Protein 3QIR (pdb70)

Radius of gyration: 37.94 Å; Cα contacts (8 Å, |Δi|>4): 746; chains: 4; bounding box: 53×64×147 Å

Sequence (436 aa):
NDCVLDVMHAIYQQNKEHFQDECTKLLVGNIVITRYNNRTYRIDDVDWNKTPKDSFTMSDGKEITFLEYYSKNYGITVKEEDQPLLIHRPSERQDNLLKGEILLLPELSFMTDCVLDVMHAIYQQNKEHFQDECTK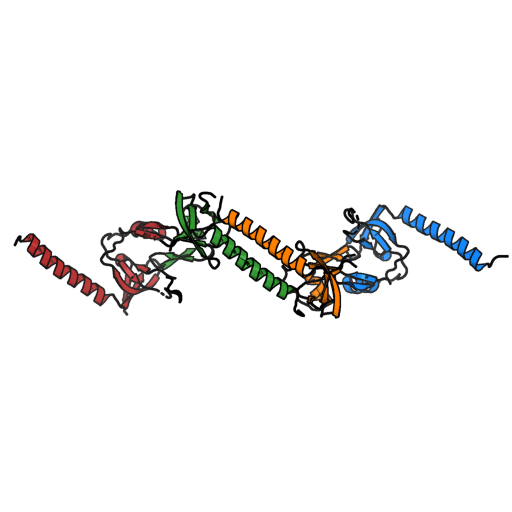LLVGNIVITRYNNRTYRIDDVDWNKTPKDSFTMSDGKEITFLEYYSKNYGITVKEEDQPLLIHRPGEILLLPELSFMTGIRNDCVLDVMHAIYQQNKEHFQDECTKLLVGNIVITRYNNRTYRIDDVDWNKTPKDSFTMSDGKEITFLEYYSKNYGITVKEEDQPLLIHRPEILLLPELSFMTGIDCVLDVMHAIYQQNKEHFQDECTKLLVGNIVITRYNNRTYRIDDVDWNKTPKDSFTMSDGKEITFLEYYSKNYGITVKEEDQPLLIHRPERQDNHGMLLKGEILLLPELSFMTGI

Structure (mmCIF, N/CA/C/O backbone):
data_3QIR
#
_entry.id   3QIR
#
_cell.length_a   41.548
_cell.length_b   139.291
_cell.length_c   224.934
_cell.angle_alpha   90.00
_cell.angle_beta   90.00
_cell.angle_gamma   90.00
#
_symmetry.space_group_name_H-M   'C 2 2 21'
#
loop_
_atom_site.group_PDB
_atom_site.id
_atom_site.type_symbol
_atom_site.label_atom_id
_atom_site.label_alt_id
_atom_site.label_comp_id
_atom_site.label_asym_id
_atom_site.label_entity_id
_atom_site.label_seq_id
_atom_site.pdbx_PDB_ins_code
_atom_site.Cartn_x
_atom_site.Cartn_y
_atom_site.Cartn_z
_atom_site.occupancy
_atom_site.B_iso_or_equiv
_atom_site.auth_seq_id
_atom_site.auth_comp_id
_atom_site.auth_asym_id
_atom_site.auth_atom_id
_atom_site.pdbx_PDB_model_num
ATOM 1 N N . ASN A 1 2 ? 18.499 -44.291 73.072 1.00 143.81 2 ASN A N 1
ATOM 2 C CA . ASN A 1 2 ? 19.495 -43.324 72.617 1.00 145.42 2 ASN A CA 1
ATOM 3 C C . ASN A 1 2 ? 18.956 -42.311 71.587 1.00 147.65 2 ASN A C 1
ATOM 4 O O . ASN A 1 2 ? 19.451 -41.185 71.550 1.00 149.25 2 ASN A O 1
ATOM 9 N N . ASP A 1 3 ? 17.994 -42.712 70.732 1.00 141.18 3 ASP A N 1
ATOM 10 C CA . ASP A 1 3 ? 17.450 -41.854 69.670 1.00 135.89 3 ASP A CA 1
ATOM 11 C C . ASP A 1 3 ? 16.391 -40.845 70.124 1.00 135.24 3 ASP A C 1
ATOM 12 O O . ASP A 1 3 ? 15.792 -40.987 71.193 1.00 133.27 3 ASP A O 1
ATOM 17 N N . CYS A 1 4 ? 16.145 -39.837 69.260 1.00 128.00 4 CYS A N 1
ATOM 18 C CA . CYS A 1 4 ? 15.127 -38.815 69.458 1.00 123.37 4 CYS A CA 1
ATOM 19 C C . CYS A 1 4 ? 13.786 -39.383 68.953 1.00 121.71 4 CYS A C 1
ATOM 20 O O . CYS A 1 4 ? 13.713 -39.940 67.854 1.00 121.81 4 CYS A O 1
ATOM 22 N N . VAL A 1 5 ? 12.744 -39.290 69.796 1.00 113.59 5 VAL A N 1
ATOM 23 C CA . VAL A 1 5 ? 11.376 -39.786 69.558 1.00 108.30 5 VAL A CA 1
ATOM 24 C C . VAL A 1 5 ? 10.840 -39.307 68.197 1.00 106.25 5 VAL A C 1
ATOM 25 O O . VAL A 1 5 ? 10.264 -40.098 67.446 1.00 102.70 5 VAL A O 1
ATOM 29 N N . LEU A 1 6 ? 11.039 -38.009 67.884 1.00 102.00 6 LEU A N 1
ATOM 30 C CA . LEU A 1 6 ? 10.573 -37.425 66.635 1.00 98.66 6 LEU A CA 1
ATOM 31 C C . LEU A 1 6 ? 11.239 -38.102 65.440 1.00 105.46 6 LEU A C 1
ATOM 32 O O . LEU A 1 6 ? 10.543 -38.393 64.467 1.00 104.82 6 LEU A O 1
ATOM 37 N N . ASP A 1 7 ? 12.551 -38.404 65.519 1.00 105.38 7 ASP A N 1
ATOM 38 C CA . ASP A 1 7 ? 13.279 -39.097 64.433 1.00 107.01 7 ASP A CA 1
ATOM 39 C C . ASP A 1 7 ? 12.711 -40.498 64.189 1.00 108.87 7 ASP A C 1
ATOM 40 O O . ASP A 1 7 ? 12.480 -40.869 63.032 1.00 107.69 7 ASP A O 1
ATOM 45 N N . VAL A 1 8 ? 12.439 -41.238 65.288 1.00 104.93 8 VAL A N 1
ATOM 46 C CA . VAL A 1 8 ? 11.848 -42.572 65.262 1.00 105.21 8 VAL A CA 1
ATOM 47 C C . VAL A 1 8 ? 10.475 -42.503 64.590 1.00 108.02 8 VAL A C 1
ATOM 48 O O . VAL A 1 8 ? 10.195 -43.276 63.661 1.00 108.81 8 VAL A O 1
ATOM 50 N N . MET A 1 9 ? 9.674 -41.498 64.994 1.00 103.36 9 MET A N 1
ATOM 51 C CA . MET A 1 9 ? 8.346 -41.213 64.462 1.00 100.41 9 MET A CA 1
ATOM 52 C C . MET A 1 9 ? 8.389 -40.871 62.987 1.00 105.35 9 MET A C 1
ATOM 53 O O . MET A 1 9 ? 7.528 -41.357 62.248 1.00 103.80 9 MET A O 1
ATOM 55 N N . HIS A 1 10 ? 9.386 -40.050 62.551 1.00 104.90 10 HIS A N 1
ATOM 56 C CA . HIS A 1 10 ? 9.563 -39.653 61.138 1.00 104.16 10 HIS A CA 1
ATOM 57 C C . HIS A 1 10 ? 9.784 -40.855 60.263 1.00 108.16 10 HIS A C 1
ATOM 58 O O . HIS A 1 10 ? 9.211 -40.914 59.175 1.00 108.01 10 HIS A O 1
ATOM 65 N N . ALA A 1 11 ? 10.606 -41.820 60.744 1.00 105.94 11 ALA A N 1
ATOM 66 C CA . ALA A 1 11 ? 10.922 -43.055 60.018 1.00 106.67 11 ALA A CA 1
ATOM 67 C C . ALA A 1 11 ? 9.672 -43.924 59.834 1.00 109.06 11 ALA A C 1
ATOM 68 O O . ALA A 1 11 ? 9.437 -44.418 58.733 1.00 110.58 11 ALA A O 1
ATOM 70 N N . ILE A 1 12 ? 8.836 -44.041 60.887 1.00 103.62 12 ILE A N 1
ATOM 71 C CA . ILE A 1 12 ? 7.582 -44.806 60.819 1.00 101.19 12 ILE A CA 1
ATOM 72 C C . ILE A 1 12 ? 6.592 -44.100 59.865 1.00 103.09 12 ILE A C 1
ATOM 73 O O . ILE A 1 12 ? 5.891 -44.766 59.094 1.00 102.93 12 ILE A O 1
ATOM 78 N N . TYR A 1 13 ? 6.555 -42.752 59.924 1.00 98.24 13 TYR A N 1
ATOM 79 C CA . TYR A 1 13 ? 5.694 -41.928 59.082 1.00 96.32 13 TYR A CA 1
ATOM 80 C C . TYR A 1 13 ? 6.002 -42.144 57.620 1.00 101.65 13 TYR A C 1
ATOM 81 O O . TYR A 1 13 ? 5.079 -42.339 56.829 1.00 100.73 13 TYR A O 1
ATOM 90 N N . GLN A 1 14 ? 7.307 -42.104 57.278 1.00 100.13 14 GLN A N 1
ATOM 91 C CA . GLN A 1 14 ? 7.845 -42.266 55.941 1.00 100.62 14 GLN A CA 1
ATOM 92 C C . GLN A 1 14 ? 7.474 -43.617 55.340 1.00 107.63 14 GLN A C 1
ATOM 93 O O . GLN A 1 14 ? 7.097 -43.668 54.167 1.00 106.76 14 GLN A O 1
ATOM 99 N N . GLN A 1 15 ? 7.538 -44.699 56.147 1.00 107.31 15 GLN A N 1
ATOM 100 C CA . GLN A 1 15 ? 7.179 -46.036 55.682 1.00 109.08 15 GLN A CA 1
ATOM 101 C C . GLN A 1 15 ? 5.668 -46.115 55.372 1.00 111.77 15 GLN A C 1
ATOM 102 O O . GLN A 1 15 ? 5.268 -46.680 54.353 1.00 113.20 15 GLN A O 1
ATOM 104 N N . ASN A 1 16 ? 4.856 -45.481 56.212 1.00 105.84 16 ASN A N 1
ATOM 105 C CA . ASN A 1 16 ? 3.401 -45.450 56.059 1.00 104.14 16 ASN A CA 1
ATOM 106 C C . ASN A 1 16 ? 2.920 -44.565 54.896 1.00 103.11 16 ASN A C 1
ATOM 107 O O . ASN A 1 16 ? 1.888 -44.884 54.294 1.00 101.96 16 ASN A O 1
ATOM 112 N N . LYS A 1 17 ? 3.632 -43.439 54.616 1.00 97.36 17 LYS A N 1
ATOM 113 C CA . LYS A 1 17 ? 3.304 -42.491 53.534 1.00 95.66 17 LYS A CA 1
ATOM 114 C C . LYS A 1 17 ? 3.485 -43.209 52.196 1.00 101.37 17 LYS A C 1
ATOM 115 O O . LYS A 1 17 ? 2.583 -43.165 51.348 1.00 99.64 17 LYS A O 1
ATOM 118 N N . GLU A 1 18 ? 4.632 -43.931 52.063 1.00 100.15 18 GLU A N 1
ATOM 119 C CA . GLU A 1 18 ? 5.001 -44.707 50.889 1.00 101.88 18 GLU A CA 1
ATOM 120 C C . GLU A 1 18 ? 3.943 -45.762 50.613 1.00 106.84 18 GLU A C 1
ATOM 121 O O . GLU A 1 18 ? 3.484 -45.872 49.475 1.00 106.47 18 GLU A O 1
ATOM 127 N N . HIS A 1 19 ? 3.510 -46.486 51.669 1.00 104.00 19 HIS A N 1
ATOM 128 C CA . HIS A 1 19 ? 2.483 -47.527 51.584 1.00 104.95 19 HIS A CA 1
ATOM 129 C C . HIS A 1 19 ? 1.181 -46.958 51.029 1.00 105.49 19 HIS A C 1
ATOM 130 O O . HIS A 1 19 ? 0.563 -47.575 50.158 1.00 106.75 19 HIS A O 1
ATOM 137 N N . PHE A 1 20 ? 0.775 -45.786 51.539 1.00 98.23 20 PHE A N 1
ATOM 138 C CA . PHE A 1 20 ? -0.451 -45.110 51.131 1.00 95.66 20 PHE A CA 1
ATOM 139 C C . PHE A 1 20 ? -0.416 -44.700 49.658 1.00 98.12 20 PHE A C 1
ATOM 140 O O . PHE A 1 20 ? -1.387 -44.923 48.927 1.00 97.83 20 PHE A O 1
ATOM 148 N N . GLN A 1 21 ? 0.693 -44.076 49.248 1.00 93.35 21 GLN A N 1
ATOM 149 C CA . GLN A 1 21 ? 0.898 -43.556 47.895 1.00 91.14 21 GLN A CA 1
ATOM 150 C C . GLN A 1 21 ? 0.934 -44.689 46.881 1.00 101.12 21 GLN A C 1
ATOM 151 O O . GLN A 1 21 ? 0.254 -44.590 45.863 1.00 102.68 21 GLN A O 1
ATOM 157 N N . ASP A 1 22 ? 1.650 -45.806 47.202 1.00 100.14 22 ASP A N 1
ATOM 158 C CA . ASP A 1 22 ? 1.757 -47.054 46.422 1.00 101.74 22 ASP A CA 1
ATOM 159 C C . ASP A 1 22 ? 0.414 -47.838 46.387 1.00 107.98 22 ASP A C 1
ATOM 160 O O . ASP A 1 22 ? 0.218 -48.662 45.505 1.00 111.56 22 ASP A O 1
ATOM 162 N N . GLU A 1 23 ? -0.486 -47.599 47.343 1.00 102.96 23 GLU A N 1
ATOM 163 C CA . GLU A 1 23 ? -1.814 -48.221 47.403 1.00 104.31 23 GLU A CA 1
ATOM 164 C C . GLU A 1 23 ? -2.799 -47.466 46.506 1.00 106.51 23 GLU A C 1
ATOM 165 O O . GLU A 1 23 ? -3.632 -48.094 45.849 1.00 107.66 23 GLU A O 1
ATOM 167 N N . CYS A 1 24 ? -2.704 -46.115 46.495 1.00 100.73 24 CYS A N 1
ATOM 168 C CA . CYS A 1 24 ? -3.523 -45.213 45.678 1.00 99.86 24 CYS A CA 1
ATOM 169 C C . CYS A 1 24 ? -3.231 -45.415 44.211 1.00 104.64 24 CYS A C 1
ATOM 170 O O . CYS A 1 24 ? -4.167 -45.535 43.410 1.00 103.72 24 CYS A O 1
ATOM 173 N N . THR A 1 25 ? -1.925 -45.436 43.860 1.00 102.51 25 THR A N 1
ATOM 174 C CA . THR A 1 25 ? -1.478 -45.608 42.483 1.00 103.96 25 THR A CA 1
ATOM 175 C C . THR A 1 25 ? -1.960 -46.959 41.956 1.00 112.60 25 THR A C 1
ATOM 176 O O . THR A 1 25 ? -2.590 -46.995 40.890 1.00 112.51 25 THR A O 1
ATOM 180 N N . LYS A 1 26 ? -1.746 -48.054 42.738 1.00 112.02 26 LYS A N 1
ATOM 181 C CA . LYS A 1 26 ? -2.191 -49.397 42.336 1.00 115.45 26 LYS A CA 1
ATOM 182 C C . LYS A 1 26 ? -3.689 -49.381 41.971 1.00 121.28 26 LYS A C 1
ATOM 183 O O . LYS A 1 26 ? -4.057 -49.753 40.843 1.00 124.32 26 LYS A O 1
ATOM 185 N N . LEU A 1 27 ? -4.514 -48.817 42.874 1.00 114.52 27 LEU A N 1
ATOM 186 C CA . LEU A 1 27 ? -5.955 -48.684 42.713 1.00 115.74 27 LEU A CA 1
ATOM 187 C C . LEU A 1 27 ? -6.417 -47.781 41.539 1.00 120.99 27 LEU A C 1
ATOM 188 O O . LEU A 1 27 ? -7.407 -48.118 40.887 1.00 124.39 27 LEU A O 1
ATOM 190 N N . LEU A 1 28 ? -5.730 -46.646 41.275 1.00 113.23 28 LEU A N 1
ATOM 191 C CA . LEU A 1 28 ? -6.169 -45.658 40.286 1.00 110.45 28 LEU A CA 1
ATOM 192 C C . LEU A 1 28 ? -5.591 -45.773 38.881 1.00 111.34 28 LEU A C 1
ATOM 193 O O . LEU A 1 28 ? -6.318 -45.483 37.926 1.00 110.13 28 LEU A O 1
ATOM 195 N N . VAL A 1 29 ? -4.287 -46.101 38.748 1.00 106.54 29 VAL A N 1
ATOM 196 C CA . VAL A 1 29 ? -3.603 -46.169 37.460 1.00 105.92 29 VAL A CA 1
ATOM 197 C C . VAL A 1 29 ? -4.330 -47.153 36.540 1.00 115.61 29 VAL A C 1
ATOM 198 O O . VAL A 1 29 ? -4.626 -48.279 36.954 1.00 120.14 29 VAL A O 1
ATOM 200 N N . GLY A 1 30 ? -4.698 -46.675 35.346 1.00 110.09 30 GLY A N 1
ATOM 201 C CA . GLY A 1 30 ? -5.437 -47.459 34.368 1.00 112.92 30 GLY A CA 1
ATOM 202 C C . GLY A 1 30 ? -6.865 -47.011 34.124 1.00 117.31 30 GLY A C 1
ATOM 203 O O . GLY A 1 30 ? -7.357 -47.160 33.010 1.00 120.55 30 GLY A O 1
ATOM 204 N N . ASN A 1 31 ? -7.553 -46.493 35.145 1.00 112.22 31 ASN A N 1
ATOM 205 C CA . ASN A 1 31 ? -8.950 -46.047 35.062 1.00 112.84 31 ASN A CA 1
ATOM 206 C C . ASN A 1 31 ? -9.110 -44.759 34.244 1.00 112.24 31 ASN A C 1
ATOM 207 O O . ASN A 1 31 ? -8.153 -44.008 34.093 1.00 106.76 31 ASN A O 1
ATOM 209 N N . ILE A 1 32 ? -10.324 -44.515 33.717 1.00 112.23 32 ILE A N 1
ATOM 210 C CA . ILE A 1 32 ? -10.668 -43.333 32.904 1.00 111.15 32 ILE A CA 1
ATOM 211 C C . ILE A 1 32 ? -11.603 -42.416 33.711 1.00 113.94 32 ILE A C 1
ATOM 212 O O . ILE A 1 32 ? -12.519 -42.926 34.355 1.00 116.29 32 ILE A O 1
ATOM 214 N N . VAL A 1 33 ? -11.378 -41.084 33.697 1.00 106.07 33 VAL A N 1
ATOM 215 C CA . VAL A 1 33 ? -12.208 -40.164 34.494 1.00 105.38 33 VAL A CA 1
ATOM 216 C C . VAL A 1 33 ? -12.919 -39.120 33.640 1.00 111.30 33 VAL A C 1
ATOM 217 O O . VAL A 1 33 ? -12.401 -38.730 32.609 1.00 109.83 33 VAL A O 1
ATOM 221 N N . ILE A 1 34 ? -14.089 -38.649 34.094 1.00 112.25 34 ILE A N 1
ATOM 222 C CA . ILE A 1 34 ? -14.883 -37.627 33.410 1.00 114.92 34 ILE A CA 1
ATOM 223 C C . ILE A 1 34 ? -14.923 -36.331 34.222 1.00 118.05 34 ILE A C 1
ATOM 224 O O . ILE A 1 34 ? -15.163 -36.357 35.438 1.00 116.58 34 ILE A O 1
ATOM 226 N N . THR A 1 35 ? -14.672 -35.198 33.548 1.00 114.82 35 THR A N 1
ATOM 227 C CA . THR A 1 35 ? -14.711 -33.872 34.165 1.00 113.26 35 THR A CA 1
ATOM 228 C C . THR A 1 35 ? -16.164 -33.391 34.116 1.00 122.39 35 THR A C 1
ATOM 229 O O . THR A 1 35 ? -16.775 -33.445 33.053 1.00 124.98 35 THR A O 1
ATOM 231 N N . ARG A 1 36 ? -16.739 -32.989 35.272 1.00 120.28 36 ARG A N 1
ATOM 232 C CA . ARG A 1 36 ? -18.142 -32.541 35.380 1.00 124.70 36 ARG A CA 1
ATOM 233 C C . ARG A 1 36 ? -18.427 -31.266 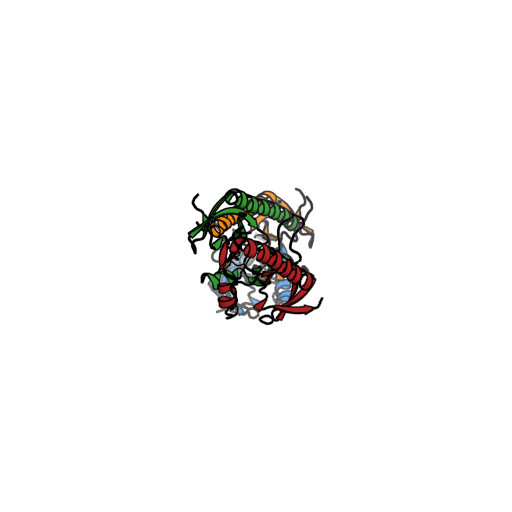34.561 1.00 130.08 36 ARG A C 1
ATOM 234 O O . ARG A 1 36 ? -19.535 -31.093 34.042 1.00 134.83 36 ARG A O 1
ATOM 236 N N . TYR A 1 37 ? -17.403 -30.408 34.426 1.00 122.12 37 TYR A N 1
ATOM 237 C CA . TYR A 1 37 ? -17.401 -29.139 33.693 1.00 121.77 37 TYR A CA 1
ATOM 238 C C . TYR A 1 37 ? -17.091 -29.302 32.183 1.00 124.46 37 TYR A C 1
ATOM 239 O O . TYR A 1 37 ? -17.622 -28.532 31.386 1.00 126.79 37 TYR A O 1
ATOM 248 N N . ASN A 1 38 ? -16.199 -30.258 31.803 1.00 118.03 38 ASN A N 1
ATOM 249 C CA . ASN A 1 38 ? -15.725 -30.466 30.426 1.00 118.13 38 ASN A CA 1
ATOM 250 C C . ASN A 1 38 ? -16.280 -31.728 29.741 1.00 126.72 38 ASN A C 1
ATOM 251 O O . ASN A 1 38 ? -16.207 -31.815 28.514 1.00 127.79 38 ASN A O 1
ATOM 253 N N . ASN A 1 39 ? -16.796 -32.710 30.529 1.00 124.93 39 ASN A N 1
ATOM 254 C CA . ASN A 1 39 ? -17.364 -33.999 30.096 1.00 128.44 39 ASN A CA 1
ATOM 255 C C . ASN A 1 39 ? -16.415 -34.790 29.162 1.00 131.67 39 ASN A C 1
ATOM 256 O O . ASN A 1 39 ? -16.875 -35.620 28.377 1.00 136.03 39 ASN A O 1
ATOM 258 N N . ARG A 1 40 ? -15.100 -34.526 29.259 1.00 122.09 40 ARG A N 1
ATOM 259 C CA . ARG A 1 40 ? -14.061 -35.202 28.485 1.00 119.61 40 ARG A CA 1
ATOM 260 C C . ARG A 1 40 ? -13.481 -36.340 29.339 1.00 118.93 40 ARG A C 1
ATOM 261 O O . ARG A 1 40 ? -13.494 -36.243 30.563 1.00 117.58 40 ARG A O 1
ATOM 263 N N . THR A 1 41 ? -12.995 -37.412 28.702 1.00 113.59 41 THR A N 1
ATOM 264 C CA . THR A 1 41 ? -12.425 -38.574 29.385 1.00 111.39 41 THR A CA 1
ATOM 265 C C . THR A 1 41 ? -10.900 -38.672 29.238 1.00 109.58 41 THR A C 1
ATOM 266 O O . THR A 1 41 ? -10.350 -38.137 28.281 1.00 108.33 41 THR A O 1
ATOM 268 N N . TYR A 1 42 ? -10.217 -39.344 30.198 1.00 103.92 42 TYR A N 1
ATOM 269 C CA . TYR A 1 42 ? -8.744 -39.542 30.236 1.00 101.20 42 TYR A CA 1
ATOM 270 C C . TYR A 1 42 ? -8.358 -40.752 31.095 1.00 102.70 42 TYR A C 1
ATOM 271 O O . TYR A 1 42 ? -8.992 -41.001 32.130 1.00 99.90 42 TYR A O 1
ATOM 280 N N . ARG A 1 43 ? -7.251 -41.429 30.721 1.00 99.07 43 ARG A N 1
ATOM 281 C CA . ARG A 1 43 ? -6.680 -42.532 31.496 1.00 99.50 43 ARG A CA 1
ATOM 282 C C . ARG A 1 43 ? -5.758 -41.923 32.562 1.00 103.33 43 ARG A C 1
ATOM 283 O O . ARG A 1 43 ? -5.093 -40.921 32.279 1.00 101.69 43 ARG A O 1
ATOM 288 N N . ILE A 1 44 ? -5.719 -42.526 33.775 1.00 100.06 44 ILE A N 1
ATOM 289 C CA . ILE A 1 44 ? -4.822 -42.151 34.866 1.00 96.50 44 ILE A CA 1
ATOM 290 C C . ILE A 1 44 ? -3.572 -43.016 34.680 1.00 100.46 44 ILE A C 1
ATOM 291 O O . ILE A 1 44 ? -3.650 -44.241 34.714 1.00 102.35 44 ILE A O 1
ATOM 296 N N . ASP A 1 45 ? -2.437 -42.368 34.439 1.00 95.81 45 ASP A N 1
ATOM 297 C CA . ASP A 1 45 ? -1.153 -43.007 34.173 1.00 95.78 45 ASP A CA 1
ATOM 298 C C . ASP A 1 45 ? -0.218 -42.953 35.360 1.00 98.78 45 ASP A C 1
ATOM 299 O O . ASP A 1 45 ? 0.743 -43.728 35.410 1.00 97.87 45 ASP A O 1
ATOM 304 N N . ASP A 1 46 ? -0.515 -42.029 36.324 1.00 95.85 46 ASP A N 1
ATOM 305 C CA . ASP A 1 46 ? 0.229 -41.767 37.567 1.00 93.45 46 ASP A CA 1
ATOM 306 C C . ASP A 1 46 ? -0.435 -40.673 38.416 1.00 92.03 46 ASP A C 1
ATOM 307 O O . ASP A 1 46 ? -1.405 -40.032 38.007 1.00 89.50 46 ASP A O 1
ATOM 312 N N . VAL A 1 47 ? 0.118 -40.465 39.607 1.00 89.51 47 VAL A N 1
ATOM 313 C CA . VAL A 1 47 ? -0.301 -39.441 40.553 1.00 87.80 47 VAL A CA 1
ATOM 314 C C . VAL A 1 47 ? 0.952 -38.607 40.905 1.00 88.65 47 VAL A C 1
ATOM 315 O O . VAL A 1 47 ? 2.007 -39.180 41.211 1.00 88.71 47 VAL A O 1
ATOM 317 N N . ASP A 1 48 ? 0.860 -37.276 40.791 1.00 82.35 48 ASP A N 1
ATOM 318 C CA . ASP A 1 48 ? 1.968 -36.418 41.209 1.00 81.13 48 ASP A CA 1
ATOM 319 C C . ASP A 1 48 ? 1.676 -36.021 42.646 1.00 80.80 48 ASP A C 1
ATOM 320 O O . ASP A 1 48 ? 0.786 -35.210 42.925 1.00 78.64 48 ASP A O 1
ATOM 325 N N . TRP A 1 49 ? 2.411 -36.648 43.550 1.00 76.54 49 TRP A N 1
ATOM 326 C CA . TRP A 1 49 ? 2.279 -36.445 44.981 1.00 76.10 49 TRP A CA 1
ATOM 327 C C . TRP A 1 49 ? 2.957 -35.131 45.430 1.00 80.94 49 TRP A C 1
ATOM 328 O O . TRP A 1 49 ? 2.606 -34.593 46.475 1.00 78.58 49 TRP A O 1
ATOM 339 N N . ASN A 1 50 ? 3.871 -34.596 44.597 1.00 80.68 50 ASN A N 1
ATOM 340 C CA . ASN A 1 50 ? 4.653 -33.384 44.851 1.00 80.89 50 ASN A CA 1
ATOM 341 C C . ASN A 1 50 ? 4.006 -32.095 44.309 1.00 83.43 50 ASN A C 1
ATOM 342 O O . ASN A 1 50 ? 4.555 -31.013 44.519 1.00 83.19 50 ASN A O 1
ATOM 347 N N . LYS A 1 51 ? 2.866 -32.203 43.609 1.00 78.25 51 LYS A N 1
ATOM 348 C CA . LYS A 1 51 ? 2.163 -31.047 43.063 1.00 75.99 51 LYS A CA 1
ATOM 349 C C . LYS A 1 51 ? 0.796 -30.909 43.720 1.00 77.56 51 LYS A C 1
ATOM 350 O O . LYS A 1 51 ? 0.238 -31.892 44.209 1.00 78.79 51 LYS A O 1
ATOM 353 N N . THR A 1 52 ? 0.273 -29.676 43.736 1.00 72.26 52 THR A N 1
ATOM 354 C CA . THR A 1 52 ? -0.981 -29.290 44.380 1.00 71.91 52 THR A CA 1
ATOM 355 C C . THR A 1 52 ? -1.703 -28.186 43.527 1.00 74.78 52 THR A C 1
ATOM 356 O O . THR A 1 52 ? -1.018 -27.493 42.766 1.00 73.03 52 THR A O 1
ATOM 360 N N . PRO A 1 53 ? -3.049 -27.967 43.637 1.00 70.77 53 PRO A N 1
ATOM 361 C CA . PRO A 1 53 ? -3.679 -26.874 42.870 1.00 70.66 53 PRO A CA 1
ATOM 362 C C . PRO A 1 53 ? -3.106 -25.479 43.160 1.00 73.44 53 PRO A C 1
ATOM 363 O O . PRO A 1 53 ? -3.311 -24.563 42.368 1.00 74.57 53 PRO A O 1
ATOM 367 N N . LYS A 1 54 ? -2.365 -25.331 44.270 1.00 70.35 54 LYS A N 1
ATOM 368 C CA . LYS A 1 54 ? -1.679 -24.097 44.686 1.00 69.94 54 LYS A CA 1
ATOM 369 C C . LYS A 1 54 ? -0.516 -23.827 43.733 1.00 74.75 54 LYS A C 1
ATOM 370 O O . LYS A 1 54 ? -0.125 -22.679 43.561 1.00 75.48 54 LYS A O 1
ATOM 374 N N . ASP A 1 55 ? 0.024 -24.889 43.109 1.00 73.02 55 ASP A N 1
ATOM 375 C CA . ASP A 1 55 ? 1.151 -24.808 42.198 1.00 74.44 55 ASP A CA 1
ATOM 376 C C . ASP A 1 55 ? 0.777 -24.199 40.863 1.00 83.58 55 ASP A C 1
ATOM 377 O O . ASP A 1 55 ? -0.404 -24.078 40.516 1.00 83.64 55 ASP A O 1
ATOM 382 N N . SER A 1 56 ? 1.809 -23.770 40.127 1.00 83.22 56 SER A N 1
ATOM 383 C CA . SER A 1 56 ? 1.652 -23.123 38.836 1.00 83.94 56 SER A CA 1
ATOM 384 C C . SER A 1 56 ? 2.090 -24.008 37.679 1.00 89.13 56 SER A C 1
ATOM 385 O O . SER A 1 56 ? 2.872 -24.953 37.839 1.00 88.56 56 SER A O 1
ATOM 388 N N . PHE A 1 57 ? 1.566 -23.689 36.506 1.00 86.47 57 PHE A N 1
ATOM 389 C CA . PHE A 1 57 ? 1.975 -24.295 35.260 1.00 86.54 57 PHE A CA 1
ATOM 390 C C . PHE A 1 57 ? 2.218 -23.161 34.260 1.00 88.63 57 PHE A C 1
ATOM 391 O O . PHE A 1 57 ? 1.617 -22.085 34.374 1.00 88.83 57 PHE A O 1
ATOM 399 N N . THR A 1 58 ? 3.145 -23.383 33.327 1.00 82.79 58 THR A N 1
ATOM 400 C CA . THR A 1 58 ? 3.497 -22.404 32.308 1.00 80.98 58 THR A CA 1
ATOM 401 C C . THR A 1 58 ? 2.606 -22.579 31.091 1.00 82.24 58 THR A C 1
ATOM 402 O O . THR A 1 58 ? 2.411 -23.706 30.626 1.00 80.41 58 THR A O 1
ATOM 404 N N . MET A 1 59 ? 2.051 -21.461 30.580 1.00 79.63 59 MET A N 1
ATOM 405 C CA . MET A 1 59 ? 1.228 -21.445 29.358 1.00 79.56 59 MET A CA 1
ATOM 406 C C . MET A 1 59 ? 2.128 -21.305 28.128 1.00 76.09 59 MET A C 1
ATOM 407 O O . MET A 1 59 ? 3.355 -21.300 28.282 1.00 73.22 59 MET A O 1
ATOM 412 N N . SER A 1 60 ? 1.543 -21.277 26.899 1.00 70.63 60 SER A N 1
ATOM 413 C CA . SER A 1 60 ? 2.311 -21.312 25.658 1.00 67.85 60 SER A CA 1
ATOM 414 C C . SER A 1 60 ? 3.387 -20.237 25.560 1.00 73.77 60 SER A C 1
ATOM 415 O O . SER A 1 60 ? 4.509 -20.564 25.173 1.00 74.66 60 SER A O 1
ATOM 418 N N . ASP A 1 61 ? 3.080 -18.982 25.942 1.00 70.97 61 ASP A N 1
ATOM 419 C CA . ASP A 1 61 ? 4.050 -17.886 25.834 1.00 71.81 61 ASP A CA 1
ATOM 420 C C . ASP A 1 61 ? 4.888 -17.713 27.113 1.00 77.67 61 ASP A C 1
ATOM 421 O O . ASP A 1 61 ? 5.671 -16.771 27.212 1.00 78.68 61 ASP A O 1
ATOM 426 N N . GLY A 1 62 ? 4.705 -18.618 28.071 1.00 73.66 62 GLY A N 1
ATOM 427 C CA . GLY A 1 62 ? 5.463 -18.599 29.311 1.00 72.63 62 GLY A CA 1
ATOM 428 C C . GLY A 1 62 ? 4.742 -18.027 30.512 1.00 75.74 62 GLY A C 1
ATOM 429 O O . GLY A 1 62 ? 5.295 -18.059 31.617 1.00 74.75 62 GLY A O 1
ATOM 430 N N . LYS A 1 63 ? 3.527 -17.465 30.310 1.00 71.96 63 LYS A N 1
ATOM 431 C CA . LYS A 1 63 ? 2.726 -16.907 31.393 1.00 71.75 63 LYS A CA 1
ATOM 432 C C . LYS A 1 63 ? 2.382 -18.030 32.383 1.00 77.35 63 LYS A C 1
ATOM 433 O O . LYS A 1 63 ? 1.978 -19.130 31.979 1.00 75.59 63 LYS A O 1
ATOM 439 N N . GLU A 1 64 ? 2.602 -17.755 33.672 1.00 76.41 64 GLU A N 1
ATOM 440 C CA . GLU A 1 64 ? 2.326 -18.696 34.752 1.00 76.51 64 GLU A CA 1
ATOM 441 C C . GLU A 1 64 ? 0.978 -18.399 35.375 1.00 81.03 64 GLU A C 1
ATOM 442 O O . GLU A 1 64 ? 0.604 -17.228 35.562 1.00 80.35 64 GLU A O 1
ATOM 448 N N . ILE A 1 65 ? 0.247 -19.476 35.692 1.00 78.09 65 ILE A N 1
ATOM 449 C CA . ILE A 1 65 ? -1.077 -19.417 36.300 1.00 78.71 65 ILE A CA 1
ATOM 450 C C . ILE A 1 65 ? -1.181 -20.577 37.294 1.00 83.31 65 ILE A C 1
ATOM 451 O O . ILE A 1 65 ? -0.684 -21.668 37.001 1.00 82.46 65 ILE A O 1
ATOM 455 N N . THR A 1 66 ? -1.786 -20.350 38.481 1.00 79.75 66 THR A N 1
ATOM 456 C CA . THR A 1 66 ? -2.003 -21.448 39.430 1.00 77.33 66 THR A CA 1
ATOM 457 C C . THR A 1 66 ? -3.220 -22.223 38.922 1.00 80.18 66 THR A C 1
ATOM 458 O O . THR A 1 66 ? -4.032 -21.651 38.196 1.00 80.65 66 THR A O 1
ATOM 462 N N . PHE A 1 67 ? -3.369 -23.500 39.289 1.00 77.06 67 PHE A N 1
ATOM 463 C CA . PHE A 1 67 ? -4.556 -24.268 38.894 1.00 78.51 67 PHE A CA 1
ATOM 464 C C . PHE A 1 67 ? -5.810 -23.639 39.544 1.00 85.68 67 PHE A C 1
ATOM 465 O O . PHE A 1 67 ? -6.870 -23.606 38.911 1.00 88.09 67 PHE A O 1
ATOM 473 N N . LEU A 1 68 ? -5.662 -23.062 40.769 1.00 81.07 68 LEU A N 1
ATOM 474 C CA . LEU A 1 68 ? -6.759 -22.362 41.440 1.00 82.33 68 LEU A CA 1
ATOM 475 C C . LEU A 1 68 ? -7.290 -21.248 40.529 1.00 89.89 68 LEU A C 1
ATOM 476 O O . LEU A 1 68 ? -8.479 -21.236 40.244 1.00 92.52 68 LEU A O 1
ATOM 481 N N . GLU A 1 69 ? -6.401 -20.362 40.025 1.00 86.40 69 GLU A N 1
ATOM 482 C CA . GLU A 1 69 ? -6.729 -19.255 39.116 1.00 88.36 69 GLU A CA 1
ATOM 483 C C . GLU A 1 69 ? -7.223 -19.764 37.757 1.00 92.07 69 GLU A C 1
ATOM 484 O O . GLU A 1 69 ? -8.116 -19.156 37.172 1.00 93.05 69 GLU A O 1
ATOM 486 N N . TYR A 1 70 ? -6.667 -20.896 37.282 1.00 87.25 70 TYR A N 1
ATOM 487 C CA . TYR A 1 70 ? -7.052 -21.532 36.024 1.00 88.29 70 TYR A CA 1
ATOM 488 C C . TYR A 1 70 ? -8.502 -21.978 36.032 1.00 94.44 70 TYR A C 1
ATOM 489 O O . TYR A 1 70 ? -9.235 -21.642 35.113 1.00 97.99 70 TYR A O 1
ATOM 498 N N . TYR A 1 71 ? -8.916 -22.738 37.049 1.00 89.61 71 TYR A N 1
ATOM 499 C CA . TYR A 1 71 ? -10.276 -23.259 37.112 1.00 90.84 71 TYR A CA 1
ATOM 500 C C . TYR A 1 71 ? -11.316 -22.169 37.396 1.00 98.65 71 TYR A C 1
ATOM 501 O O . TYR A 1 71 ? -12.405 -22.231 36.828 1.00 101.43 71 TYR A O 1
ATOM 510 N N . SER A 1 72 ? -10.962 -21.138 38.177 1.00 96.26 72 SER A N 1
ATOM 511 C CA . SER A 1 72 ? -11.867 -20.022 38.475 1.00 99.51 72 SER A CA 1
ATOM 512 C C . SER A 1 72 ? -12.078 -19.133 37.240 1.00 107.09 72 SER A C 1
ATOM 513 O O . SER A 1 72 ? -13.226 -18.835 36.903 1.00 110.40 72 SER A O 1
ATOM 516 N N . LYS A 1 73 ? -10.985 -18.740 36.556 1.00 102.71 73 LYS A N 1
ATOM 517 C CA . LYS A 1 73 ? -11.052 -17.875 35.372 1.00 104.66 73 LYS A CA 1
ATOM 518 C C . LYS A 1 73 ? -11.647 -18.571 34.154 1.00 111.79 73 LYS A C 1
ATOM 519 O O . LYS A 1 73 ? -12.340 -17.916 33.375 1.00 115.82 73 LYS A O 1
ATOM 521 N N . ASN A 1 74 ? -11.370 -19.874 33.975 1.00 106.31 74 ASN A N 1
ATOM 522 C CA . ASN A 1 74 ? -11.839 -20.632 32.819 1.00 107.67 74 ASN A CA 1
ATOM 523 C C . ASN A 1 74 ? -13.229 -21.249 32.959 1.00 114.46 74 ASN A C 1
ATOM 524 O O . ASN A 1 74 ? -13.959 -21.283 31.969 1.00 117.22 74 ASN A O 1
ATOM 529 N N . TYR A 1 75 ? -13.594 -21.769 34.147 1.00 110.62 75 TYR A N 1
ATOM 530 C CA . TYR A 1 75 ? -14.861 -22.491 34.309 1.00 112.85 75 TYR A CA 1
ATOM 531 C C . TYR A 1 75 ? -15.803 -21.951 35.382 1.00 119.41 75 TYR A C 1
ATOM 532 O O . TYR A 1 75 ? -16.939 -22.428 35.486 1.00 122.08 75 TYR A O 1
ATOM 541 N N . GLY A 1 76 ? -15.335 -20.987 36.171 1.00 114.83 76 GLY A N 1
ATOM 542 C CA . GLY A 1 76 ? -16.117 -20.430 37.270 1.00 116.32 76 GLY A CA 1
ATOM 543 C C . GLY A 1 76 ? -16.181 -21.390 38.443 1.00 119.60 76 GLY A C 1
ATOM 544 O O . GLY A 1 76 ? -17.090 -21.302 39.275 1.00 122.25 76 GLY A O 1
ATOM 545 N N . ILE A 1 77 ? -15.201 -22.319 38.509 1.00 111.92 77 ILE A N 1
ATOM 546 C CA . ILE A 1 77 ? -15.072 -23.347 39.538 1.00 109.44 77 ILE A CA 1
ATOM 547 C C . ILE A 1 77 ? -14.088 -22.900 40.627 1.00 110.79 77 ILE A C 1
ATOM 548 O O . ILE A 1 77 ? -12.946 -22.525 40.336 1.00 107.62 77 ILE A O 1
ATOM 552 N N . THR A 1 78 ? -14.547 -22.969 41.885 1.00 108.19 78 THR A N 1
ATOM 553 C CA . THR A 1 78 ? -13.752 -22.681 43.065 1.00 105.54 78 THR A CA 1
ATOM 554 C C . THR A 1 78 ? -13.315 -24.035 43.645 1.00 108.13 78 THR A C 1
ATOM 555 O O . THR A 1 78 ? -14.153 -24.832 44.074 1.00 109.27 78 THR A O 1
ATOM 559 N N . VAL A 1 79 ? -12.002 -24.303 43.600 1.00 102.69 79 VAL A N 1
ATOM 560 C CA . VAL A 1 79 ? -11.387 -25.532 44.107 1.00 101.37 79 VAL A CA 1
ATOM 561 C C . VAL A 1 79 ? -11.382 -25.440 45.644 1.00 106.07 79 VAL A C 1
ATOM 562 O O . VAL A 1 79 ? -10.782 -24.522 46.207 1.00 105.37 79 VAL A O 1
ATOM 566 N N . LYS A 1 80 ? -12.107 -26.353 46.304 1.00 103.36 80 LYS A N 1
ATOM 567 C CA . LYS A 1 80 ? -12.252 -26.383 47.764 1.00 102.59 80 LYS A CA 1
ATOM 568 C C . LYS A 1 80 ? -11.016 -26.962 48.483 1.00 102.87 80 LYS A C 1
ATOM 569 O O . LYS A 1 80 ? -10.545 -26.346 49.445 1.00 101.93 80 LYS A O 1
ATOM 571 N N . GLU A 1 81 ? -10.496 -28.130 48.025 1.00 96.45 81 GLU A N 1
ATOM 572 C CA . GLU A 1 81 ? -9.322 -28.792 48.609 1.00 92.53 81 GLU A CA 1
ATOM 573 C C . GLU A 1 81 ? -8.027 -28.368 47.887 1.00 92.55 81 GLU A C 1
ATOM 574 O O . GLU A 1 81 ? -7.688 -28.916 46.845 1.00 92.76 81 GLU A O 1
ATOM 576 N N . GLU A 1 82 ? -7.319 -27.381 48.442 1.00 86.18 82 GLU A N 1
ATOM 577 C CA . GLU A 1 82 ? -6.093 -26.825 47.872 1.00 84.68 82 GLU A CA 1
ATOM 578 C C . GLU A 1 82 ? -4.835 -27.681 48.149 1.00 86.53 82 GLU A C 1
ATOM 579 O O . GLU A 1 82 ? -3.754 -27.303 47.707 1.00 86.70 82 GLU A O 1
ATOM 585 N N . ASP A 1 83 ? -4.966 -28.816 48.860 1.00 81.29 83 ASP A N 1
ATOM 586 C CA . ASP A 1 83 ? -3.829 -29.670 49.240 1.00 79.84 83 ASP A CA 1
ATOM 587 C C . ASP A 1 83 ? -3.808 -31.043 48.537 1.00 82.48 83 ASP A C 1
ATOM 588 O O . ASP A 1 83 ? -2.903 -31.851 48.800 1.00 81.81 83 ASP A O 1
ATOM 590 N N . GLN A 1 84 ? -4.784 -31.294 47.634 1.00 78.20 84 GLN A N 1
ATOM 591 C CA . GLN A 1 84 ? -4.915 -32.559 46.901 1.00 77.87 84 GLN A CA 1
ATOM 592 C C . GLN A 1 84 ? -3.758 -32.785 45.894 1.00 79.27 84 GLN A C 1
ATOM 593 O O . GLN A 1 84 ? -3.221 -31.801 45.367 1.00 77.46 84 GLN A O 1
ATOM 599 N N . PRO A 1 85 ? -3.380 -34.059 45.578 1.00 74.71 85 PRO A N 1
ATOM 600 C CA . PRO A 1 85 ? -2.336 -34.274 44.549 1.00 74.02 85 PRO A CA 1
ATOM 601 C C . PRO A 1 85 ? -2.947 -34.107 43.147 1.00 79.29 85 PRO A C 1
ATOM 602 O O . PRO A 1 85 ? -4.127 -33.756 43.015 1.00 79.41 85 PRO A O 1
ATOM 606 N N . LEU A 1 86 ? -2.145 -34.329 42.101 1.00 75.55 86 LEU A N 1
ATOM 607 C CA . LEU A 1 86 ? -2.630 -34.201 40.735 1.00 75.31 86 LEU A CA 1
ATOM 608 C C . LEU A 1 86 ? -2.610 -35.542 40.026 1.00 79.97 86 LEU A C 1
ATOM 609 O O . LEU A 1 86 ? -1.703 -36.353 40.238 1.00 78.32 86 LEU A O 1
ATOM 614 N N . LEU A 1 87 ? -3.609 -35.766 39.166 1.00 78.39 87 LEU A N 1
ATOM 615 C CA . LEU A 1 87 ? -3.682 -36.985 38.378 1.00 79.11 87 LEU A CA 1
ATOM 616 C C . LEU A 1 87 ? -2.966 -36.707 37.053 1.00 83.20 87 LEU A C 1
ATOM 617 O O . LEU A 1 87 ? -3.217 -35.677 36.407 1.00 81.58 87 LEU A O 1
ATOM 622 N N . ILE A 1 88 ? -2.059 -37.628 36.666 1.00 81.20 88 ILE A N 1
ATOM 623 C CA . ILE A 1 88 ? -1.280 -37.546 35.433 1.00 81.30 88 ILE A CA 1
ATOM 624 C C . ILE A 1 88 ? -1.820 -38.468 34.352 1.00 90.52 88 ILE A C 1
ATOM 625 O O . ILE A 1 88 ? -2.058 -39.658 34.591 1.00 92.79 88 ILE A O 1
ATOM 629 N N . HIS A 1 89 ? -1.890 -37.925 33.141 1.00 88.52 89 HIS A N 1
ATOM 630 C CA . HIS A 1 89 ? -2.236 -38.623 31.920 1.00 91.29 89 HIS A CA 1
ATOM 631 C C . HIS A 1 89 ? -1.106 -38.309 30.919 1.00 94.68 89 HIS A C 1
ATOM 632 O O . HIS A 1 89 ? -0.968 -37.157 30.497 1.00 93.66 89 HIS A O 1
ATOM 639 N N . ARG A 1 90 ? -0.258 -39.323 30.623 1.00 90.39 90 ARG A N 1
ATOM 640 C CA . ARG A 1 90 ? 0.901 -39.251 29.730 1.00 88.57 90 ARG A CA 1
ATOM 641 C C . ARG A 1 90 ? 0.520 -39.647 28.276 1.00 95.91 90 ARG A C 1
ATOM 642 O O . ARG A 1 90 ? -0.070 -40.716 28.055 1.00 97.03 90 ARG A O 1
ATOM 645 N N . PRO A 1 91 ? 0.856 -38.792 27.274 1.00 93.12 91 PRO A N 1
ATOM 646 C CA . PRO A 1 91 ? 0.474 -39.101 25.882 1.00 95.19 91 PRO A CA 1
ATOM 647 C C . PRO A 1 91 ? 1.428 -40.058 25.171 1.00 102.45 91 PRO A C 1
ATOM 648 O O . PRO A 1 91 ? 2.587 -40.205 25.571 1.00 100.67 91 PRO A O 1
ATOM 652 N N . SER A 1 92 ? 0.902 -40.708 24.107 1.00 104.01 92 SER A N 1
ATOM 653 C CA . SER A 1 92 ? 1.493 -41.780 23.287 1.00 107.02 92 SER A CA 1
ATOM 654 C C . SER A 1 92 ? 2.515 -41.370 22.180 1.00 112.98 92 SER A C 1
ATOM 655 O O . SER A 1 92 ? 2.865 -42.247 21.369 1.00 117.11 92 SER A O 1
ATOM 657 N N . GLU A 1 93 ? 2.998 -40.094 22.145 1.00 103.76 93 GLU A N 1
ATOM 658 C CA . GLU A 1 93 ? 4.040 -39.611 21.213 1.00 102.47 93 GLU A CA 1
ATOM 659 C C . GLU A 1 93 ? 4.718 -38.362 21.827 1.00 102.72 93 GLU A C 1
ATOM 660 O O . GLU A 1 93 ? 4.783 -37.299 21.215 1.00 100.39 93 GLU A O 1
ATOM 662 N N . ARG A 1 94 ? 5.227 -38.537 23.050 1.00 98.96 94 ARG A N 1
ATOM 663 C CA . ARG A 1 94 ? 5.775 -37.519 23.948 1.00 96.55 94 ARG A CA 1
ATOM 664 C C . ARG A 1 94 ? 7.293 -37.291 23.887 1.00 99.52 94 ARG A C 1
ATOM 665 O O . ARG A 1 94 ? 7.740 -36.280 24.435 1.00 97.65 94 ARG A O 1
ATOM 667 N N . GLN A 1 95 ? 8.093 -38.217 23.307 1.00 96.62 95 GLN A N 1
ATOM 668 C CA . GLN A 1 95 ? 9.553 -38.025 23.247 1.00 96.32 95 GLN A CA 1
ATOM 669 C C . GLN A 1 95 ? 10.211 -38.734 22.050 1.00 105.06 95 GLN A C 1
ATOM 670 O O . GLN A 1 95 ? 9.546 -39.474 21.314 1.00 106.44 95 GLN A O 1
ATOM 676 N N . ASP A 1 96 ? 11.515 -38.445 21.832 1.00 102.39 96 ASP A N 1
ATOM 677 C CA . ASP A 1 96 ? 12.311 -38.991 20.729 1.00 103.78 96 ASP A CA 1
ATOM 678 C C . ASP A 1 96 ? 13.796 -39.126 21.103 1.00 107.79 96 ASP A C 1
ATOM 679 O O . ASP A 1 96 ? 14.225 -38.574 22.117 1.00 108.76 96 ASP A O 1
ATOM 681 N N . ASN A 1 97 ? 14.569 -39.867 20.278 1.00 103.10 97 ASN A N 1
ATOM 682 C CA . ASN A 1 97 ? 16.024 -40.047 20.379 1.00 102.83 97 ASN A CA 1
ATOM 683 C C . ASN A 1 97 ? 16.577 -40.710 19.101 1.00 105.22 97 ASN A C 1
ATOM 684 O O . ASN A 1 97 ? 17.007 -40.016 18.172 1.00 101.32 97 ASN A O 1
ATOM 686 N N . LEU A 1 101 ? 11.525 -34.135 24.605 1.00 89.72 101 LEU A N 1
ATOM 687 C CA . LEU A 1 101 ? 10.126 -33.931 25.003 1.00 88.73 101 LEU A CA 1
ATOM 688 C C . LEU A 1 101 ? 9.361 -33.338 23.834 1.00 92.23 101 LEU A C 1
ATOM 689 O O . LEU A 1 101 ? 9.711 -32.258 23.369 1.00 92.33 101 LEU A O 1
ATOM 691 N N . LEU A 1 102 ? 8.368 -34.069 23.320 1.00 89.13 102 LEU A N 1
ATOM 692 C CA . LEU A 1 102 ? 7.564 -33.708 22.147 1.00 89.26 102 LEU A CA 1
ATOM 693 C C . LEU A 1 102 ? 6.130 -33.312 22.498 1.00 95.71 102 LEU A C 1
ATOM 694 O O . LEU A 1 102 ? 5.431 -32.710 21.676 1.00 96.56 102 LEU A O 1
ATOM 699 N N . LYS A 1 103 ? 5.688 -33.701 23.699 1.00 92.73 103 LYS A N 1
ATOM 700 C CA . LYS A 1 103 ? 4.369 -33.435 24.265 1.00 92.72 103 LYS A CA 1
ATOM 701 C C . LYS A 1 103 ? 4.490 -33.409 25.785 1.00 94.27 103 LYS A C 1
ATOM 702 O O . LYS A 1 103 ? 5.288 -34.151 26.365 1.00 93.54 103 LYS A O 1
ATOM 705 N N . GLY A 1 104 ? 3.699 -32.543 26.401 1.00 89.81 104 GLY A N 1
ATOM 706 C CA . GLY A 1 104 ? 3.622 -32.426 27.849 1.00 88.57 104 GLY A CA 1
ATOM 707 C C . GLY A 1 104 ? 2.602 -33.398 28.410 1.00 93.23 104 GLY A C 1
ATOM 708 O O . GLY A 1 104 ? 1.826 -33.994 27.655 1.00 94.99 104 GLY A O 1
ATOM 709 N N . GLU A 1 105 ? 2.596 -33.551 29.737 1.00 88.00 105 GLU A N 1
ATOM 710 C CA . GLU A 1 105 ? 1.683 -34.412 30.490 1.00 88.06 105 GLU A CA 1
ATOM 711 C C . GLU A 1 105 ? 0.383 -33.668 30.793 1.00 89.24 105 GLU A C 1
ATOM 712 O O . GLU A 1 105 ? 0.402 -32.470 31.081 1.00 86.69 105 GLU A O 1
ATOM 718 N N . ILE A 1 106 ? -0.738 -34.396 30.794 1.00 86.81 106 ILE A N 1
ATOM 719 C CA . ILE A 1 106 ? -2.055 -33.843 31.137 1.00 86.26 106 ILE A CA 1
ATOM 720 C C . ILE A 1 106 ? -2.204 -33.954 32.661 1.00 85.64 106 ILE A C 1
ATOM 721 O O . ILE A 1 106 ? -1.664 -34.892 33.250 1.00 83.92 106 ILE A O 1
ATOM 726 N N . LEU A 1 107 ? -2.842 -32.944 33.294 1.00 80.14 107 LEU A N 1
ATOM 727 C CA . LEU A 1 107 ? -3.001 -32.865 34.748 1.00 77.87 107 LEU A CA 1
ATOM 728 C C . LEU A 1 107 ? -4.407 -32.492 35.163 1.00 80.92 107 LEU A C 1
ATOM 729 O O . LEU A 1 107 ? -4.890 -31.387 34.902 1.00 79.81 107 LEU A O 1
ATOM 734 N N . LEU A 1 108 ? -5.036 -33.423 35.872 1.00 79.21 108 LEU A N 1
ATOM 735 C CA . LEU A 1 108 ? -6.412 -33.346 36.365 1.00 80.12 108 LEU A CA 1
ATOM 736 C C . LEU A 1 108 ? -6.480 -33.341 37.879 1.00 83.94 108 LEU A C 1
ATOM 737 O O . LEU A 1 108 ? -5.638 -33.952 38.551 1.00 81.23 108 LEU A O 1
ATOM 742 N N . LEU A 1 109 ? -7.516 -32.673 38.412 1.00 83.19 109 LEU A N 1
ATOM 743 C CA . LEU A 1 109 ? -7.764 -32.588 39.842 1.00 83.20 109 LEU A CA 1
ATOM 744 C C . LEU A 1 109 ? -8.677 -33.717 40.293 1.00 88.86 109 LEU A C 1
ATOM 745 O O . LEU A 1 109 ? -9.774 -33.866 39.731 1.00 90.48 109 LEU A O 1
ATOM 750 N N . PRO A 1 110 ? -8.285 -34.465 41.361 1.00 83.54 110 PRO A N 1
ATOM 751 C CA . PRO A 1 110 ? -9.156 -35.549 41.855 1.00 84.96 110 PRO A CA 1
ATOM 752 C C . PRO A 1 110 ? -10.576 -35.077 42.227 1.00 87.59 110 PRO A C 1
ATOM 753 O O . PRO A 1 110 ? -11.528 -35.799 42.010 1.00 88.24 110 PRO A O 1
ATOM 757 N N . GLU A 1 111 ? -10.704 -33.845 42.730 1.00 84.42 111 GLU A N 1
ATOM 758 C CA . GLU A 1 111 ? -11.941 -33.165 43.126 1.00 86.18 111 GLU A CA 1
ATOM 759 C C . GLU A 1 111 ? -12.917 -32.991 41.936 1.00 93.07 111 GLU A C 1
ATOM 760 O O . GLU A 1 111 ? -14.130 -32.962 42.158 1.00 95.81 111 GLU A O 1
ATOM 766 N N . LEU A 1 112 ? -12.395 -32.840 40.694 1.00 88.30 112 LEU A N 1
ATOM 767 C CA . LEU A 1 112 ? -13.227 -32.632 39.508 1.00 90.89 112 LEU A CA 1
ATOM 768 C C . LEU A 1 112 ? -13.342 -33.883 38.625 1.00 95.73 112 LEU A C 1
ATOM 769 O O . LEU A 1 112 ? -14.028 -33.840 37.586 1.00 97.63 112 LEU A O 1
ATOM 773 N N . SER A 1 113 ? -12.684 -34.994 39.045 1.00 90.41 113 SER A N 1
ATOM 774 C CA . SER A 1 113 ? -12.638 -36.267 38.322 1.00 92.01 113 SER A CA 1
ATOM 775 C C . SER A 1 113 ? -13.530 -37.329 38.968 1.00 98.53 113 SER A C 1
ATOM 776 O O . SER A 1 113 ? -13.606 -37.432 40.196 1.00 98.47 113 SER A O 1
ATOM 779 N N . PHE A 1 114 ? -14.221 -38.105 38.119 1.00 96.87 114 PHE A N 1
ATOM 780 C CA . PHE A 1 114 ? -15.153 -39.144 38.539 1.00 99.12 114 PHE A CA 1
ATOM 781 C C . PHE A 1 114 ? -14.759 -40.461 37.926 1.00 101.17 114 PHE A C 1
ATOM 782 O O . PHE A 1 114 ? -14.565 -40.518 36.727 1.00 101.09 114 PHE A O 1
ATOM 790 N N . MET A 1 115 ? -14.578 -41.504 38.756 1.00 97.86 115 MET A N 1
ATOM 791 C CA . MET A 1 115 ? -14.216 -42.882 38.362 1.00 99.82 115 MET A CA 1
ATOM 792 C C . MET A 1 115 ? -15.195 -43.512 37.320 1.00 104.97 115 MET A C 1
ATOM 793 O O . MET A 1 115 ? -16.374 -43.121 37.259 1.00 105.30 115 MET A O 1
ATOM 796 N N . THR A 1 116 ? -14.665 -44.491 36.509 1.00 102.33 116 THR A N 1
ATOM 797 C CA . THR A 1 116 ? -15.299 -45.345 35.486 1.00 128.90 116 THR A CA 1
ATOM 798 C C . THR A 1 116 ? -14.244 -45.802 34.429 1.00 161.96 116 THR A C 1
ATOM 799 O O . THR A 1 116 ? -14.171 -45.330 33.282 1.00 112.82 116 THR A O 1
ATOM 801 N N . ASP B 1 3 ? 6.289 -30.824 -19.656 1.00 96.90 3 ASP B N 1
ATOM 802 C CA . ASP B 1 3 ? 5.519 -30.477 -18.448 1.00 94.16 3 ASP B CA 1
ATOM 803 C C . ASP B 1 3 ? 4.750 -29.161 -18.556 1.00 94.21 3 ASP B C 1
ATOM 804 O O . ASP B 1 3 ? 5.140 -28.233 -19.283 1.00 94.27 3 ASP B O 1
ATOM 806 N N . CYS B 1 4 ? 3.648 -29.095 -17.798 1.00 87.01 4 CYS B N 1
ATOM 807 C CA . CYS B 1 4 ? 2.719 -27.981 -17.698 1.00 82.17 4 CYS B CA 1
ATOM 808 C C . CYS B 1 4 ? 3.431 -26.814 -17.007 1.00 79.90 4 CYS B C 1
ATOM 809 O O . CYS B 1 4 ? 4.010 -27.002 -15.937 1.00 79.08 4 CYS B O 1
ATOM 812 N N . VAL B 1 5 ? 3.415 -25.620 -17.639 1.00 73.47 5 VAL B N 1
ATOM 813 C CA . VAL B 1 5 ? 4.074 -24.387 -17.144 1.00 70.29 5 VAL B CA 1
ATOM 814 C C . VAL B 1 5 ? 3.691 -24.059 -15.694 1.00 70.79 5 VAL B C 1
ATOM 815 O O . VAL B 1 5 ? 4.569 -23.726 -14.894 1.00 70.09 5 VAL B O 1
ATOM 819 N N . LEU B 1 6 ? 2.408 -24.190 -15.342 1.00 68.75 6 LEU B N 1
ATOM 820 C CA . LEU B 1 6 ? 1.969 -23.905 -13.963 1.00 68.67 6 LEU B CA 1
ATOM 821 C C . LEU B 1 6 ? 2.618 -24.869 -12.965 1.00 73.19 6 LEU B C 1
ATOM 822 O O . LEU B 1 6 ? 3.046 -24.421 -11.913 1.00 74.43 6 LEU B O 1
ATOM 827 N N . ASP B 1 7 ? 2.756 -26.162 -13.319 1.00 70.87 7 ASP B N 1
ATOM 828 C CA . ASP B 1 7 ? 3.416 -27.159 -12.459 1.00 71.87 7 ASP B CA 1
ATOM 829 C C . ASP B 1 7 ? 4.893 -26.822 -12.253 1.00 76.20 7 ASP B C 1
ATOM 830 O O . ASP B 1 7 ? 5.379 -26.911 -11.131 1.00 75.48 7 ASP B O 1
ATOM 835 N N . VAL B 1 8 ? 5.580 -26.387 -13.329 1.00 74.07 8 VAL B N 1
ATOM 836 C CA . VAL B 1 8 ? 6.986 -25.965 -13.330 1.00 75.07 8 VAL B CA 1
ATOM 837 C C . VAL B 1 8 ? 7.103 -24.763 -12.392 1.00 77.09 8 VAL B C 1
ATOM 838 O O . VAL B 1 8 ? 7.978 -24.769 -11.540 1.00 77.00 8 VAL B O 1
ATOM 842 N N . MET B 1 9 ? 6.177 -23.784 -12.509 1.00 71.81 9 MET B N 1
ATOM 843 C CA . MET B 1 9 ? 6.096 -22.590 -11.667 1.00 69.89 9 MET B CA 1
ATOM 844 C C . MET B 1 9 ? 5.866 -22.947 -10.196 1.00 72.72 9 MET B C 1
ATOM 845 O O . MET B 1 9 ? 6.504 -22.347 -9.332 1.00 71.99 9 MET B O 1
ATOM 850 N N . HIS B 1 10 ? 4.969 -23.918 -9.906 1.00 70.30 10 HIS B N 1
ATOM 851 C CA . HIS B 1 10 ? 4.683 -24.387 -8.534 1.00 70.96 10 HIS B CA 1
ATOM 852 C C . HIS B 1 10 ? 5.941 -24.959 -7.856 1.00 72.84 10 HIS B C 1
ATOM 853 O O . HIS B 1 10 ? 6.196 -24.676 -6.685 1.00 70.78 10 HIS B O 1
ATOM 860 N N . ALA B 1 11 ? 6.738 -25.738 -8.621 1.00 70.98 11 ALA B N 1
ATOM 861 C CA . ALA B 1 11 ? 7.992 -26.334 -8.169 1.00 72.37 11 ALA B CA 1
ATOM 862 C C . ALA B 1 11 ? 9.034 -25.261 -7.873 1.00 75.53 11 ALA B C 1
ATOM 863 O O . ALA B 1 11 ? 9.706 -25.374 -6.864 1.00 76.95 11 ALA B O 1
ATOM 865 N N . ILE B 1 12 ? 9.141 -24.206 -8.711 1.00 71.37 12 ILE B N 1
ATOM 866 C CA . ILE B 1 12 ? 10.048 -23.072 -8.487 1.00 70.87 12 ILE B CA 1
ATOM 867 C C . ILE B 1 12 ? 9.569 -22.287 -7.243 1.00 73.65 12 ILE B C 1
ATOM 868 O O . ILE B 1 12 ? 10.404 -21.845 -6.455 1.00 72.77 12 ILE B O 1
ATOM 872 N N . TYR B 1 13 ? 8.239 -22.133 -7.068 1.00 69.79 13 TYR B N 1
ATOM 873 C CA . TYR B 1 13 ? 7.651 -21.444 -5.925 1.00 69.12 13 TYR B CA 1
ATOM 874 C C . TYR B 1 13 ? 8.060 -22.121 -4.619 1.00 73.07 13 TYR B C 1
ATOM 875 O O . TYR B 1 13 ? 8.494 -21.442 -3.676 1.00 72.10 13 TYR B O 1
ATOM 884 N N . GLN B 1 14 ? 7.905 -23.462 -4.586 1.00 69.97 14 GLN B N 1
ATOM 885 C CA . GLN B 1 14 ? 8.225 -24.325 -3.465 1.00 70.96 14 GLN B CA 1
ATOM 886 C C . GLN B 1 14 ? 9.707 -24.231 -3.081 1.00 77.38 14 GLN B C 1
ATOM 887 O O . GLN B 1 14 ? 10.011 -24.180 -1.892 1.00 77.62 14 GLN B O 1
ATOM 890 N N . GLN B 1 15 ? 10.622 -24.184 -4.071 1.00 75.66 15 GLN B N 1
ATOM 891 C CA . GLN B 1 15 ? 12.065 -24.059 -3.824 1.00 77.50 15 GLN B CA 1
ATOM 892 C C . GLN B 1 15 ? 12.386 -22.690 -3.227 1.00 81.27 15 GLN B C 1
ATOM 893 O O . GLN B 1 15 ? 13.219 -22.610 -2.329 1.00 82.97 15 GLN B O 1
ATOM 896 N N . ASN B 1 16 ? 11.692 -21.628 -3.685 1.00 75.06 16 ASN B N 1
ATOM 897 C CA . ASN B 1 16 ? 11.881 -20.266 -3.197 1.00 73.94 16 ASN B CA 1
ATOM 898 C C . ASN B 1 16 ? 11.314 -20.080 -1.801 1.00 75.56 16 ASN B C 1
ATOM 899 O O . ASN B 1 16 ? 11.855 -19.286 -1.038 1.00 74.81 16 ASN B O 1
ATO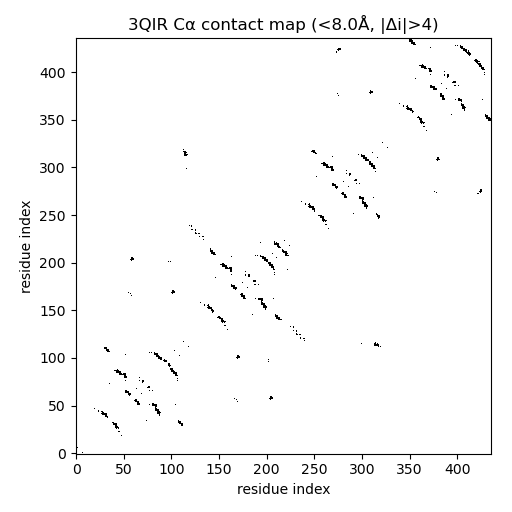M 904 N N . LYS B 1 17 ? 10.203 -20.788 -1.490 1.00 70.03 17 LYS B N 1
ATOM 905 C CA . LYS B 1 17 ? 9.519 -20.768 -0.200 1.00 66.52 17 LYS B CA 1
ATOM 906 C C . LYS B 1 17 ? 10.445 -21.377 0.880 1.00 67.80 17 LYS B C 1
ATOM 907 O O . LYS B 1 17 ? 10.600 -20.781 1.946 1.00 65.32 17 LYS B O 1
ATOM 913 N N . GLU B 1 18 ? 11.079 -22.531 0.571 1.00 64.77 18 GLU B N 1
ATOM 914 C CA . GLU B 1 18 ? 12.044 -23.239 1.417 1.00 66.17 18 GLU B CA 1
ATOM 915 C C . GLU B 1 18 ? 13.259 -22.345 1.667 1.00 73.80 18 GLU B C 1
ATOM 916 O O . GLU B 1 18 ? 13.701 -22.230 2.805 1.00 74.81 18 GLU B O 1
ATOM 918 N N . HIS B 1 19 ? 13.742 -21.643 0.630 1.00 72.70 19 HIS B N 1
ATOM 919 C CA . HIS B 1 19 ? 14.860 -20.718 0.754 1.00 74.15 19 HIS B CA 1
ATOM 920 C C . HIS B 1 19 ? 14.532 -19.587 1.721 1.00 73.21 19 HIS B C 1
ATOM 921 O O . HIS B 1 19 ? 15.378 -19.227 2.537 1.00 74.28 19 HIS B O 1
ATOM 928 N N . PHE B 1 20 ? 13.309 -19.034 1.623 1.00 65.23 20 PHE B N 1
ATOM 929 C CA . PHE B 1 20 ? 12.801 -17.957 2.476 1.00 62.91 20 PHE B CA 1
ATOM 930 C C . PHE B 1 20 ? 12.772 -18.397 3.949 1.00 67.01 20 PHE B C 1
ATOM 931 O O . PHE B 1 20 ? 13.223 -17.660 4.823 1.00 66.75 20 PHE B O 1
ATOM 939 N N . GLN B 1 21 ? 12.213 -19.580 4.202 1.00 62.90 21 GLN B N 1
ATOM 940 C CA . GLN B 1 21 ? 12.092 -20.151 5.517 1.00 62.76 21 GLN B CA 1
ATOM 941 C C . GLN B 1 21 ? 13.448 -20.434 6.136 1.00 73.92 21 GLN B C 1
ATOM 942 O O . GLN B 1 21 ? 13.653 -20.084 7.299 1.00 75.77 21 GLN B O 1
ATOM 948 N N . ASP B 1 22 ? 14.386 -20.990 5.359 1.00 73.84 22 ASP B N 1
ATOM 949 C CA . ASP B 1 22 ? 15.739 -21.263 5.833 1.00 77.54 22 ASP B CA 1
ATOM 950 C C . ASP B 1 22 ? 16.482 -19.967 6.122 1.00 82.79 22 ASP B C 1
ATOM 951 O O . ASP B 1 22 ? 17.224 -19.904 7.099 1.00 85.01 22 ASP B O 1
ATOM 956 N N . GLU B 1 23 ? 16.242 -18.924 5.315 1.00 78.56 23 GLU B N 1
ATOM 957 C CA . GLU B 1 23 ? 16.860 -17.604 5.479 1.00 79.06 23 GLU B CA 1
ATOM 958 C C . GLU B 1 23 ? 16.419 -16.953 6.797 1.00 81.89 23 GLU B C 1
ATOM 959 O O . GLU B 1 23 ? 17.246 -16.354 7.478 1.00 84.43 23 GLU B O 1
ATOM 963 N N . CYS B 1 24 ? 15.138 -17.097 7.173 1.00 74.97 24 CYS B N 1
ATOM 964 C CA . CYS B 1 24 ? 14.563 -16.522 8.396 1.00 73.05 24 CYS B CA 1
ATOM 965 C C . CYS B 1 24 ? 15.025 -17.263 9.635 1.00 79.02 24 CYS B C 1
ATOM 966 O O . CYS B 1 24 ? 15.303 -16.649 10.665 1.00 77.51 24 CYS B O 1
ATOM 969 N N . THR B 1 25 ? 15.039 -18.598 9.543 1.00 79.27 25 THR B N 1
ATOM 970 C CA . THR B 1 25 ? 15.460 -19.503 10.618 1.00 80.52 25 THR B CA 1
ATOM 971 C C . THR B 1 25 ? 16.959 -19.254 10.898 1.00 87.58 25 THR B C 1
ATOM 972 O O . THR B 1 25 ? 17.307 -19.027 12.059 1.00 87.88 25 THR B O 1
ATOM 976 N N . LYS B 1 26 ? 17.805 -19.154 9.838 1.00 85.95 26 LYS B N 1
ATOM 977 C CA . LYS B 1 26 ? 19.235 -18.845 9.976 1.00 89.78 26 LYS B CA 1
ATOM 978 C C . LYS B 1 26 ? 19.432 -17.508 10.723 1.00 92.92 26 LYS B C 1
ATOM 979 O O . LYS B 1 26 ? 20.206 -17.445 11.687 1.00 95.54 26 LYS B O 1
ATOM 982 N N . LEU B 1 27 ? 18.647 -16.489 10.340 1.00 84.96 27 LEU B N 1
ATOM 983 C CA . LEU B 1 27 ? 18.668 -15.146 10.907 1.00 83.73 27 LEU B CA 1
ATOM 984 C C . LEU B 1 27 ? 18.254 -15.062 12.377 1.00 85.01 27 LEU B C 1
ATOM 985 O O . LEU B 1 27 ? 18.845 -14.267 13.108 1.00 86.77 27 LEU B O 1
ATOM 990 N N . LEU B 1 28 ? 17.226 -15.841 12.803 1.00 77.14 28 LEU B N 1
ATOM 991 C CA . LEU B 1 28 ? 16.610 -15.766 14.132 1.00 73.37 28 LEU B CA 1
ATOM 992 C C . LEU B 1 28 ? 17.127 -16.711 15.217 1.00 74.80 28 LEU B C 1
ATOM 993 O O . LEU B 1 28 ? 17.122 -16.330 16.387 1.00 73.38 28 LEU B O 1
ATOM 998 N N . VAL B 1 29 ? 17.495 -17.947 14.857 1.00 71.19 29 VAL B N 1
ATOM 999 C CA . VAL B 1 29 ? 17.985 -18.956 15.794 1.00 71.03 29 VAL B CA 1
ATOM 1000 C C . VAL B 1 29 ? 19.257 -18.452 16.475 1.00 78.79 29 VAL B C 1
ATOM 1001 O O . VAL B 1 29 ? 20.182 -18.011 15.797 1.00 80.25 29 VAL B O 1
ATOM 1005 N N . GLY B 1 30 ? 19.233 -18.449 17.813 1.00 76.71 30 GLY B N 1
ATOM 1006 C CA . GLY B 1 30 ? 20.327 -17.984 18.664 1.00 78.27 30 GLY B CA 1
ATOM 1007 C C . GLY B 1 30 ? 20.211 -16.537 19.091 1.00 79.81 30 GLY B C 1
ATOM 1008 O O . GLY B 1 30 ? 21.007 -16.062 19.909 1.00 79.18 30 GLY B O 1
ATOM 1009 N N . ASN B 1 31 ? 19.227 -15.818 18.517 1.00 75.48 31 ASN B N 1
ATOM 1010 C CA . ASN B 1 31 ? 18.965 -14.408 18.832 1.00 73.72 31 ASN B CA 1
ATOM 1011 C C . ASN B 1 31 ? 18.003 -14.320 19.979 1.00 72.82 31 ASN B C 1
ATOM 1012 O O . ASN B 1 31 ? 17.217 -15.252 20.211 1.00 70.45 31 ASN B O 1
ATOM 1017 N N . ILE B 1 32 ? 18.069 -13.186 20.694 1.00 67.54 32 ILE B N 1
ATOM 1018 C CA . ILE B 1 32 ? 17.241 -12.890 21.854 1.00 64.27 32 ILE B CA 1
ATOM 1019 C C . ILE B 1 32 ? 16.205 -11.843 21.455 1.00 63.85 32 ILE B C 1
ATOM 1020 O O . ILE B 1 32 ? 16.544 -10.801 20.899 1.00 62.80 32 ILE B O 1
ATOM 1025 N N . VAL B 1 33 ? 14.934 -12.170 21.675 1.00 57.76 33 VAL B N 1
ATOM 1026 C CA . VAL B 1 33 ? 13.822 -11.290 21.321 1.00 55.62 33 VAL B CA 1
ATOM 1027 C C . VAL B 1 33 ? 13.161 -10.811 22.588 1.00 58.83 33 VAL B C 1
ATOM 1028 O O . VAL B 1 33 ? 13.313 -11.435 23.640 1.00 57.92 33 VAL B O 1
ATOM 1032 N N . ILE B 1 34 ? 12.378 -9.739 22.469 1.00 55.20 34 ILE B N 1
ATOM 1033 C CA . ILE B 1 34 ? 11.595 -9.165 23.548 1.00 54.02 34 ILE B CA 1
ATOM 1034 C C . ILE B 1 34 ? 10.137 -9.164 23.092 1.00 57.35 34 ILE B C 1
ATOM 1035 O O . ILE B 1 34 ? 9.856 -8.785 21.959 1.00 56.84 34 ILE B O 1
ATOM 1038 N N . THR B 1 35 ? 9.226 -9.644 23.932 1.00 53.53 35 THR B N 1
ATOM 1039 C CA . THR B 1 35 ? 7.783 -9.547 23.676 1.00 52.64 35 THR B CA 1
ATOM 1040 C C . THR B 1 35 ? 7.417 -8.359 24.521 1.00 58.22 35 THR B C 1
ATOM 1041 O O . THR B 1 35 ? 7.477 -8.450 25.751 1.00 58.08 35 THR B O 1
ATOM 1045 N N . ARG B 1 36 ? 7.165 -7.214 23.881 1.00 57.49 36 ARG B N 1
ATOM 1046 C CA . ARG B 1 36 ? 6.940 -5.945 24.596 1.00 59.57 36 ARG B CA 1
ATOM 1047 C C . ARG B 1 36 ? 5.605 -5.864 25.318 1.00 65.43 36 ARG B C 1
ATOM 1048 O O . ARG B 1 36 ? 5.481 -5.020 26.191 1.00 68.46 36 ARG B O 1
ATOM 1056 N N . TYR B 1 37 ? 4.657 -6.785 25.074 1.00 61.13 37 TYR B N 1
ATOM 1057 C CA . TYR B 1 37 ? 3.388 -6.754 25.816 1.00 60.79 37 TYR B CA 1
ATOM 1058 C C . TYR B 1 37 ? 3.583 -7.080 27.309 1.00 66.58 37 TYR B C 1
ATOM 1059 O O . TYR B 1 37 ? 2.839 -6.560 28.136 1.00 68.70 37 TYR B O 1
ATOM 1068 N N . ASN B 1 38 ? 4.598 -7.887 27.654 1.00 62.48 38 ASN B N 1
ATOM 1069 C CA . ASN B 1 38 ? 4.898 -8.276 29.038 1.00 61.66 38 ASN B CA 1
ATOM 1070 C C . ASN B 1 38 ? 6.382 -8.029 29.395 1.00 63.66 38 ASN B C 1
ATOM 1071 O O . ASN B 1 38 ? 6.793 -8.331 30.494 1.00 63.75 38 ASN B O 1
ATOM 1076 N N . ASN B 1 39 ? 7.170 -7.512 28.457 1.00 61.68 39 ASN B N 1
ATOM 1077 C CA . ASN B 1 39 ? 8.614 -7.204 28.555 1.00 61.61 39 ASN B CA 1
ATOM 1078 C C . ASN B 1 39 ? 9.437 -8.414 29.004 1.00 62.42 39 ASN B C 1
ATOM 1079 O O . ASN B 1 39 ? 10.207 -8.341 29.940 1.00 62.05 39 ASN B O 1
ATOM 1084 N N . ARG B 1 40 ? 9.297 -9.522 28.278 1.00 57.66 40 ARG B N 1
ATOM 1085 C CA . ARG B 1 40 ? 9.981 -10.770 28.584 1.00 55.27 40 ARG B CA 1
ATOM 1086 C C . ARG B 1 40 ? 10.941 -11.074 27.488 1.00 57.11 40 ARG B C 1
ATOM 1087 O O . ARG B 1 40 ? 10.572 -10.949 26.323 1.00 57.95 40 ARG B O 1
ATOM 1095 N N . THR B 1 41 ? 12.159 -11.481 27.843 1.00 52.25 41 THR B N 1
ATOM 1096 C CA . THR B 1 41 ? 13.210 -11.802 26.889 1.00 53.20 41 THR B CA 1
ATOM 1097 C C . THR B 1 41 ? 13.367 -13.304 26.698 1.00 57.12 41 THR B C 1
ATOM 1098 O O . THR B 1 41 ? 13.330 -14.044 27.676 1.00 57.31 41 THR B O 1
ATOM 1102 N N . TYR B 1 42 ? 13.541 -13.757 25.441 1.00 54.45 42 TYR B N 1
ATOM 1103 C CA . TYR B 1 42 ? 13.725 -15.181 25.130 1.00 55.85 42 TYR B CA 1
ATOM 1104 C C . TYR B 1 42 ? 14.701 -15.380 23.989 1.00 62.03 42 TYR B C 1
ATOM 1105 O O . TYR B 1 42 ? 14.606 -14.690 22.977 1.00 62.56 42 TYR B O 1
ATOM 1114 N N . ARG B 1 43 ? 15.612 -16.341 24.132 1.00 61.47 43 ARG B N 1
ATOM 1115 C CA . ARG B 1 43 ? 16.521 -16.715 23.045 1.00 64.62 43 ARG B CA 1
ATOM 1116 C C . ARG B 1 43 ? 15.710 -17.651 22.149 1.00 68.68 43 ARG B C 1
ATOM 1117 O O . ARG B 1 43 ? 15.063 -18.574 22.657 1.00 68.87 43 ARG B O 1
ATOM 1125 N N . ILE B 1 44 ? 15.701 -17.383 20.836 1.00 64.23 44 ILE B N 1
ATOM 1126 C CA . ILE B 1 44 ? 14.944 -18.183 19.873 1.00 62.99 44 ILE B CA 1
ATOM 1127 C C . ILE B 1 44 ? 15.752 -19.444 19.507 1.00 69.50 44 ILE B C 1
ATOM 1128 O O . ILE B 1 44 ? 16.927 -19.350 19.143 1.00 70.83 44 ILE B O 1
ATOM 1132 N N . ASP B 1 45 ? 15.123 -20.620 19.647 1.00 66.88 45 ASP B N 1
ATOM 1133 C CA . ASP B 1 45 ? 15.793 -21.894 19.416 1.00 70.61 45 ASP B CA 1
ATOM 1134 C C . ASP B 1 45 ? 15.375 -22.604 18.122 1.00 77.05 45 ASP B C 1
ATOM 1135 O O . ASP B 1 45 ? 16.065 -23.532 17.686 1.00 79.99 45 ASP B O 1
ATOM 1140 N N . ASP B 1 46 ? 14.295 -22.126 17.484 1.00 71.42 46 ASP B N 1
ATOM 1141 C CA . ASP B 1 46 ? 13.747 -22.628 16.227 1.00 71.26 46 ASP B CA 1
ATOM 1142 C C . ASP B 1 46 ? 12.533 -21.834 15.790 1.00 71.56 46 ASP B C 1
ATOM 1143 O O . ASP B 1 46 ? 12.004 -21.031 16.552 1.00 69.15 46 ASP B O 1
ATOM 1148 N N . VAL B 1 47 ? 12.083 -22.079 14.547 1.00 67.56 47 VAL B N 1
ATOM 1149 C CA . VAL B 1 47 ? 10.876 -21.507 13.966 1.00 64.58 47 VAL B CA 1
ATOM 1150 C C . VAL B 1 47 ? 10.007 -22.682 13.496 1.00 67.22 47 VAL B C 1
ATOM 1151 O O . VAL B 1 47 ? 10.500 -23.510 12.744 1.00 66.91 47 VAL B O 1
ATOM 1155 N N . ASP B 1 48 ? 8.754 -22.785 13.977 1.00 64.05 48 ASP B N 1
ATOM 1156 C CA . ASP B 1 48 ? 7.859 -23.834 13.507 1.00 65.93 48 ASP B CA 1
ATOM 1157 C C . ASP B 1 48 ? 7.080 -23.258 12.334 1.00 69.54 48 ASP B C 1
ATOM 1158 O O . ASP B 1 48 ? 6.194 -22.417 12.508 1.00 67.21 48 ASP B O 1
ATOM 1163 N N . TRP B 1 49 ? 7.445 -23.685 11.130 1.00 67.98 49 TRP B N 1
ATOM 1164 C CA . TRP B 1 49 ? 6.788 -23.224 9.916 1.00 66.15 49 TRP B CA 1
ATOM 1165 C C . TRP B 1 49 ? 5.489 -23.975 9.621 1.00 72.17 49 TRP B C 1
ATOM 1166 O O . TRP B 1 49 ? 4.669 -23.500 8.825 1.00 69.92 49 TRP B O 1
ATOM 1177 N N . ASN B 1 50 ? 5.270 -25.088 10.323 1.00 72.53 50 ASN B N 1
ATOM 1178 C CA . ASN B 1 50 ? 4.074 -25.919 10.182 1.00 75.48 50 ASN B CA 1
ATOM 1179 C C . ASN B 1 50 ? 2.947 -25.530 11.159 1.00 80.90 50 ASN B C 1
ATOM 1180 O O . ASN B 1 50 ? 1.863 -26.126 11.105 1.00 82.77 50 ASN B O 1
ATOM 1185 N N . LYS B 1 51 ? 3.197 -24.528 12.029 1.00 75.66 51 LYS B N 1
ATOM 1186 C CA . LYS B 1 51 ? 2.211 -24.014 12.977 1.00 74.08 51 LYS B CA 1
ATOM 1187 C C . LYS B 1 51 ? 1.911 -22.545 12.661 1.00 70.10 51 LYS B C 1
ATOM 1188 O O . LYS B 1 51 ? 2.730 -21.849 12.090 1.00 66.28 51 LYS B O 1
ATOM 1191 N N . THR B 1 52 ? 0.717 -22.101 13.003 1.00 66.47 52 THR B N 1
ATOM 1192 C CA . THR B 1 52 ? 0.203 -20.758 12.730 1.00 63.82 52 THR B CA 1
ATOM 1193 C C . THR B 1 52 ? -0.646 -20.270 13.944 1.00 65.81 52 THR B C 1
ATOM 1194 O O . THR B 1 52 ? -1.144 -21.118 14.679 1.00 66.79 52 THR B O 1
ATOM 1198 N N . PRO B 1 53 ? -0.890 -18.956 14.170 1.00 61.42 53 PRO B N 1
ATOM 1199 C CA . PRO B 1 53 ? -1.755 -18.556 15.299 1.00 62.12 53 PRO B CA 1
ATOM 1200 C C . PRO B 1 53 ? -3.172 -19.140 15.244 1.00 67.28 53 PRO B C 1
ATOM 1201 O O . PRO B 1 53 ? -3.855 -19.147 16.272 1.00 67.60 53 PRO B O 1
ATOM 1205 N N . LYS B 1 54 ? -3.597 -19.640 14.062 1.00 65.94 54 LYS B N 1
ATOM 1206 C CA . LYS B 1 54 ? -4.896 -20.307 13.818 1.00 67.80 54 LYS B CA 1
ATOM 1207 C C . LYS B 1 54 ? -4.901 -21.652 14.535 1.00 74.98 54 LYS B C 1
ATOM 1208 O O . LYS B 1 54 ? -5.971 -22.182 14.842 1.00 79.45 54 LYS B O 1
ATOM 1214 N N . ASP B 1 55 ? -3.708 -22.226 14.767 1.00 70.25 55 ASP B N 1
ATOM 1215 C CA . ASP B 1 55 ? -3.571 -23.516 15.433 1.00 72.22 55 ASP B CA 1
ATOM 1216 C C . ASP B 1 55 ? -3.836 -23.441 16.923 1.00 77.86 55 ASP B C 1
ATOM 1217 O O . ASP B 1 55 ? -3.891 -22.361 17.518 1.00 73.90 55 ASP B O 1
ATOM 1222 N N . SER B 1 56 ? -4.057 -24.619 17.514 1.00 81.03 56 SER B N 1
ATOM 1223 C CA . SER B 1 56 ? -4.378 -24.752 18.916 1.00 83.50 56 SER B CA 1
ATOM 1224 C C . SER B 1 56 ? -3.256 -25.377 19.717 1.00 91.66 56 SER B C 1
ATOM 1225 O O . SER B 1 56 ? -2.414 -26.089 19.165 1.00 93.58 56 SER B O 1
ATOM 1227 N N . PHE B 1 57 ? -3.222 -25.069 21.014 1.00 87.77 57 PHE B N 1
ATOM 1228 C CA . PHE B 1 57 ? -2.319 -25.682 21.965 1.00 88.11 57 PHE B CA 1
ATOM 1229 C C . PHE B 1 57 ? -3.145 -26.207 23.119 1.00 95.07 57 PHE B C 1
ATOM 1230 O O . PHE B 1 57 ? -4.223 -25.667 23.406 1.00 95.73 57 PHE B O 1
ATOM 1238 N N . THR B 1 58 ? -2.666 -27.291 23.744 1.00 92.99 58 THR B N 1
ATOM 1239 C CA . THR B 1 58 ? -3.371 -27.951 24.835 1.00 95.49 58 THR B CA 1
ATOM 1240 C C . THR B 1 58 ? -2.944 -27.360 26.161 1.00 95.89 58 THR B C 1
ATOM 1241 O O . THR B 1 58 ? -1.752 -27.208 26.398 1.00 93.81 58 THR B O 1
ATOM 1245 N N . MET B 1 59 ? -3.917 -27.032 27.026 1.00 93.33 59 MET B N 1
ATOM 1246 C CA . MET B 1 59 ? -3.670 -26.515 28.375 1.00 91.38 59 MET B CA 1
ATOM 1247 C C . MET B 1 59 ? -3.520 -27.696 29.356 1.00 93.59 59 MET B C 1
ATOM 1248 O O . MET B 1 59 ? -3.473 -28.840 28.898 1.00 93.43 59 MET B O 1
ATOM 1253 N N . SER B 1 60 ? -3.354 -27.429 30.684 1.00 89.59 60 SER B N 1
ATOM 1254 C CA . SER B 1 60 ? -3.045 -28.442 31.691 1.00 92.53 60 SER B CA 1
ATOM 1255 C C . SER B 1 60 ? -4.017 -29.622 31.741 1.00 103.23 60 SER B C 1
ATOM 1256 O O . SER B 1 60 ? -3.566 -30.775 31.746 1.00 105.22 60 SER B O 1
ATOM 1259 N N . ASP B 1 61 ? -5.336 -29.350 31.849 1.00 102.93 61 ASP B N 1
ATOM 1260 C CA . ASP B 1 61 ? -6.346 -30.414 31.941 1.00 108.59 61 ASP B CA 1
ATOM 1261 C C . ASP B 1 61 ? -6.612 -31.062 30.581 1.00 111.98 61 ASP B C 1
ATOM 1262 O O . ASP B 1 61 ? -7.045 -32.209 30.535 1.00 117.57 61 ASP B O 1
ATOM 1267 N N . GLY B 1 62 ? -6.307 -30.355 29.503 1.00 101.67 62 GLY B N 1
ATOM 1268 C CA . GLY B 1 62 ? -6.515 -30.861 28.152 1.00 101.87 62 GLY B CA 1
ATOM 1269 C C . GLY B 1 62 ? -7.242 -29.892 27.235 1.00 103.81 62 GLY B C 1
ATOM 1270 O O . GLY B 1 62 ? -7.309 -30.117 26.023 1.00 102.06 62 GLY B O 1
ATOM 1271 N N . LYS B 1 63 ? -7.774 -28.794 27.805 1.00 100.69 63 LYS B N 1
ATOM 1272 C CA . LYS B 1 63 ? -8.533 -27.776 27.082 1.00 99.74 63 LYS B CA 1
ATOM 1273 C C . LYS B 1 63 ? -7.674 -27.161 25.996 1.00 101.67 63 LYS B C 1
ATOM 1274 O O . LYS B 1 63 ? -6.523 -26.789 26.235 1.00 98.19 63 LYS B O 1
ATOM 1279 N N . GLU B 1 64 ? -8.230 -27.093 24.793 1.00 100.48 64 GLU B N 1
ATOM 1280 C CA . GLU B 1 64 ? -7.558 -26.519 23.632 1.00 95.87 64 GLU B CA 1
ATOM 1281 C C . GLU B 1 64 ? -8.023 -25.085 23.411 1.00 97.37 64 GLU B C 1
ATOM 1282 O O . GLU B 1 64 ? -9.204 -24.771 23.563 1.00 98.99 64 GLU B O 1
ATOM 1288 N N . ILE B 1 65 ? -7.087 -24.220 23.044 1.00 90.28 65 ILE B N 1
ATOM 1289 C CA . ILE B 1 65 ? -7.342 -22.811 22.756 1.00 88.35 65 ILE B CA 1
ATOM 1290 C C . ILE B 1 65 ? -6.470 -22.418 21.548 1.00 89.15 65 ILE B C 1
ATOM 1291 O O . ILE B 1 65 ? -5.322 -22.875 21.465 1.00 90.09 65 ILE B O 1
ATOM 1296 N N . THR B 1 66 ? -6.997 -21.603 20.603 1.00 80.35 66 THR B N 1
ATOM 1297 C CA . THR B 1 66 ? -6.156 -21.131 19.503 1.00 75.64 66 THR B CA 1
ATOM 1298 C C . THR B 1 66 ? -5.260 -20.009 20.045 1.00 75.06 66 THR B C 1
ATOM 1299 O O . THR B 1 66 ? -5.609 -19.367 21.052 1.00 75.07 66 THR B O 1
ATOM 1303 N N . PHE B 1 67 ? -4.130 -19.760 19.370 1.00 67.85 67 PHE B N 1
ATOM 1304 C CA . PHE B 1 67 ? -3.244 -18.677 19.791 1.00 66.37 67 PHE B CA 1
ATOM 1305 C C . PHE B 1 67 ? -3.960 -17.332 19.654 1.00 71.27 67 PHE B C 1
ATOM 1306 O O . PHE B 1 67 ? -3.778 -16.467 20.504 1.00 69.63 67 PHE B O 1
ATOM 1314 N N . LEU B 1 68 ? -4.861 -17.210 18.641 1.00 70.27 68 LEU B N 1
ATOM 1315 C CA . LEU B 1 68 ? -5.691 -16.023 18.393 1.00 70.58 68 LEU B CA 1
ATOM 1316 C C . LEU B 1 68 ? -6.541 -15.711 19.614 1.00 75.62 68 LEU B C 1
ATOM 1317 O O . LEU B 1 68 ? -6.484 -14.580 20.107 1.00 76.16 68 LEU B O 1
ATOM 1322 N N . GLU B 1 69 ? -7.286 -16.731 20.129 1.00 73.62 69 GLU B N 1
ATOM 1323 C CA . GLU B 1 69 ? -8.158 -16.621 21.306 1.00 76.20 69 GLU B CA 1
ATOM 1324 C C . GLU B 1 69 ? -7.341 -16.323 22.569 1.00 76.70 69 GLU B C 1
ATOM 1325 O O . GLU B 1 69 ? -7.784 -15.554 23.425 1.00 77.59 69 GLU B O 1
ATOM 1331 N N . TYR B 1 70 ? -6.157 -16.954 22.685 1.00 69.22 70 TYR B N 1
ATOM 1332 C CA . TYR B 1 70 ? -5.254 -16.796 23.815 1.00 67.52 70 TYR B CA 1
ATOM 1333 C C . TYR B 1 70 ? -4.806 -15.337 23.987 1.00 69.63 70 TYR B C 1
ATOM 1334 O O . TYR B 1 70 ? -4.919 -14.804 25.080 1.00 68.21 70 TYR B O 1
ATOM 1343 N N . TYR B 1 71 ? -4.302 -14.696 22.916 1.00 66.11 71 TYR B N 1
ATOM 1344 C CA . TYR B 1 71 ? -3.805 -13.324 23.026 1.00 65.48 71 TYR B CA 1
ATOM 1345 C C . TYR B 1 71 ? -4.915 -12.282 23.201 1.00 72.05 71 TYR B C 1
ATOM 1346 O O . TYR B 1 71 ? -4.717 -11.316 23.942 1.00 71.23 71 TYR B O 1
ATOM 1355 N N . SER B 1 72 ? -6.089 -12.510 22.597 1.00 71.81 72 SER B N 1
ATOM 1356 C CA . SER B 1 72 ? -7.231 -11.610 22.752 1.00 74.42 72 SER B CA 1
ATOM 1357 C C . SER B 1 72 ? -7.804 -11.687 24.179 1.00 80.83 72 SER B C 1
ATOM 1358 O O . SER B 1 72 ? -7.998 -10.644 24.804 1.00 81.48 72 SER B O 1
ATOM 1360 N N . LYS B 1 73 ? -8.034 -12.916 24.704 1.00 79.83 73 LYS B N 1
ATOM 1361 C CA . LYS B 1 73 ? -8.602 -13.115 26.051 1.00 82.85 73 LYS B CA 1
ATOM 1362 C C . LYS B 1 73 ? -7.646 -12.736 27.180 1.00 86.73 73 LYS B C 1
ATOM 1363 O O . LYS B 1 73 ? -8.111 -12.234 28.212 1.00 90.58 73 LYS B O 1
ATOM 1365 N N . ASN B 1 74 ? -6.329 -12.987 27.016 1.00 78.99 74 ASN B N 1
ATOM 1366 C CA . ASN B 1 74 ? -5.353 -12.722 28.077 1.00 77.94 74 ASN B CA 1
ATOM 1367 C C . ASN B 1 74 ? -4.722 -11.335 28.067 1.00 79.61 74 ASN B C 1
ATOM 1368 O O . ASN B 1 74 ? -4.365 -10.849 29.143 1.00 80.20 74 ASN B O 1
ATOM 1373 N N . TYR B 1 75 ? -4.539 -10.711 26.889 1.00 72.25 75 TYR B N 1
ATOM 1374 C CA . TYR B 1 75 ? -3.853 -9.413 26.834 1.00 70.11 75 TYR B CA 1
ATOM 1375 C C . TYR B 1 75 ? -4.632 -8.296 26.138 1.00 74.17 75 TYR B C 1
ATOM 1376 O O . TYR B 1 75 ? -4.184 -7.145 26.172 1.00 74.15 75 TYR B O 1
ATOM 1385 N N . GLY B 1 76 ? -5.758 -8.633 25.508 1.00 69.24 76 GLY B N 1
ATOM 1386 C CA . GLY B 1 76 ? -6.541 -7.667 24.756 1.00 70.26 76 GLY B CA 1
ATOM 1387 C C . GLY B 1 76 ? -5.882 -7.315 23.435 1.00 72.96 76 GLY B C 1
ATOM 1388 O O . GLY B 1 76 ? -6.179 -6.261 22.861 1.00 73.78 76 GLY B O 1
ATOM 1389 N N . ILE B 1 77 ? -4.992 -8.216 22.942 1.00 66.62 77 ILE B N 1
ATOM 1390 C CA . ILE B 1 77 ? -4.247 -8.093 21.691 1.00 64.54 77 ILE B CA 1
ATOM 1391 C C . ILE B 1 77 ? -4.948 -8.859 20.562 1.00 70.38 77 ILE B C 1
ATOM 1392 O O . ILE B 1 77 ? -5.226 -10.057 20.697 1.00 69.86 77 ILE B O 1
ATOM 1397 N N . THR B 1 78 ? -5.204 -8.165 19.446 1.00 68.06 78 THR B N 1
ATOM 1398 C CA . THR B 1 78 ? -5.796 -8.770 18.257 1.00 68.78 78 THR B CA 1
ATOM 1399 C C . THR B 1 78 ? -4.647 -9.058 17.282 1.00 71.03 78 THR B C 1
ATOM 1400 O O . THR B 1 78 ? -3.973 -8.131 16.839 1.00 69.90 78 THR B O 1
ATOM 1404 N N . VAL B 1 79 ? -4.395 -10.343 17.008 1.00 68.18 79 VAL B N 1
ATOM 1405 C CA . VAL B 1 79 ? -3.344 -10.808 16.095 1.00 67.08 79 VAL B CA 1
ATOM 1406 C C . VAL B 1 79 ? -3.846 -10.569 14.673 1.00 73.94 79 VAL B C 1
ATOM 1407 O O . VAL B 1 79 ? -4.866 -11.149 14.269 1.00 75.65 79 VAL B O 1
ATOM 1411 N N . LYS B 1 80 ? -3.157 -9.664 13.947 1.00 71.35 80 LYS B N 1
ATOM 1412 C CA . LYS B 1 80 ? -3.502 -9.243 12.587 1.00 72.06 80 LYS B CA 1
ATOM 1413 C C . LYS B 1 80 ? -3.127 -10.284 11.533 1.00 76.00 80 LYS B C 1
ATOM 1414 O O . LYS B 1 80 ? -3.974 -10.594 10.687 1.00 77.22 80 LYS B O 1
ATOM 1416 N N . GLU B 1 81 ? -1.872 -10.829 11.579 1.00 70.15 81 GLU B N 1
ATOM 1417 C CA . GLU B 1 81 ? -1.372 -11.810 10.610 1.00 67.48 81 GLU B CA 1
ATOM 1418 C C . GLU B 1 81 ? -1.597 -13.239 11.123 1.00 73.25 81 GLU B C 1
ATOM 1419 O O . GLU B 1 81 ? -0.833 -13.755 11.945 1.00 73.76 81 GLU B O 1
ATOM 1421 N N . GLU B 1 82 ? -2.668 -13.875 10.638 1.00 69.31 82 GLU B N 1
ATOM 1422 C CA . GLU B 1 82 ? -3.068 -15.227 11.043 1.00 67.95 82 GLU B CA 1
ATOM 1423 C C . GLU B 1 82 ? -2.290 -16.342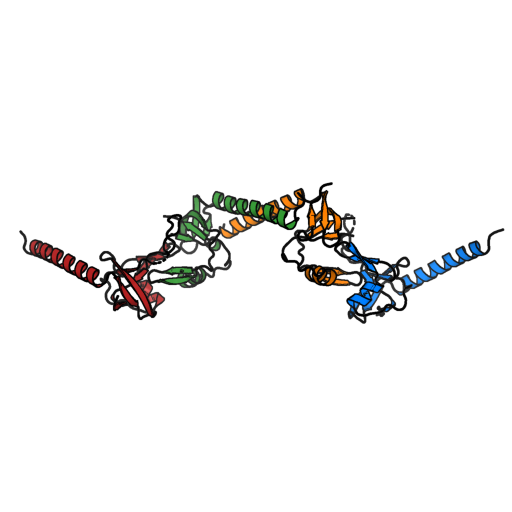 10.311 1.00 70.67 82 GLU B C 1
ATOM 1424 O O . GLU B 1 82 ? -2.544 -17.514 10.574 1.00 71.91 82 GLU B O 1
ATOM 1430 N N . ASP B 1 83 ? -1.348 -15.989 9.430 1.00 66.19 83 ASP B N 1
ATOM 1431 C CA . ASP B 1 83 ? -0.581 -16.960 8.632 1.00 66.48 83 ASP B CA 1
ATOM 1432 C C . ASP B 1 83 ? 0.918 -17.022 8.972 1.00 70.35 83 ASP B C 1
ATOM 1433 O O . ASP B 1 83 ? 1.657 -17.797 8.339 1.00 73.95 83 ASP B O 1
ATOM 1435 N N . GLN B 1 84 ? 1.355 -16.249 9.975 1.00 60.68 84 GLN B N 1
ATOM 1436 C CA . GLN B 1 84 ? 2.746 -16.200 10.433 1.00 57.07 84 GLN B CA 1
ATOM 1437 C C . GLN B 1 84 ? 3.197 -17.526 11.112 1.00 55.61 84 GLN B C 1
ATOM 1438 O O . GLN B 1 84 ? 2.367 -18.241 11.656 1.00 55.64 84 GLN B O 1
ATOM 1444 N N . PRO B 1 85 ? 4.486 -17.875 11.119 1.00 49.68 85 PRO B N 1
ATOM 1445 C CA . PRO B 1 85 ? 4.902 -19.083 11.842 1.00 51.09 85 PRO B CA 1
ATOM 1446 C C . PRO B 1 85 ? 5.050 -18.807 13.363 1.00 60.93 85 PRO B C 1
ATOM 1447 O O . PRO B 1 85 ? 4.738 -17.712 13.831 1.00 61.13 85 PRO B O 1
ATOM 1451 N N . LEU B 1 86 ? 5.546 -19.783 14.128 1.00 58.78 86 LEU B N 1
ATOM 1452 C CA . LEU B 1 86 ? 5.750 -19.610 15.563 1.00 59.63 86 LEU B CA 1
ATOM 1453 C C . LEU B 1 86 ? 7.211 -19.700 15.925 1.00 63.04 86 LEU B C 1
ATOM 1454 O O . LEU B 1 86 ? 7.926 -20.527 15.366 1.00 65.60 86 LEU B O 1
ATOM 1459 N N . LEU B 1 87 ? 7.656 -18.864 16.865 1.00 56.56 87 LEU B N 1
ATOM 1460 C CA . LEU B 1 87 ? 9.037 -18.870 17.334 1.00 54.82 87 LEU B CA 1
ATOM 1461 C C . LEU B 1 87 ? 9.101 -19.789 18.535 1.00 58.99 87 LEU B C 1
ATOM 1462 O O . LEU B 1 87 ? 8.258 -19.703 19.437 1.00 56.49 87 LEU B O 1
ATOM 1467 N N . ILE B 1 88 ? 10.087 -20.697 18.539 1.00 58.31 88 ILE B N 1
ATOM 1468 C CA . ILE B 1 88 ? 10.283 -21.681 19.601 1.00 57.70 88 ILE B CA 1
ATOM 1469 C C . ILE B 1 88 ? 11.465 -21.300 20.511 1.00 61.41 88 ILE B C 1
ATOM 1470 O O . ILE B 1 88 ? 12.575 -21.046 20.039 1.00 61.10 88 ILE B O 1
ATOM 1474 N N . HIS B 1 89 ? 11.235 -21.322 21.829 1.00 58.28 89 HIS B N 1
ATOM 1475 C CA . HIS B 1 89 ? 12.259 -21.135 22.847 1.00 58.62 89 HIS B CA 1
ATOM 1476 C C . HIS B 1 89 ? 12.250 -22.409 23.688 1.00 66.46 89 HIS B C 1
ATOM 1477 O O . HIS B 1 89 ? 11.195 -22.818 24.172 1.00 65.92 89 HIS B O 1
ATOM 1484 N N . ARG B 1 90 ? 13.395 -23.087 23.763 1.00 67.51 90 ARG B N 1
ATOM 1485 C CA . ARG B 1 90 ? 13.525 -24.296 24.558 1.00 71.35 90 ARG B CA 1
ATOM 1486 C C . ARG B 1 90 ? 14.253 -23.955 25.866 1.00 79.31 90 ARG B C 1
ATOM 1487 O O . ARG B 1 90 ? 15.450 -23.637 25.841 1.00 80.97 90 ARG B O 1
ATOM 1495 N N . PRO B 1 91 ? 13.529 -23.918 27.006 1.00 76.22 91 PRO B N 1
ATOM 1496 C CA . PRO B 1 91 ? 14.199 -23.617 28.286 1.00 76.86 91 PRO B CA 1
ATOM 1497 C C . PRO B 1 91 ? 14.947 -24.836 28.819 1.00 82.62 91 PRO B C 1
ATOM 1498 O O . PRO B 1 91 ? 16.144 -24.977 28.574 1.00 83.55 91 PRO B O 1
ATOM 1502 N N . GLY B 1 104 ? 9.545 -27.710 29.003 1.00 85.38 104 GLY B N 1
ATOM 1503 C CA . GLY B 1 104 ? 8.670 -27.657 27.833 1.00 84.12 104 GLY B CA 1
ATOM 1504 C C . GLY B 1 104 ? 8.784 -26.364 27.048 1.00 83.23 104 GLY B C 1
ATOM 1505 O O . GLY B 1 104 ? 9.085 -25.319 27.623 1.00 79.97 104 GLY B O 1
ATOM 1506 N N . GLU B 1 105 ? 8.537 -26.440 25.726 1.00 79.35 105 GLU B N 1
ATOM 1507 C CA . GLU B 1 105 ? 8.625 -25.362 24.727 1.00 75.69 105 GLU B CA 1
ATOM 1508 C C . GLU B 1 105 ? 7.815 -24.091 25.030 1.00 77.54 105 GLU B C 1
ATOM 1509 O O . GLU B 1 105 ? 6.626 -24.183 25.348 1.00 77.09 105 GLU B O 1
ATOM 1515 N N . ILE B 1 106 ? 8.448 -22.898 24.857 1.00 71.67 106 ILE B N 1
ATOM 1516 C CA . ILE B 1 106 ? 7.762 -21.598 24.935 1.00 67.93 106 ILE B CA 1
ATOM 1517 C C . ILE B 1 106 ? 7.507 -21.153 23.480 1.00 67.64 106 ILE B C 1
ATOM 1518 O O . ILE B 1 106 ? 8.426 -21.199 22.668 1.00 65.92 106 ILE B O 1
ATOM 1522 N N . LEU B 1 107 ? 6.260 -20.798 23.143 1.00 62.36 107 LEU B N 1
ATOM 1523 C CA . LEU B 1 107 ? 5.902 -20.407 21.788 1.00 60.80 107 LEU B CA 1
ATOM 1524 C C . LEU B 1 107 ? 5.507 -18.949 21.718 1.00 61.85 107 LEU B C 1
ATOM 1525 O O . LEU B 1 107 ? 4.641 -18.501 22.466 1.00 62.80 107 LEU B O 1
ATOM 1530 N N . LEU B 1 108 ? 6.207 -18.199 20.846 1.00 55.91 108 LEU B N 1
ATOM 1531 C CA . LEU B 1 108 ? 6.044 -16.755 20.637 1.00 53.87 108 LEU B CA 1
ATOM 1532 C C . LEU B 1 108 ? 5.655 -16.414 19.221 1.00 57.40 108 LEU B C 1
ATOM 1533 O O . LEU B 1 108 ? 6.059 -17.098 18.281 1.00 57.16 108 LEU B O 1
ATOM 1538 N N . LEU B 1 109 ? 4.899 -15.314 19.066 1.00 54.40 109 LEU B N 1
ATOM 1539 C CA . LEU B 1 109 ? 4.464 -14.811 17.771 1.00 53.20 109 LEU B CA 1
ATOM 1540 C C . LEU B 1 109 ? 5.441 -13.796 17.254 1.00 56.13 109 LEU B C 1
ATOM 1541 O O . LEU B 1 109 ? 5.731 -12.840 17.970 1.00 56.40 109 LEU B O 1
ATOM 1546 N N . PRO B 1 110 ? 5.903 -13.937 15.987 1.00 52.46 110 PRO B N 1
ATOM 1547 C CA . PRO B 1 110 ? 6.830 -12.934 15.409 1.00 51.73 110 PRO B CA 1
ATOM 1548 C C . PRO B 1 110 ? 6.289 -11.495 15.457 1.00 55.73 110 PRO B C 1
ATOM 1549 O O . PRO B 1 110 ? 7.060 -10.556 15.606 1.00 56.58 110 PRO B O 1
ATOM 1553 N N . GLU B 1 111 ? 4.964 -11.334 15.327 1.00 51.99 111 GLU B N 1
ATOM 1554 C CA . GLU B 1 111 ? 4.230 -10.070 15.349 1.00 52.70 111 GLU B CA 1
ATOM 1555 C C . GLU B 1 111 ? 4.383 -9.352 16.704 1.00 59.20 111 GLU B C 1
ATOM 1556 O O . GLU B 1 111 ? 4.327 -8.131 16.752 1.00 59.39 111 GLU B O 1
ATOM 1562 N N . LEU B 1 112 ? 4.546 -10.111 17.812 1.00 56.84 112 LEU B N 1
ATOM 1563 C CA . LEU B 1 112 ? 4.671 -9.536 19.161 1.00 56.29 112 LEU B CA 1
ATOM 1564 C C . LEU B 1 112 ? 6.116 -9.575 19.684 1.00 57.01 112 LEU B C 1
ATOM 1565 O O . LEU B 1 112 ? 6.364 -9.164 20.814 1.00 56.69 112 LEU B O 1
ATOM 1570 N N . SER B 1 113 ? 7.069 -9.971 18.823 1.00 52.73 113 SER B N 1
ATOM 1571 C CA . SER B 1 113 ? 8.482 -10.164 19.141 1.00 52.55 113 SER B CA 1
ATOM 1572 C C . SER B 1 113 ? 9.384 -9.161 18.445 1.00 59.01 113 SER B C 1
ATOM 1573 O O . SER B 1 113 ? 9.198 -8.843 17.265 1.00 59.89 113 SER B O 1
ATOM 1576 N N . PHE B 1 114 ? 10.375 -8.661 19.194 1.00 56.35 114 PHE B N 1
ATOM 1577 C CA . PHE B 1 114 ? 11.304 -7.624 18.743 1.00 57.72 114 PHE B CA 1
ATOM 1578 C C . PHE B 1 114 ? 12.721 -8.019 19.018 1.00 66.62 114 PHE B C 1
ATOM 1579 O O . PHE B 1 114 ? 13.039 -8.531 20.084 1.00 66.89 114 PHE B O 1
ATOM 1587 N N . MET B 1 115 ? 13.580 -7.720 18.074 1.00 68.51 115 MET B N 1
ATOM 1588 C CA . MET B 1 115 ? 15.008 -7.986 18.176 1.00 72.18 115 MET B CA 1
ATOM 1589 C C . MET B 1 115 ? 15.678 -7.068 19.186 1.00 79.70 115 MET B C 1
ATOM 1590 O O . MET B 1 115 ? 15.258 -5.918 19.361 1.00 80.26 115 MET B O 1
ATOM 1595 N N . THR B 1 116 ? 16.700 -7.597 19.878 1.00 78.96 116 THR B N 1
ATOM 1596 C CA . THR B 1 116 ? 17.460 -6.859 20.891 1.00 81.34 116 THR B CA 1
ATOM 1597 C C . THR B 1 116 ? 18.931 -6.773 20.440 1.00 94.50 116 THR B C 1
ATOM 1598 O O . THR B 1 116 ? 19.320 -5.814 19.772 1.00 96.81 116 THR B O 1
ATOM 1602 N N . GLY B 1 117 ? 19.679 -7.837 20.745 1.00 94.87 117 GLY B N 1
ATOM 1603 C CA . GLY B 1 117 ? 21.107 -8.033 20.527 1.00 98.58 117 GLY B CA 1
ATOM 1604 C C . GLY B 1 117 ? 21.673 -8.638 21.801 1.00 104.98 117 GLY B C 1
ATOM 1605 O O . GLY B 1 117 ? 21.406 -8.113 22.893 1.00 105.13 117 GLY B O 1
ATOM 1606 N N . ILE B 1 118 ? 22.373 -9.800 21.689 1.00 102.52 118 ILE B N 1
ATOM 1607 C CA . ILE B 1 118 ? 23.029 -10.550 22.781 1.00 128.51 118 ILE B CA 1
ATOM 1608 C C . ILE B 1 118 ? 23.394 -11.967 22.320 1.00 146.62 118 ILE B C 1
ATOM 1609 O O . ILE B 1 118 ? 23.786 -12.813 23.129 1.00 103.89 118 ILE B O 1
ATOM 1611 N N . ARG C 1 1 ? 19.255 -3.533 14.337 1.00 131.65 1 ARG C N 1
ATOM 1612 C CA . ARG C 1 1 ? 17.932 -4.145 14.497 1.00 127.07 1 ARG C CA 1
ATOM 1613 C C . ARG C 1 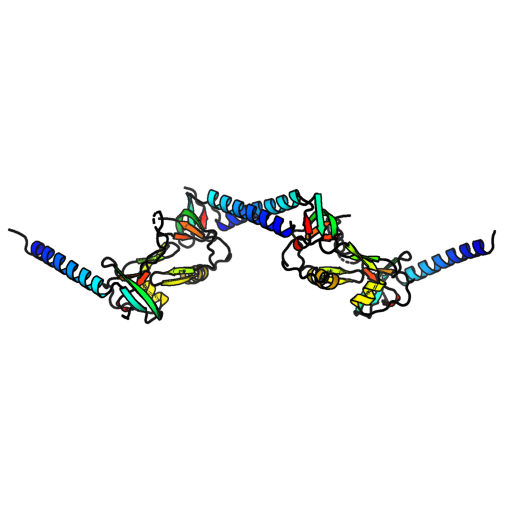1 ? 17.385 -4.058 15.954 1.00 129.83 1 ARG C C 1
ATOM 1614 O O . ARG C 1 1 ? 18.068 -4.417 16.926 1.00 128.60 1 ARG C O 1
ATOM 1616 N N . ASN C 1 2 ? 16.132 -3.552 16.058 1.00 125.11 2 ASN C N 1
ATOM 1617 C CA . ASN C 1 2 ? 15.299 -3.330 17.252 1.00 123.10 2 ASN C CA 1
ATOM 1618 C C . ASN C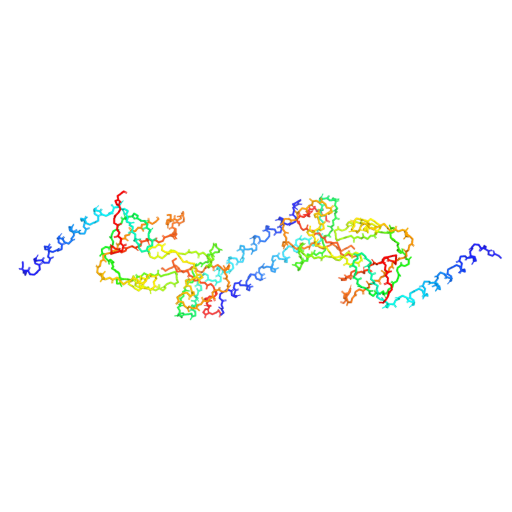 1 2 ? 13.804 -3.471 16.832 1.00 119.51 2 ASN C C 1
ATOM 1619 O O . ASN C 1 2 ? 12.894 -3.314 17.661 1.00 119.84 2 ASN C O 1
ATOM 1621 N N . ASP C 1 3 ? 13.592 -3.797 15.524 1.00 108.07 3 ASP C N 1
ATOM 1622 C CA . ASP C 1 3 ? 12.327 -3.952 14.808 1.00 102.93 3 ASP C CA 1
ATOM 1623 C C . ASP C 1 3 ? 11.581 -5.261 15.122 1.00 93.19 3 ASP C C 1
ATOM 1624 O O . ASP C 1 3 ? 12.142 -6.220 15.689 1.00 89.01 3 ASP C O 1
ATOM 1626 N N . CYS C 1 4 ? 10.297 -5.275 14.711 1.00 82.07 4 CYS C N 1
ATOM 1627 C CA . CYS C 1 4 ? 9.350 -6.366 14.882 1.00 75.34 4 CYS C CA 1
ATOM 1628 C C . CYS C 1 4 ? 9.771 -7.520 13.955 1.00 74.08 4 CYS C C 1
ATOM 1629 O O . CYS C 1 4 ? 10.007 -7.289 12.765 1.00 73.89 4 CYS C O 1
ATOM 1632 N N . VAL C 1 5 ? 9.907 -8.742 14.518 1.00 65.50 5 VAL C N 1
ATOM 1633 C CA . VAL C 1 5 ? 10.338 -9.965 13.824 1.00 60.78 5 VAL C CA 1
ATOM 1634 C C . VAL C 1 5 ? 9.494 -10.221 12.561 1.00 64.56 5 VAL C C 1
ATOM 1635 O O . VAL C 1 5 ? 10.068 -10.544 11.516 1.00 67.06 5 VAL C O 1
ATOM 1639 N N . LEU C 1 6 ? 8.150 -10.056 12.640 1.00 57.89 6 LEU C N 1
ATOM 1640 C CA . LEU C 1 6 ? 7.274 -10.258 11.481 1.00 55.13 6 LEU C CA 1
ATOM 1641 C C . LEU C 1 6 ? 7.616 -9.273 10.358 1.00 60.12 6 LEU C C 1
ATOM 1642 O O . LEU C 1 6 ? 7.664 -9.689 9.205 1.00 58.08 6 LEU C O 1
ATOM 1645 N N . ASP C 1 7 ? 7.907 -8.000 10.685 1.00 60.81 7 ASP C N 1
ATOM 1646 C CA . ASP C 1 7 ? 8.285 -6.987 9.686 1.00 63.15 7 ASP C CA 1
ATOM 1647 C C . ASP C 1 7 ? 9.601 -7.358 8.988 1.00 66.55 7 ASP C C 1
ATOM 1648 O O . ASP C 1 7 ? 9.696 -7.249 7.764 1.00 66.60 7 ASP C O 1
ATOM 1653 N N . VAL C 1 8 ? 10.583 -7.843 9.759 1.00 64.89 8 VAL C N 1
ATOM 1654 C CA . VAL C 1 8 ? 11.890 -8.304 9.275 1.00 66.95 8 VAL C CA 1
ATOM 1655 C C . VAL C 1 8 ? 11.653 -9.488 8.313 1.00 71.20 8 VAL C C 1
ATOM 1656 O O . VAL C 1 8 ? 12.182 -9.496 7.205 1.00 72.51 8 VAL C O 1
ATOM 1660 N N . MET C 1 9 ? 10.790 -10.426 8.720 1.00 65.81 9 MET C N 1
ATOM 1661 C CA . MET C 1 9 ? 10.370 -11.577 7.929 1.00 63.23 9 MET C CA 1
ATOM 1662 C C . MET C 1 9 ? 9.653 -11.167 6.643 1.00 65.37 9 MET C C 1
ATOM 1663 O O . MET C 1 9 ? 9.912 -11.778 5.615 1.00 62.61 9 MET C O 1
ATOM 1668 N N . HIS C 1 10 ? 8.767 -10.133 6.688 1.00 64.91 10 HIS C N 1
ATOM 1669 C CA . HIS C 1 10 ? 8.036 -9.625 5.513 1.00 65.84 10 HIS C CA 1
ATOM 1670 C C . HIS C 1 10 ? 9.003 -9.088 4.454 1.00 71.93 10 HIS C C 1
ATOM 1671 O O . HIS C 1 10 ? 8.801 -9.324 3.258 1.00 70.41 10 HIS C O 1
ATOM 1678 N N . ALA C 1 11 ? 10.072 -8.388 4.900 1.00 70.71 11 ALA C N 1
ATOM 1679 C CA . ALA C 1 11 ? 11.112 -7.839 4.035 1.00 71.20 11 ALA C CA 1
ATOM 1680 C C . ALA C 1 11 ? 11.897 -8.972 3.357 1.00 74.63 11 ALA C C 1
ATOM 1681 O O . ALA C 1 11 ? 12.156 -8.880 2.159 1.00 74.80 11 ALA C O 1
ATOM 1683 N N . ILE C 1 12 ? 12.239 -10.050 4.103 1.00 71.14 12 ILE C N 1
ATOM 1684 C CA . ILE C 1 12 ? 12.921 -11.232 3.547 1.00 71.44 12 ILE C CA 1
ATOM 1685 C C . ILE C 1 12 ? 11.975 -11.970 2.564 1.00 73.97 12 ILE C C 1
ATOM 1686 O O . ILE C 1 12 ? 12.429 -12.420 1.515 1.00 73.88 12 ILE C O 1
ATOM 1688 N N . TYR C 1 13 ? 10.665 -12.047 2.886 1.00 69.23 13 TYR C N 1
ATOM 1689 C CA . TYR C 1 13 ? 9.647 -12.654 2.031 1.00 68.59 13 TYR C CA 1
ATOM 1690 C C . TYR C 1 13 ? 9.579 -11.943 0.684 1.00 73.20 13 TYR C C 1
ATOM 1691 O O . TYR C 1 13 ? 9.577 -12.607 -0.355 1.00 73.04 13 TYR C O 1
ATOM 1700 N N . GLN C 1 14 ? 9.533 -10.596 0.714 1.00 69.66 14 GLN C N 1
ATOM 1701 C CA . GLN C 1 14 ? 9.462 -9.731 -0.450 1.00 70.11 14 GLN C CA 1
ATOM 1702 C C . GLN C 1 14 ? 10.662 -9.912 -1.376 1.00 75.75 14 GLN C C 1
ATOM 1703 O O . GLN C 1 14 ? 10.484 -9.958 -2.599 1.00 75.72 14 GLN C O 1
ATOM 1709 N N . GLN C 1 15 ? 11.874 -10.042 -0.803 1.00 73.51 15 GLN C N 1
ATOM 1710 C CA . GLN C 1 15 ? 13.102 -10.260 -1.578 1.00 75.30 15 GLN C CA 1
ATOM 1711 C C . GLN C 1 15 ? 13.068 -11.635 -2.252 1.00 79.96 15 GLN C C 1
ATOM 1712 O O . GLN C 1 15 ? 13.465 -11.750 -3.408 1.00 82.63 15 GLN C O 1
ATOM 1715 N N . ASN C 1 16 ? 12.541 -12.658 -1.553 1.00 74.10 16 ASN C N 1
ATOM 1716 C CA . ASN C 1 16 ? 12.401 -14.025 -2.058 1.00 71.63 16 ASN C CA 1
ATOM 1717 C C . ASN C 1 16 ? 11.319 -14.139 -3.127 1.00 72.83 16 ASN C C 1
ATOM 1718 O O . ASN C 1 16 ? 11.466 -14.955 -4.030 1.00 71.10 16 ASN C O 1
ATOM 1723 N N . LYS C 1 17 ? 10.234 -13.338 -3.007 1.00 69.42 17 LYS C N 1
ATOM 1724 C CA . LYS C 1 17 ? 9.104 -13.283 -3.951 1.00 68.48 17 LYS C CA 1
ATOM 1725 C C . LYS C 1 17 ? 9.597 -12.753 -5.324 1.00 75.85 17 LYS C C 1
ATOM 1726 O O . LYS C 1 17 ? 9.305 -13.359 -6.361 1.00 75.41 17 LYS C O 1
ATOM 1732 N N . GLU C 1 18 ? 10.370 -11.642 -5.299 1.00 74.75 18 GLU C N 1
ATOM 1733 C CA . GLU C 1 18 ? 10.991 -11.003 -6.449 1.00 77.02 18 GLU C CA 1
ATOM 1734 C C . GLU C 1 18 ? 11.947 -11.989 -7.122 1.00 84.16 18 GLU C C 1
ATOM 1735 O O . GLU C 1 18 ? 11.901 -12.139 -8.344 1.00 85.70 18 GLU C O 1
ATOM 1737 N N . HIS C 1 19 ? 12.760 -12.711 -6.325 1.00 81.64 19 HIS C N 1
ATOM 1738 C CA . HIS C 1 19 ? 13.687 -13.726 -6.833 1.00 83.45 19 HIS C CA 1
ATOM 1739 C C . HIS C 1 19 ? 12.931 -14.840 -7.558 1.00 82.78 19 HIS C C 1
ATOM 1740 O O . HIS C 1 19 ? 13.386 -15.268 -8.608 1.00 85.13 19 HIS C O 1
ATOM 1747 N N . PHE C 1 20 ? 11.790 -15.299 -7.001 1.00 72.85 20 PHE C N 1
ATOM 1748 C CA . PHE C 1 20 ? 10.929 -16.320 -7.587 1.00 69.85 20 PHE C CA 1
ATOM 1749 C C . PHE C 1 20 ? 10.390 -15.876 -8.957 1.00 76.09 20 PHE C C 1
ATOM 1750 O O . PHE C 1 20 ? 10.454 -16.650 -9.916 1.00 77.82 20 PHE C O 1
ATOM 1758 N N . GLN C 1 21 ? 9.847 -14.651 -9.029 1.00 72.43 21 GLN C N 1
ATOM 1759 C CA . GLN C 1 21 ? 9.253 -14.090 -10.237 1.00 73.59 21 GLN C CA 1
ATOM 1760 C C . GLN C 1 21 ? 10.306 -13.916 -11.317 1.00 82.02 21 GLN C C 1
ATOM 1761 O O . GLN C 1 21 ? 10.063 -14.307 -12.452 1.00 81.13 21 GLN C O 1
ATOM 1767 N N . ASP C 1 22 ? 11.506 -13.437 -10.942 1.00 83.01 22 ASP C N 1
ATOM 1768 C CA . ASP C 1 22 ? 12.644 -13.280 -11.855 1.00 86.29 22 ASP C CA 1
ATOM 1769 C C . ASP C 1 22 ? 13.163 -14.637 -12.339 1.00 89.74 22 ASP C C 1
ATOM 1770 O O . ASP C 1 22 ? 13.559 -14.751 -13.499 1.00 93.32 22 ASP C O 1
ATOM 1775 N N . GLU C 1 23 ? 13.151 -15.656 -11.467 1.00 82.38 23 GLU C N 1
ATOM 1776 C CA . GLU C 1 23 ? 13.599 -17.016 -11.785 1.00 82.33 23 GLU C CA 1
ATOM 1777 C C . GLU C 1 23 ? 12.685 -17.661 -12.813 1.00 84.09 23 GLU C C 1
ATOM 1778 O O . GLU C 1 23 ? 13.176 -18.351 -13.706 1.00 86.95 23 GLU C O 1
ATOM 1784 N N . CYS C 1 24 ? 11.360 -17.433 -12.682 1.00 76.84 24 CYS C N 1
ATOM 1785 C CA . CYS C 1 24 ? 10.330 -17.930 -13.597 1.00 75.24 24 CYS C CA 1
ATOM 1786 C C . CYS C 1 24 ? 10.477 -17.275 -14.950 1.00 81.37 24 CYS C C 1
ATOM 1787 O O . CYS C 1 24 ? 10.503 -17.978 -15.965 1.00 83.04 24 CYS C O 1
ATOM 1790 N N . THR C 1 25 ? 10.597 -15.925 -14.961 1.00 79.35 25 THR C N 1
ATOM 1791 C CA . THR C 1 25 ? 10.763 -15.150 -16.193 1.00 82.39 25 THR C CA 1
ATOM 1792 C C . THR C 1 25 ? 12.061 -15.565 -16.905 1.00 91.24 25 THR C C 1
ATOM 1793 O O . THR C 1 25 ? 12.006 -15.876 -18.087 1.00 93.75 25 THR C O 1
ATOM 1797 N N . LYS C 1 26 ? 13.197 -15.642 -16.188 1.00 89.07 26 LYS C N 1
ATOM 1798 C CA . LYS C 1 26 ? 14.468 -16.069 -16.788 1.00 94.00 26 LYS C CA 1
ATOM 1799 C C . LYS C 1 26 ? 14.302 -17.406 -17.522 1.00 101.07 26 LYS C C 1
ATOM 1800 O O . LYS C 1 26 ? 14.659 -17.496 -18.692 1.00 106.21 26 LYS C O 1
ATOM 1802 N N . LEU C 1 27 ? 13.671 -18.395 -16.870 1.00 94.68 27 LEU C N 1
ATOM 1803 C CA . LEU C 1 27 ? 13.414 -19.731 -17.393 1.00 94.81 27 LEU C CA 1
ATOM 1804 C C . LEU C 1 27 ? 12.419 -19.759 -18.546 1.00 98.77 27 LEU C C 1
ATOM 1805 O O . LEU C 1 27 ? 12.603 -20.538 -19.481 1.00 102.60 27 LEU C O 1
ATOM 1810 N N . LEU C 1 28 ? 11.380 -18.915 -18.485 1.00 92.76 28 LEU C N 1
ATOM 1811 C CA . LEU C 1 28 ? 10.303 -18.889 -19.472 1.00 92.27 28 LEU C CA 1
ATOM 1812 C C . LEU C 1 28 ? 10.443 -17.877 -20.611 1.00 95.91 28 LEU C C 1
ATOM 1813 O O . LEU C 1 28 ? 10.202 -18.254 -21.749 1.00 96.38 28 LEU C O 1
ATOM 1818 N N . VAL C 1 29 ? 10.732 -16.592 -20.304 1.00 92.92 29 VAL C N 1
ATOM 1819 C CA . VAL C 1 29 ? 10.834 -15.493 -21.266 1.00 94.60 29 VAL C CA 1
ATOM 1820 C C . VAL C 1 29 ? 11.947 -15.800 -22.245 1.00 105.83 29 VAL C C 1
ATOM 1821 O O . VAL C 1 29 ? 13.133 -15.767 -21.894 1.00 110.01 29 VAL C O 1
ATOM 1823 N N . GLY C 1 30 ? 11.528 -16.222 -23.430 1.00 102.95 30 GLY C N 1
ATOM 1824 C CA . GLY C 1 30 ? 12.400 -16.687 -24.502 1.00 106.55 30 GLY C CA 1
ATOM 1825 C C . GLY C 1 30 ? 12.091 -18.119 -24.908 1.00 109.36 30 GLY C C 1
ATOM 1826 O O . GLY C 1 30 ? 12.180 -18.451 -26.086 1.00 112.14 30 GLY C O 1
ATOM 1827 N N . ASN C 1 31 ? 11.706 -18.987 -23.940 1.00 102.29 31 ASN C N 1
ATOM 1828 C CA . ASN C 1 31 ? 11.349 -20.387 -24.222 1.00 101.55 31 ASN C CA 1
ATOM 1829 C C . ASN C 1 31 ? 10.048 -20.471 -25.040 1.00 97.48 31 ASN C C 1
ATOM 1830 O O . ASN C 1 31 ? 9.309 -19.481 -25.113 1.00 93.91 31 ASN C O 1
ATOM 1835 N N . ILE C 1 32 ? 9.780 -21.628 -25.672 1.00 92.43 32 ILE C N 1
ATOM 1836 C CA . ILE C 1 32 ? 8.588 -21.797 -26.514 1.00 90.82 32 ILE C CA 1
ATOM 1837 C C . ILE C 1 32 ? 7.564 -22.737 -25.873 1.00 91.50 32 ILE C C 1
ATOM 1838 O O . ILE C 1 32 ? 7.831 -23.906 -25.654 1.00 91.23 32 ILE C O 1
ATOM 1840 N N . VAL C 1 33 ? 6.379 -22.214 -25.601 1.00 88.06 33 VAL C N 1
ATOM 1841 C CA . VAL C 1 33 ? 5.279 -22.983 -25.026 1.00 88.20 33 VAL C CA 1
ATOM 1842 C C . VAL C 1 33 ? 4.399 -23.614 -26.125 1.00 95.54 33 VAL C C 1
ATOM 1843 O O . VAL C 1 33 ? 4.303 -23.075 -27.221 1.00 96.72 33 VAL C O 1
ATOM 1845 N N . ILE C 1 34 ? 3.737 -24.727 -25.816 1.00 92.90 34 ILE C N 1
ATOM 1846 C CA . ILE C 1 34 ? 2.776 -25.365 -26.708 1.00 94.93 34 ILE C CA 1
ATOM 1847 C C . ILE C 1 34 ? 1.424 -25.417 -25.977 1.00 97.26 34 ILE C C 1
ATOM 1848 O O . ILE C 1 34 ? 1.361 -25.813 -24.815 1.00 95.87 34 ILE C O 1
ATOM 1850 N N . THR C 1 35 ? 0.363 -24.985 -26.658 1.00 94.68 35 THR C N 1
ATOM 1851 C CA . THR C 1 35 ? -1.014 -24.992 -26.160 1.00 93.17 35 THR C CA 1
ATOM 1852 C C . THR C 1 35 ? -1.616 -26.310 -26.667 1.00 100.68 35 THR C C 1
ATOM 1853 O O . THR C 1 35 ? -1.812 -26.464 -27.869 1.00 101.30 35 THR C O 1
ATOM 1855 N N . ARG C 1 36 ? -1.851 -27.274 -25.759 1.00 99.96 36 ARG C N 1
ATOM 1856 C CA . ARG C 1 36 ? -2.351 -28.624 -26.092 1.00 104.20 36 ARG C CA 1
ATOM 1857 C C . ARG C 1 36 ? -3.675 -28.615 -26.889 1.00 109.04 36 ARG C C 1
ATOM 1858 O O . ARG C 1 36 ? -3.812 -29.427 -27.798 1.00 114.20 36 ARG C O 1
ATOM 1866 N N . TYR C 1 37 ? -4.626 -27.715 -26.561 1.00 99.77 37 TYR C N 1
ATOM 1867 C CA . TYR C 1 37 ? -5.951 -27.662 -27.192 1.00 100.11 37 TYR C CA 1
ATOM 1868 C C . TYR C 1 37 ? -5.961 -27.305 -28.678 1.00 105.19 37 TYR C C 1
ATOM 1869 O O . TYR C 1 37 ? -6.969 -27.547 -29.351 1.00 107.79 37 TYR C O 1
ATOM 1878 N N . ASN C 1 38 ? -4.895 -26.685 -29.180 1.00 99.17 38 ASN C N 1
ATOM 1879 C CA . ASN C 1 38 ? -4.876 -26.298 -30.579 1.00 99.82 38 ASN C CA 1
ATOM 1880 C C . ASN C 1 38 ? -3.550 -26.653 -31.239 1.00 107.02 38 ASN C C 1
ATOM 1881 O O . ASN C 1 38 ? -3.402 -26.472 -32.447 1.00 108.06 38 ASN C O 1
ATOM 1886 N N . ASN C 1 39 ? -2.599 -27.169 -30.445 1.00 105.23 39 ASN C N 1
ATOM 1887 C CA . ASN C 1 39 ? -1.253 -27.566 -30.883 1.00 108.69 39 ASN C CA 1
ATOM 1888 C C . ASN C 1 39 ? -0.482 -26.366 -31.472 1.00 111.96 39 ASN C C 1
ATOM 1889 O O . ASN C 1 39 ? 0.209 -26.516 -32.483 1.00 115.35 39 ASN C O 1
ATOM 1894 N N . ARG C 1 40 ? -0.631 -25.166 -30.855 1.00 103.86 40 ARG C N 1
ATOM 1895 C CA . ARG C 1 40 ? 0.055 -23.954 -31.316 1.00 101.43 40 ARG C CA 1
ATOM 1896 C C . ARG C 1 40 ? 1.258 -23.655 -30.448 1.00 101.17 40 ARG C C 1
ATOM 1897 O O . ARG C 1 40 ? 1.243 -23.952 -29.256 1.00 99.07 40 ARG C O 1
ATOM 1899 N N . THR C 1 41 ? 2.300 -23.080 -31.048 1.00 97.46 41 THR C N 1
ATOM 1900 C CA . THR C 1 41 ? 3.536 -22.755 -30.351 1.00 97.21 41 THR C CA 1
ATOM 1901 C C . THR C 1 41 ? 3.731 -21.256 -30.274 1.00 98.55 41 THR C C 1
ATOM 1902 O O . THR C 1 41 ? 3.424 -20.544 -31.237 1.00 98.24 41 THR C O 1
ATOM 1906 N N . TYR C 1 42 ? 4.214 -20.763 -29.105 1.00 92.84 42 TYR C N 1
ATOM 1907 C CA . TYR C 1 42 ? 4.462 -19.330 -28.905 1.00 89.84 42 TYR C CA 1
ATOM 1908 C C . TYR C 1 42 ? 5.725 -19.085 -28.078 1.00 88.92 42 TYR C C 1
ATOM 1909 O O . TYR C 1 42 ? 5.897 -19.733 -27.057 1.00 86.57 42 TYR C O 1
ATOM 1918 N N . ARG C 1 43 ? 6.588 -18.133 -28.508 1.00 85.16 43 ARG C N 1
ATOM 1919 C CA . ARG C 1 43 ? 7.775 -17.699 -27.767 1.00 84.90 43 ARG C CA 1
ATOM 1920 C C . ARG C 1 43 ? 7.245 -16.769 -26.681 1.00 87.03 43 ARG C C 1
ATOM 1921 O O . ARG C 1 43 ? 6.704 -15.687 -26.978 1.00 84.13 43 ARG C O 1
ATOM 1923 N N . ILE C 1 44 ? 7.322 -17.234 -25.424 1.00 83.79 44 ILE C N 1
ATOM 1924 C CA . ILE C 1 44 ? 6.865 -16.460 -24.281 1.00 80.40 44 ILE C CA 1
ATOM 1925 C C . ILE C 1 44 ? 7.803 -15.263 -24.148 1.00 88.48 44 ILE C C 1
ATOM 1926 O O . ILE C 1 44 ? 9.027 -15.428 -24.146 1.00 90.55 44 ILE C O 1
ATOM 1929 N N . ASP C 1 45 ? 7.224 -14.056 -24.191 1.00 85.70 45 ASP C N 1
ATOM 1930 C CA . ASP C 1 45 ? 7.975 -12.808 -24.143 1.00 87.59 45 ASP C CA 1
ATOM 1931 C C . ASP C 1 45 ? 8.103 -12.272 -22.730 1.00 91.31 45 ASP C C 1
ATOM 1932 O O . ASP C 1 45 ? 9.128 -11.669 -22.401 1.00 92.65 45 ASP C O 1
ATOM 1937 N N . ASP C 1 46 ? 7.066 -12.502 -21.900 1.00 85.68 46 ASP C N 1
ATOM 1938 C CA . ASP C 1 46 ? 6.969 -12.032 -20.524 1.00 84.19 46 ASP C CA 1
ATOM 1939 C C . ASP C 1 46 ? 5.885 -12.795 -19.754 1.00 85.25 46 ASP C C 1
ATOM 1940 O O . ASP C 1 46 ? 5.141 -13.588 -20.329 1.00 84.04 46 ASP C O 1
ATOM 1945 N N . VAL C 1 47 ? 5.802 -12.531 -18.444 1.00 81.36 47 VAL C N 1
ATOM 1946 C CA . VAL C 1 47 ? 4.798 -13.071 -17.524 1.00 78.98 47 VAL C CA 1
ATOM 1947 C C . VAL C 1 47 ? 4.124 -11.890 -16.845 1.00 81.04 47 VAL C C 1
ATOM 1948 O O . VAL C 1 47 ? 4.819 -11.009 -16.325 1.00 81.46 47 VAL C O 1
ATOM 1950 N N . ASP C 1 48 ? 2.784 -11.821 -16.908 1.00 76.09 48 ASP C N 1
ATOM 1951 C CA . ASP C 1 48 ? 2.055 -10.755 -16.206 1.00 74.60 48 ASP C CA 1
ATOM 1952 C C . ASP C 1 48 ? 1.674 -11.329 -14.859 1.00 72.13 48 ASP C C 1
ATOM 1953 O O . ASP C 1 48 ? 0.769 -12.164 -14.762 1.00 67.44 48 ASP C O 1
ATOM 1958 N N . TRP C 1 49 ? 2.408 -10.896 -13.834 1.00 70.05 49 TRP C N 1
ATOM 1959 C CA . TRP C 1 49 ? 2.214 -11.321 -12.457 1.00 69.63 49 TRP C CA 1
ATOM 1960 C C . TRP C 1 49 ? 0.989 -10.643 -11.841 1.00 76.16 49 TRP C C 1
ATOM 1961 O O . TRP C 1 49 ? 0.445 -11.164 -10.876 1.00 77.50 49 TRP C O 1
ATOM 1972 N N . ASN C 1 50 ? 0.521 -9.533 -12.433 1.00 75.20 50 ASN C N 1
ATOM 1973 C CA . ASN C 1 50 ? -0.606 -8.722 -11.945 1.00 76.64 50 ASN C CA 1
ATOM 1974 C C . ASN C 1 50 ? -1.966 -9.093 -12.575 1.00 80.61 50 ASN C C 1
ATOM 1975 O O . ASN C 1 50 ? -2.976 -8.476 -12.228 1.00 82.85 50 ASN C O 1
ATOM 1980 N N . LYS C 1 51 ? -2.007 -10.075 -13.488 1.00 74.27 51 LYS C N 1
ATOM 1981 C CA . LYS C 1 51 ? -3.266 -10.481 -14.137 1.00 72.99 51 LYS C CA 1
ATOM 1982 C C . LYS C 1 51 ? -3.586 -11.907 -13.793 1.00 75.30 51 LYS C C 1
ATOM 1983 O O . LYS C 1 51 ? -2.667 -12.645 -13.450 1.00 74.41 51 LYS C O 1
ATOM 1985 N N . THR C 1 52 ? -4.892 -12.304 -13.876 1.00 72.24 52 THR C N 1
ATOM 1986 C CA . THR C 1 52 ? -5.395 -13.639 -13.496 1.00 71.37 52 THR C CA 1
ATOM 1987 C C . THR C 1 52 ? -6.554 -14.103 -14.446 1.00 73.39 52 THR C C 1
ATOM 1988 O O . THR C 1 52 ? -7.205 -13.229 -15.027 1.00 73.49 52 THR C O 1
ATOM 1992 N N . PRO C 1 53 ? -6.867 -15.436 -14.602 1.00 67.89 53 PRO C N 1
ATOM 1993 C CA . PRO C 1 53 ? -8.003 -15.841 -15.465 1.00 67.92 53 PRO C CA 1
ATOM 1994 C C . PRO C 1 53 ? -9.358 -15.272 -15.041 1.00 75.17 53 PRO C C 1
ATOM 1995 O O . PRO C 1 53 ? -10.303 -15.280 -15.837 1.00 77.83 53 PRO C O 1
ATOM 1999 N N . LYS C 1 54 ? -9.445 -14.759 -13.791 1.00 71.66 54 LYS C N 1
ATOM 2000 C CA . LYS C 1 54 ? -10.633 -14.111 -13.225 1.00 72.30 54 LYS C CA 1
ATOM 2001 C C . LYS C 1 54 ? -10.870 -12.767 -13.926 1.00 76.00 54 LYS C C 1
ATOM 2002 O O . LYS C 1 54 ? -12.017 -12.312 -13.966 1.00 78.21 54 LYS C O 1
ATOM 2006 N N . ASP C 1 55 ? -9.788 -12.107 -14.423 1.00 69.36 55 ASP C N 1
ATOM 2007 C CA . ASP C 1 55 ? -9.829 -10.823 -15.129 1.00 68.96 55 ASP C CA 1
ATOM 2008 C C . ASP C 1 55 ? -10.555 -10.943 -16.497 1.00 76.29 55 ASP C C 1
ATOM 2009 O O . ASP C 1 55 ? -10.672 -12.031 -17.071 1.00 74.11 55 ASP C O 1
ATOM 2012 N N . SER C 1 56 ? -11.059 -9.818 -16.997 1.00 78.57 56 SER C N 1
ATOM 2013 C CA . SER C 1 56 ? -11.790 -9.762 -18.261 1.00 80.87 56 SER C CA 1
ATOM 2014 C C . SER C 1 56 ? -11.006 -9.088 -19.367 1.00 89.06 56 SER C C 1
ATOM 2015 O O . SER C 1 56 ? -10.098 -8.296 -19.114 1.00 90.44 56 SER C O 1
ATOM 2018 N N . PHE C 1 57 ? -11.361 -9.418 -20.598 1.00 86.56 57 PHE C N 1
ATOM 2019 C CA . PHE C 1 57 ? -10.828 -8.772 -21.782 1.00 86.17 57 PHE C CA 1
ATOM 2020 C C . PHE C 1 57 ? -12.019 -8.354 -22.670 1.00 89.72 57 PHE C C 1
ATOM 2021 O O . PHE C 1 57 ? -13.090 -8.972 -22.613 1.00 90.26 57 PHE C O 1
ATOM 2029 N N . THR C 1 58 ? -11.844 -7.274 -23.432 1.00 83.03 58 THR C N 1
ATOM 2030 C CA . THR C 1 58 ? -12.883 -6.734 -24.290 1.00 81.30 58 THR C CA 1
ATOM 2031 C C . THR C 1 58 ? -12.803 -7.366 -25.679 1.00 78.11 58 THR C C 1
ATOM 2032 O O . THR C 1 58 ? -11.720 -7.471 -26.255 1.00 74.87 58 THR C O 1
ATOM 2036 N N . MET C 1 59 ? -13.961 -7.790 -26.205 1.00 72.79 59 MET C N 1
ATOM 2037 C CA . MET C 1 59 ? -14.086 -8.339 -27.556 1.00 71.03 59 MET C CA 1
ATOM 2038 C C . MET C 1 59 ? -14.312 -7.199 -28.574 1.00 70.18 59 MET C C 1
ATOM 2039 O O . MET C 1 59 ? -14.313 -6.014 -28.183 1.00 68.25 59 MET C O 1
ATOM 2044 N N . SER C 1 60 ? -14.428 -7.542 -29.878 1.00 65.78 60 SER C N 1
ATOM 2045 C CA . SER C 1 60 ? -14.501 -6.569 -30.975 1.00 64.59 60 SER C CA 1
ATOM 2046 C C . SER C 1 60 ? -15.561 -5.475 -30.797 1.00 66.16 60 SER C C 1
ATOM 2047 O O . SER C 1 60 ? -15.255 -4.320 -31.065 1.00 66.96 60 SER C O 1
ATOM 2050 N N . ASP C 1 61 ? -16.768 -5.807 -30.321 1.00 60.66 61 ASP C N 1
ATOM 2051 C CA . ASP C 1 61 ? -17.818 -4.800 -30.170 1.00 61.95 61 ASP C CA 1
ATOM 2052 C C . ASP C 1 61 ? -17.932 -4.240 -28.744 1.00 68.50 61 ASP C C 1
ATOM 2053 O O . ASP C 1 61 ? -18.894 -3.534 -28.467 1.00 72.70 61 ASP C O 1
ATOM 2058 N N . GLY C 1 62 ? -16.990 -4.525 -27.861 1.00 63.61 62 GLY C N 1
ATOM 2059 C CA . GLY C 1 62 ? -17.063 -4.028 -26.488 1.00 64.30 62 GLY C CA 1
ATOM 2060 C C . GLY C 1 62 ? -17.534 -5.036 -25.450 1.00 69.28 62 GLY C C 1
ATOM 2061 O O . GLY C 1 62 ? -17.540 -4.724 -24.255 1.00 69.79 62 GLY C O 1
ATOM 2062 N N . LYS C 1 63 ? -17.955 -6.248 -25.880 1.00 64.96 63 LYS C N 1
ATOM 2063 C CA . LYS C 1 63 ? -18.437 -7.259 -24.946 1.00 65.56 63 LYS C CA 1
ATOM 2064 C C . LYS C 1 63 ? -17.260 -7.798 -24.129 1.00 68.46 63 LYS C C 1
ATOM 2065 O O . LYS C 1 63 ? -16.208 -8.130 -24.688 1.00 66.16 63 LYS C O 1
ATOM 2071 N N . GLU C 1 64 ? -17.438 -7.860 -22.819 1.00 66.65 64 GLU C N 1
ATOM 2072 C CA . GLU C 1 64 ? -16.429 -8.361 -21.893 1.00 65.89 64 GLU C CA 1
ATOM 2073 C C . GLU C 1 64 ? -16.687 -9.822 -21.543 1.00 71.95 64 GLU C C 1
ATOM 2074 O O . GLU C 1 64 ? -17.832 -10.241 -21.355 1.00 73.56 64 GLU C O 1
ATOM 2080 N N . ILE C 1 65 ? -15.605 -10.591 -21.441 1.00 68.05 65 ILE C N 1
ATOM 2081 C CA . ILE C 1 65 ? -15.638 -11.999 -21.074 1.00 68.28 65 ILE C CA 1
ATOM 2082 C C . ILE C 1 65 ? -14.430 -12.285 -20.185 1.00 73.82 65 ILE C C 1
ATOM 2083 O O . ILE C 1 65 ? -13.351 -11.728 -20.422 1.00 73.17 65 ILE C O 1
ATOM 2085 N N . THR C 1 66 ? -14.590 -13.152 -19.166 1.00 71.66 66 THR C N 1
ATOM 2086 C CA . THR C 1 66 ? -13.442 -13.529 -18.325 1.00 69.30 66 THR C CA 1
ATOM 2087 C C . THR C 1 66 ? -12.680 -14.577 -19.085 1.00 73.53 66 THR C C 1
ATOM 2088 O O . THR C 1 66 ? -13.242 -15.239 -19.979 1.00 74.57 66 THR C O 1
ATOM 2092 N N . PHE C 1 67 ? -11.402 -14.747 -18.756 1.00 68.65 67 PHE C N 1
ATOM 2093 C CA . PHE C 1 67 ? -10.627 -15.794 -19.415 1.00 67.65 67 PHE C CA 1
ATOM 2094 C C . PHE C 1 67 ? -11.274 -17.155 -19.116 1.00 74.37 67 PHE C C 1
ATOM 2095 O O . PHE C 1 67 ? -11.330 -18.005 -19.999 1.00 75.86 67 PHE C O 1
ATOM 2103 N N . LEU C 1 68 ? -11.870 -17.301 -17.916 1.00 71.65 68 LEU C N 1
ATOM 2104 C CA . LEU C 1 68 ? -12.600 -18.495 -17.476 1.00 73.92 68 LEU C CA 1
ATOM 2105 C C . LEU C 1 68 ? -13.743 -18.858 -18.452 1.00 78.77 68 LEU C C 1
ATOM 2106 O O . LEU C 1 68 ? -13.803 -19.989 -18.946 1.00 79.05 68 LEU C O 1
ATOM 2111 N N . GLU C 1 69 ? -14.612 -17.869 -18.767 1.00 75.90 69 GLU C N 1
ATOM 2112 C CA . GLU C 1 69 ? -15.750 -18.057 -19.672 1.00 77.68 69 GLU C CA 1
ATOM 2113 C C . GLU C 1 69 ? -15.289 -18.282 -21.123 1.00 81.37 69 GLU C C 1
ATOM 2114 O O . GLU C 1 69 ? -15.927 -19.034 -21.871 1.00 82.20 69 GLU C O 1
ATOM 2116 N N . TYR C 1 70 ? -14.163 -17.651 -21.502 1.00 75.33 70 TYR C N 1
ATOM 2117 C CA . TYR C 1 70 ? -13.571 -17.777 -22.825 1.00 73.95 70 TYR C CA 1
ATOM 2118 C C . TYR C 1 70 ? -13.149 -19.208 -23.123 1.00 81.23 70 TYR C C 1
ATOM 2119 O O . TYR C 1 70 ? -13.500 -19.734 -24.177 1.00 84.02 70 TYR C O 1
ATOM 2128 N N . TYR C 1 71 ? -12.397 -19.837 -22.211 1.00 77.35 71 TYR C N 1
ATOM 2129 C CA . TYR C 1 71 ? -11.907 -21.198 -22.438 1.00 78.33 71 TYR C CA 1
ATOM 2130 C C . TYR C 1 71 ? -13.014 -22.256 -22.368 1.00 83.83 71 TYR C C 1
ATOM 2131 O O . TYR C 1 71 ? -12.978 -23.212 -23.150 1.00 84.67 71 TYR C O 1
ATOM 2140 N N . SER C 1 72 ? -14.028 -22.041 -21.511 1.00 81.09 72 SER C N 1
ATOM 2141 C CA . SER C 1 72 ? -15.155 -22.962 -21.394 1.00 85.68 72 SER C CA 1
ATOM 2142 C C . SER C 1 72 ? -16.046 -22.900 -22.641 1.00 95.35 72 SER C C 1
ATOM 2143 O O . SER C 1 72 ? -16.359 -23.949 -23.204 1.00 98.46 72 SER C O 1
ATOM 2146 N N . LYS C 1 73 ? -16.411 -21.677 -23.095 1.00 92.23 73 LYS C N 1
ATOM 2147 C CA . LYS C 1 73 ? -17.271 -21.482 -24.263 1.00 94.49 73 LYS C CA 1
ATOM 2148 C C . LYS C 1 73 ? -16.598 -21.863 -25.591 1.00 100.57 73 LYS C C 1
ATOM 2149 O O . LYS C 1 73 ? -17.283 -22.383 -26.485 1.00 104.18 73 LYS C O 1
ATOM 2151 N N . ASN C 1 74 ? -15.282 -21.598 -25.739 1.00 93.52 74 ASN C N 1
ATOM 2152 C CA . ASN C 1 74 ? -14.575 -21.860 -27.003 1.00 92.69 74 ASN C CA 1
ATOM 2153 C C . ASN C 1 74 ? -13.941 -23.232 -27.143 1.00 97.58 74 ASN C C 1
ATOM 2154 O O . ASN C 1 74 ? -13.842 -23.715 -28.279 1.00 99.25 74 ASN C O 1
ATOM 2159 N N . TYR C 1 75 ? -13.463 -23.840 -26.037 1.00 92.15 75 TYR C N 1
ATOM 2160 C CA . TYR C 1 75 ? -12.758 -25.118 -26.127 1.00 93.12 75 TYR C CA 1
ATOM 2161 C C . TYR C 1 75 ? -13.331 -26.243 -25.265 1.00 101.70 75 TYR C C 1
ATOM 2162 O O . TYR C 1 75 ? -12.885 -27.386 -25.396 1.00 104.39 75 TYR C O 1
ATOM 2171 N N . GLY C 1 76 ? -14.278 -25.924 -24.389 1.00 99.00 76 GLY C N 1
ATOM 2172 C CA . GLY C 1 76 ? -14.851 -26.898 -23.466 1.00 101.89 76 GLY C CA 1
ATOM 2173 C C . GLY C 1 76 ? -13.887 -27.226 -22.340 1.00 104.31 76 GLY C C 1
ATOM 2174 O O . GLY C 1 76 ? -13.971 -28.298 -21.740 1.00 106.99 76 GLY C O 1
ATOM 2175 N N . ILE C 1 77 ? -12.951 -26.296 -22.063 1.00 96.64 77 ILE C N 1
ATOM 2176 C CA . ILE C 1 77 ? -11.931 -26.406 -21.024 1.00 94.30 77 ILE C CA 1
ATOM 2177 C C . ILE C 1 77 ? -12.350 -25.642 -19.763 1.00 97.18 77 ILE C C 1
ATOM 2178 O O . ILE C 1 77 ? -12.693 -24.458 -19.837 1.00 95.24 77 ILE C O 1
ATOM 2183 N N . THR C 1 78 ? -12.280 -26.314 -18.609 1.00 93.33 78 THR C N 1
ATOM 2184 C CA . THR C 1 78 ? -12.586 -25.729 -17.315 1.00 91.61 78 THR C CA 1
ATOM 2185 C C . THR C 1 78 ? -11.246 -25.425 -16.640 1.00 95.78 78 THR C C 1
ATOM 2186 O O . THR C 1 78 ? -10.484 -26.352 -16.330 1.00 97.96 78 THR C O 1
ATOM 2190 N N . VAL C 1 79 ? -10.950 -24.134 -16.440 1.00 89.06 79 VAL C N 1
ATOM 2191 C CA . VAL C 1 79 ? -9.726 -23.648 -15.790 1.00 85.54 79 VAL C CA 1
ATOM 2192 C C . VAL C 1 79 ? -9.872 -23.883 -14.280 1.00 89.99 79 VAL C C 1
ATOM 2193 O O . VAL C 1 79 ? -10.763 -23.313 -13.645 1.00 90.76 79 VAL C O 1
ATOM 2197 N N . LYS C 1 80 ? -9.017 -24.750 -13.728 1.00 86.01 80 LYS C N 1
ATOM 2198 C CA . LYS C 1 80 ? -9.025 -25.135 -12.321 1.00 85.48 80 LYS C CA 1
ATOM 2199 C C . LYS C 1 80 ? -8.372 -24.086 -11.408 1.00 87.08 80 LYS C C 1
ATOM 2200 O O . LYS C 1 80 ? -8.939 -23.776 -10.370 1.00 87.31 80 LYS C O 1
ATOM 2204 N N . GLU C 1 81 ? -7.187 -23.557 -11.774 1.00 82.02 81 GLU C N 1
ATOM 2205 C CA . GLU C 1 81 ? -6.446 -22.571 -10.977 1.00 79.37 81 GLU C CA 1
ATOM 2206 C C . GLU C 1 81 ? -6.773 -21.149 -11.430 1.00 82.92 81 GLU C C 1
ATOM 2207 O O . GLU C 1 81 ? -6.216 -20.652 -12.406 1.00 82.45 81 GLU C O 1
ATOM 2209 N N . GLU C 1 82 ? -7.687 -20.499 -10.709 1.00 78.39 82 GLU C N 1
ATOM 2210 C CA . GLU C 1 82 ? -8.177 -19.155 -11.012 1.00 76.60 82 GLU C CA 1
ATOM 2211 C C . GLU C 1 82 ? -7.251 -18.032 -10.515 1.00 77.91 82 GLU C C 1
ATOM 2212 O O . GLU C 1 82 ? -7.573 -16.869 -10.731 1.00 77.68 82 GLU C O 1
ATOM 2218 N N . ASP C 1 83 ? -6.113 -18.359 -9.874 1.00 72.75 83 ASP C N 1
ATOM 2219 C CA . ASP C 1 83 ? -5.180 -17.356 -9.321 1.00 70.31 83 ASP C CA 1
ATOM 2220 C C . ASP C 1 83 ? -3.810 -17.309 -10.040 1.00 71.94 83 ASP C C 1
ATOM 2221 O O . ASP C 1 83 ? -2.924 -16.553 -9.621 1.00 71.94 83 ASP C O 1
ATOM 2223 N N . GLN C 1 84 ? -3.635 -18.120 -11.103 1.00 66.31 84 GLN C N 1
ATOM 2224 C CA . GLN C 1 84 ? -2.396 -18.207 -11.890 1.00 63.97 84 GLN C CA 1
ATOM 2225 C C . GLN C 1 84 ? -2.096 -16.904 -12.676 1.00 64.71 84 GLN C C 1
ATOM 2226 O O . GLN C 1 84 ? -3.041 -16.197 -13.036 1.00 62.15 84 GLN C O 1
ATOM 2232 N N . PRO C 1 85 ? -0.801 -16.583 -12.969 1.00 60.98 85 PRO C N 1
ATOM 2233 C CA . PRO C 1 85 ? -0.507 -15.380 -13.774 1.00 60.29 85 PRO C CA 1
ATOM 2234 C C . PRO C 1 85 ? -0.770 -15.665 -15.268 1.00 68.87 85 PRO C C 1
ATOM 2235 O O . PRO C 1 85 ? -1.225 -16.749 -15.622 1.00 69.20 85 PRO C O 1
ATOM 2239 N N . LEU C 1 86 ? -0.486 -14.701 -16.147 1.00 67.04 86 LEU C N 1
ATOM 2240 C CA . LEU C 1 86 ? -0.685 -14.886 -17.575 1.00 68.02 86 LEU C CA 1
ATOM 2241 C C . LEU C 1 86 ? 0.638 -14.824 -18.323 1.00 74.70 86 LEU C C 1
ATOM 2242 O O . LEU C 1 86 ? 1.533 -14.056 -17.958 1.00 76.35 86 LEU C O 1
ATOM 2247 N N . LEU C 1 87 ? 0.761 -15.624 -19.376 1.00 70.41 87 LEU C N 1
ATOM 2248 C CA . LEU C 1 87 ? 1.959 -15.631 -20.210 1.00 70.83 87 LEU C CA 1
ATOM 2249 C C . LEU C 1 87 ? 1.687 -14.680 -21.366 1.00 76.34 87 LEU C C 1
ATOM 2250 O O . LEU C 1 87 ? 0.616 -14.735 -21.965 1.00 73.53 87 LEU C O 1
ATOM 2255 N N . ILE C 1 88 ? 2.644 -13.787 -21.644 1.00 77.98 88 ILE C N 1
ATOM 2256 C CA . ILE C 1 88 ? 2.540 -12.769 -22.682 1.00 79.98 88 ILE C CA 1
ATOM 2257 C C . ILE C 1 88 ? 3.357 -13.133 -23.899 1.00 88.89 88 ILE C C 1
ATOM 2258 O O . ILE C 1 88 ? 4.559 -13.385 -23.790 1.00 91.48 88 ILE C O 1
ATOM 2260 N N . HIS C 1 89 ? 2.694 -13.176 -25.063 1.00 85.95 89 HIS C N 1
ATOM 2261 C CA . HIS C 1 89 ? 3.320 -13.405 -26.356 1.00 88.18 89 HIS C CA 1
ATOM 2262 C C . HIS C 1 89 ? 3.083 -12.152 -27.189 1.00 93.49 89 HIS C C 1
ATOM 2263 O O . HIS C 1 89 ? 1.938 -11.830 -27.526 1.00 90.78 89 HIS C O 1
ATOM 2270 N N . ARG C 1 90 ? 4.174 -11.435 -27.490 1.00 94.40 90 ARG C N 1
ATOM 2271 C CA . ARG C 1 90 ? 4.159 -10.186 -28.260 1.00 95.75 90 ARG C CA 1
ATOM 2272 C C . ARG C 1 90 ? 4.564 -10.438 -29.732 1.00 103.41 90 ARG C C 1
ATOM 2273 O O . ARG C 1 90 ? 5.758 -10.584 -30.024 1.00 106.18 90 ARG C O 1
ATOM 2281 N N . PRO C 1 91 ? 3.594 -10.532 -30.678 1.00 100.32 91 PRO C N 1
ATOM 2282 C CA . PRO C 1 91 ? 3.966 -10.783 -32.081 1.00 102.19 91 PRO C CA 1
ATOM 2283 C C . PRO C 1 91 ? 4.387 -9.518 -32.813 1.00 105.10 91 PRO C C 1
ATOM 2284 O O . PRO C 1 91 ? 5.413 -9.532 -33.484 1.00 106.92 91 PRO C O 1
ATOM 2288 N N . GLU C 1 105 ? -0.641 -8.650 -26.259 1.00 75.46 105 GLU C N 1
ATOM 2289 C CA . GLU C 1 105 ? -1.382 -9.040 -27.463 1.00 75.11 105 GLU C CA 1
ATOM 2290 C C . GLU C 1 105 ? -1.929 -10.475 -27.340 1.00 77.76 105 GLU C C 1
ATOM 2291 O O . GLU C 1 105 ? -3.142 -10.620 -27.186 1.00 76.58 105 GLU C O 1
ATOM 2293 N N . ILE C 1 106 ? -1.068 -11.524 -27.359 1.00 74.22 106 ILE C N 1
ATOM 2294 C CA . ILE C 1 106 ? -1.535 -12.904 -27.153 1.00 73.05 106 ILE C CA 1
ATOM 2295 C C . ILE C 1 106 ? -1.300 -13.281 -25.669 1.00 78.50 106 ILE C C 1
ATOM 2296 O O . ILE C 1 106 ? -0.177 -13.184 -25.154 1.00 78.74 106 ILE C O 1
ATOM 2300 N N . LEU C 1 107 ? -2.383 -13.664 -24.985 1.00 74.32 107 LEU C N 1
ATOM 2301 C CA . LEU C 1 107 ? -2.314 -14.053 -23.585 1.00 74.25 107 LEU C CA 1
ATOM 2302 C C . LEU C 1 107 ? -2.666 -15.525 -23.428 1.00 77.17 107 LEU C C 1
ATOM 2303 O O . LEU C 1 107 ? -3.728 -15.970 -23.899 1.00 76.41 107 LEU C O 1
ATOM 2308 N N . LEU C 1 108 ? -1.725 -16.286 -22.816 1.00 71.74 108 LEU C N 1
ATOM 2309 C CA . LEU C 1 108 ? -1.847 -17.722 -22.588 1.00 71.02 108 LEU C CA 1
ATOM 2310 C C . LEU C 1 108 ? -1.837 -18.059 -21.098 1.00 70.85 108 LEU C C 1
ATOM 2311 O O . LEU C 1 108 ? -1.188 -17.383 -20.302 1.00 67.51 108 LEU C O 1
ATOM 2316 N N . LEU C 1 109 ? -2.533 -19.132 -20.742 1.00 68.94 109 LEU C N 1
ATOM 2317 C CA . LEU C 1 109 ? -2.608 -19.622 -19.374 1.00 68.37 109 LEU C CA 1
ATOM 2318 C C . LEU C 1 109 ? -1.524 -20.649 -19.120 1.00 73.37 109 LEU C C 1
ATOM 2319 O O . LEU C 1 109 ? -1.438 -21.618 -19.864 1.00 74.39 109 LEU C O 1
ATOM 2324 N N . PRO C 1 110 ? -0.749 -20.513 -18.015 1.00 70.55 110 PRO C N 1
ATOM 2325 C CA . PRO C 1 110 ? 0.288 -21.509 -17.701 1.00 71.19 110 PRO C CA 1
ATOM 2326 C C . PRO C 1 110 ? -0.258 -22.936 -17.565 1.00 77.73 110 PRO C C 1
ATOM 2327 O O . PRO C 1 110 ? 0.440 -23.893 -17.907 1.00 80.76 110 PRO C O 1
ATOM 2331 N N . GLU C 1 111 ? -1.517 -23.072 -17.106 1.00 72.16 111 GLU C N 1
ATOM 2332 C CA . GLU C 1 111 ? -2.227 -24.341 -16.920 1.00 73.35 111 GLU C CA 1
ATOM 2333 C C . GLU C 1 111 ? -2.467 -25.065 -18.268 1.00 78.59 111 GLU C C 1
ATOM 2334 O O . GLU C 1 111 ? -2.596 -26.272 -18.286 1.00 82.30 111 GLU C O 1
ATOM 2340 N N . LEU C 1 112 ? -2.552 -24.336 -19.372 1.00 73.54 112 LEU C N 1
ATOM 2341 C CA . LEU C 1 112 ? -2.827 -24.908 -20.696 1.00 75.18 112 LEU C CA 1
ATOM 2342 C C . LEU C 1 112 ? -1.606 -24.900 -21.619 1.00 81.93 112 LEU C C 1
ATOM 2343 O O . LEU C 1 112 ? -1.689 -25.362 -22.771 1.00 83.12 112 LEU C O 1
ATOM 2348 N N . SER C 1 113 ? -0.467 -24.412 -21.091 1.00 78.85 113 SER C N 1
ATOM 2349 C CA . SER C 1 113 ? 0.809 -24.308 -21.800 1.00 79.67 113 SER C CA 1
ATOM 2350 C C . SER C 1 113 ? 1.799 -25.347 -21.304 1.00 84.98 113 SER C C 1
ATOM 2351 O O . SER C 1 113 ? 1.883 -25.632 -20.108 1.00 83.61 113 SER C O 1
ATOM 2354 N N . PHE C 1 114 ? 2.541 -25.912 -22.241 1.00 85.88 114 PHE C N 1
ATOM 2355 C CA . PHE C 1 114 ? 3.521 -26.952 -21.999 1.00 89.28 114 PHE C CA 1
ATOM 2356 C C . PHE C 1 114 ? 4.830 -26.562 -22.599 1.00 97.64 114 PHE C C 1
ATOM 2357 O O . PHE C 1 114 ? 4.880 -26.020 -23.705 1.00 98.35 114 PHE C O 1
ATOM 2365 N N . MET C 1 115 ? 5.899 -26.881 -21.892 1.00 96.24 115 MET C N 1
ATOM 2366 C CA . MET C 1 115 ? 7.247 -26.599 -22.355 1.00 98.23 115 MET C CA 1
ATOM 2367 C C . MET C 1 115 ? 7.560 -27.536 -23.494 1.00 105.26 115 MET C C 1
ATOM 2368 O O . MET C 1 115 ? 6.987 -28.626 -23.565 1.00 106.10 115 MET C O 1
ATOM 2373 N N . THR C 1 116 ? 8.388 -27.082 -24.439 1.00 104.36 116 THR C N 1
ATOM 2374 C CA . THR C 1 116 ? 8.729 -27.885 -25.614 1.00 109.35 116 THR C CA 1
ATOM 2375 C C . THR C 1 116 ? 9.909 -28.813 -25.279 1.00 118.35 116 THR C C 1
ATOM 2376 O O . THR C 1 116 ? 10.226 -29.725 -26.041 1.00 124.10 116 THR C O 1
ATOM 2380 N N . GLY C 1 117 ? 10.487 -28.578 -24.112 1.00 112.63 117 GLY C N 1
ATOM 2381 C CA . GLY C 1 117 ? 11.549 -29.333 -23.468 1.00 115.63 117 GLY C CA 1
ATOM 2382 C C . GLY C 1 117 ? 11.311 -29.268 -21.964 1.00 117.60 117 GLY C C 1
ATOM 2383 O O . GLY C 1 117 ? 10.174 -29.489 -21.526 1.00 114.71 117 GLY C O 1
ATOM 2384 N N . ILE C 1 118 ? 12.330 -28.909 -21.132 1.00 114.49 118 ILE C N 1
ATOM 2385 C CA . ILE C 1 118 ? 13.728 -28.622 -21.490 1.00 128.38 118 ILE C CA 1
ATOM 2386 C C . ILE C 1 118 ? 14.541 -29.929 -21.339 1.00 168.67 118 ILE C C 1
ATOM 2387 O O . ILE C 1 118 ? 14.316 -30.902 -22.069 1.00 144.74 118 ILE C O 1
ATOM 2392 N N . ASP D 1 3 ? -9.819 7.208 -73.454 1.00 102.83 3 ASP D N 1
ATOM 2393 C CA . ASP D 1 3 ? -9.422 5.909 -74.010 1.00 102.34 3 ASP D CA 1
ATOM 2394 C C . ASP D 1 3 ? -10.654 4.940 -74.122 1.00 95.26 3 ASP D C 1
ATOM 2395 O O . ASP D 1 3 ? -11.654 5.305 -74.756 1.00 90.11 3 ASP D O 1
ATOM 2400 N N . CYS D 1 4 ? -10.559 3.719 -73.524 1.00 87.95 4 CYS D N 1
ATOM 2401 C CA . CYS D 1 4 ? -11.613 2.700 -73.467 1.00 82.93 4 CYS D CA 1
ATOM 2402 C C . CYS D 1 4 ? -12.724 3.246 -72.549 1.00 79.76 4 CYS D C 1
ATOM 2403 O O . CYS D 1 4 ? -12.433 3.682 -71.439 1.00 80.64 4 CYS D O 1
ATOM 2406 N N . VAL D 1 5 ? -13.979 3.267 -73.035 1.00 69.14 5 VAL D N 1
ATOM 2407 C CA . VAL D 1 5 ? -15.157 3.791 -72.331 1.00 63.52 5 VAL D CA 1
ATOM 2408 C C . VAL D 1 5 ? -15.288 3.210 -70.912 1.00 65.72 5 VAL D C 1
ATOM 2409 O O . VAL D 1 5 ? -15.529 3.975 -69.969 1.00 65.81 5 VAL D O 1
ATOM 2413 N N . LEU D 1 6 ? -15.091 1.881 -70.745 1.00 61.21 6 LEU D N 1
ATOM 2414 C CA . LEU D 1 6 ? -15.186 1.271 -69.407 1.00 59.41 6 LEU D CA 1
ATOM 2415 C C . LEU D 1 6 ? -14.135 1.840 -68.434 1.00 63.90 6 LEU D C 1
ATOM 2416 O O . LEU D 1 6 ? -14.471 2.122 -67.284 1.00 61.69 6 LEU D O 1
ATOM 2421 N N . ASP D 1 7 ? -12.905 2.076 -68.913 1.00 67.35 7 ASP D N 1
ATOM 2422 C CA . ASP D 1 7 ? -11.819 2.658 -68.103 1.00 70.80 7 ASP D CA 1
ATOM 2423 C C . ASP D 1 7 ? -12.163 4.082 -67.674 1.00 73.73 7 ASP D C 1
ATOM 2424 O O . ASP D 1 7 ? -11.983 4.418 -66.511 1.00 71.99 7 ASP D O 1
ATOM 2429 N N . VAL D 1 8 ? -12.723 4.888 -68.607 1.00 71.90 8 VAL D N 1
ATOM 2430 C CA . VAL D 1 8 ? -13.185 6.260 -68.377 1.00 71.68 8 VAL D CA 1
ATOM 2431 C C . VAL D 1 8 ? -14.271 6.237 -67.312 1.00 72.56 8 VAL D C 1
ATOM 2432 O O . VAL D 1 8 ? -14.187 6.994 -66.355 1.00 74.06 8 VAL D O 1
ATOM 2436 N N . MET D 1 9 ? -15.234 5.315 -67.448 1.00 66.50 9 MET D N 1
ATOM 2437 C CA . MET D 1 9 ? -16.316 5.074 -66.487 1.00 63.15 9 MET D CA 1
ATOM 2438 C C . MET D 1 9 ? -15.791 4.683 -65.105 1.00 67.44 9 MET D C 1
ATOM 2439 O O . MET D 1 9 ? -16.307 5.194 -64.111 1.00 65.50 9 MET D O 1
ATOM 2444 N N . HIS D 1 10 ? -14.765 3.794 -65.038 1.00 67.37 10 HIS D N 1
ATOM 2445 C CA . HIS D 1 10 ? -14.155 3.348 -63.770 1.00 68.08 10 HIS D CA 1
ATOM 2446 C C . HIS D 1 10 ? -13.546 4.539 -63.019 1.00 74.56 10 HIS D C 1
ATOM 2447 O O . HIS D 1 10 ? -13.701 4.630 -61.802 1.00 73.27 10 HIS D O 1
ATOM 2454 N N . ALA D 1 11 ? -12.873 5.463 -63.752 1.00 73.64 11 ALA D N 1
ATOM 2455 C CA . ALA D 1 11 ? -12.260 6.668 -63.192 1.00 74.99 11 ALA D CA 1
ATOM 2456 C C . ALA D 1 11 ? -13.313 7.615 -62.623 1.00 79.47 11 ALA D C 1
ATOM 2457 O O . ALA D 1 11 ? -13.121 8.131 -61.524 1.00 80.24 11 ALA D O 1
ATOM 2459 N N . ILE D 1 12 ? -14.449 7.798 -63.329 1.00 76.02 12 ILE D N 1
ATOM 2460 C CA . ILE D 1 12 ? -15.558 8.634 -62.839 1.00 74.69 12 ILE D CA 1
ATOM 2461 C C . ILE D 1 12 ? -16.192 7.961 -61.589 1.00 75.07 12 ILE D C 1
ATOM 2462 O O . ILE D 1 12 ? -16.546 8.655 -60.630 1.00 71.97 12 ILE D O 1
ATOM 2467 N N . TYR D 1 13 ? -16.320 6.615 -61.622 1.00 71.24 13 TYR D N 1
ATOM 2468 C CA . TYR D 1 13 ? -16.877 5.832 -60.519 1.00 69.88 13 TYR D CA 1
ATOM 2469 C C . TYR D 1 13 ? -16.050 6.019 -59.255 1.00 75.28 13 TYR D C 1
ATOM 2470 O O . TYR D 1 13 ? -16.605 6.267 -58.188 1.00 73.35 13 TYR D O 1
ATOM 2479 N N . GLN D 1 14 ? -14.720 5.906 -59.393 1.00 74.38 14 GLN D N 1
ATOM 2480 C CA . GLN D 1 14 ? -13.746 6.055 -58.326 1.00 74.77 14 GLN D CA 1
ATOM 2481 C C . GLN D 1 14 ? -13.812 7.430 -57.670 1.00 77.53 14 GLN D C 1
ATOM 2482 O O . GLN D 1 14 ? -13.720 7.512 -56.446 1.00 75.59 14 GLN D O 1
ATOM 2488 N N . GLN D 1 15 ? -13.997 8.504 -58.461 1.00 76.04 15 GLN D N 1
ATOM 2489 C CA . GLN D 1 15 ? -14.123 9.869 -57.931 1.00 77.32 15 GLN D CA 1
ATOM 2490 C C . GLN D 1 15 ? -15.426 10.023 -57.130 1.00 79.43 15 GLN D C 1
ATOM 2491 O O . GLN D 1 15 ? -15.433 10.638 -56.058 1.00 79.81 15 GLN D O 1
ATOM 2497 N N . ASN D 1 16 ? -16.510 9.394 -57.617 1.00 73.65 16 ASN D N 1
ATOM 2498 C CA . ASN D 1 16 ? -17.814 9.411 -56.954 1.00 71.45 16 ASN D CA 1
ATOM 2499 C C . ASN D 1 16 ? -17.837 8.552 -55.683 1.00 73.88 16 ASN D C 1
ATOM 2500 O O . ASN D 1 16 ? -18.569 8.879 -54.757 1.00 71.73 16 ASN D O 1
ATOM 2505 N N . LYS D 1 17 ? -17.056 7.442 -55.670 1.00 70.69 17 LYS D N 1
ATOM 2506 C CA . LYS D 1 17 ? -16.912 6.511 -54.555 1.00 69.44 17 LYS D CA 1
ATOM 2507 C C . LYS D 1 17 ? -16.234 7.218 -53.376 1.00 76.41 17 LYS D C 1
ATOM 2508 O O . LYS D 1 17 ? -16.722 7.122 -52.254 1.00 75.80 17 LYS D O 1
ATOM 2514 N N . GLU D 1 18 ? -15.137 7.948 -53.649 1.00 75.99 18 GLU D N 1
ATOM 2515 C CA . GLU D 1 18 ? -14.375 8.750 -52.699 1.00 77.53 18 GLU D CA 1
ATOM 2516 C C . GLU D 1 18 ? -15.282 9.824 -52.091 1.00 84.51 18 GLU D C 1
ATOM 2517 O O . GLU D 1 18 ? -15.299 9.996 -50.871 1.00 85.03 18 GLU D O 1
ATOM 2519 N N . HIS D 1 19 ? -16.082 10.490 -52.927 1.00 82.72 19 HIS D N 1
ATOM 2520 C CA . HIS D 1 19 ? -17.032 11.508 -52.475 1.00 83.54 19 HIS D CA 1
ATOM 2521 C C . HIS D 1 19 ? -18.059 10.916 -51.502 1.00 81.04 19 HIS D C 1
ATOM 2522 O O . HIS D 1 19 ? -18.368 11.534 -50.492 1.00 82.27 19 HIS D O 1
ATOM 2529 N N . PHE D 1 20 ? -18.576 9.720 -51.813 1.00 71.82 20 PHE D N 1
ATOM 2530 C CA . PHE D 1 20 ? -19.546 8.992 -50.995 1.00 67.67 20 PHE D CA 1
ATOM 2531 C C . PHE D 1 20 ? -18.961 8.657 -49.617 1.00 71.01 20 PHE D C 1
ATOM 2532 O O . PHE D 1 20 ? -19.627 8.877 -48.607 1.00 72.01 20 PHE D O 1
ATOM 2540 N N . GLN D 1 21 ? -17.734 8.117 -49.596 1.00 65.85 21 GLN D N 1
ATOM 2541 C CA . GLN D 1 21 ? -17.037 7.718 -48.388 1.00 65.29 21 GLN D CA 1
ATOM 2542 C C . GLN D 1 21 ? -16.741 8.901 -47.512 1.00 75.85 21 GLN D C 1
ATOM 2543 O O . GLN D 1 21 ? -16.988 8.821 -46.311 1.00 76.46 21 GLN D O 1
ATOM 2549 N N . ASP D 1 22 ? -16.291 10.019 -48.107 1.00 77.23 22 ASP D N 1
ATOM 2550 C CA . ASP D 1 22 ? -16.018 11.254 -47.372 1.00 79.54 22 ASP D CA 1
ATOM 2551 C C . ASP D 1 22 ? -17.303 11.854 -46.802 1.00 83.29 22 ASP D C 1
ATOM 2552 O O . ASP D 1 22 ? -17.286 12.385 -45.695 1.00 84.79 22 ASP D O 1
ATOM 2557 N N . GLU D 1 23 ? -18.412 11.741 -47.542 1.00 79.53 23 GLU D N 1
ATOM 2558 C CA . GLU D 1 23 ? -19.724 12.259 -47.139 1.00 80.18 23 GLU D CA 1
ATOM 2559 C C . GLU D 1 23 ? -20.253 11.517 -45.917 1.00 83.35 23 GLU D C 1
ATOM 2560 O O . GLU D 1 23 ? -20.827 12.145 -45.027 1.00 84.56 23 GLU D O 1
ATOM 2566 N N . CYS D 1 24 ? -20.051 10.184 -45.884 1.00 77.63 24 CYS D N 1
ATOM 2567 C CA . CYS D 1 24 ? -20.457 9.296 -44.794 1.00 75.65 24 CYS D CA 1
ATOM 2568 C C . CYS D 1 24 ? -19.633 9.596 -43.546 1.00 80.96 24 CYS D C 1
ATOM 2569 O O . CYS D 1 24 ? -20.208 9.737 -42.454 1.00 81.37 24 CYS D O 1
ATOM 2572 N N . THR D 1 25 ? -18.286 9.698 -43.707 1.00 77.02 25 THR D N 1
ATOM 2573 C CA . THR D 1 25 ? -17.370 9.989 -42.602 1.00 77.40 25 THR D CA 1
ATOM 2574 C C . THR D 1 25 ? -17.704 11.337 -42.000 1.00 83.56 25 THR D C 1
ATOM 2575 O O . THR D 1 25 ? -17.873 11.404 -40.782 1.00 82.35 25 THR D O 1
ATOM 2579 N N . LYS D 1 26 ? -17.866 12.396 -42.847 1.00 82.73 26 LYS D N 1
ATOM 2580 C CA . LYS D 1 26 ? -18.216 13.744 -42.379 1.00 85.41 26 LYS D CA 1
ATOM 2581 C C . LYS D 1 26 ? -19.454 13.685 -41.476 1.00 89.98 26 LYS D C 1
ATOM 2582 O O . LYS D 1 26 ? -19.407 14.155 -40.337 1.00 92.08 26 LYS D O 1
ATOM 2584 N N . LEU D 1 27 ? -20.500 12.995 -41.942 1.00 84.22 27 LEU D N 1
ATOM 2585 C CA . LEU D 1 27 ? -21.769 12.818 -41.243 1.00 83.69 27 LEU D CA 1
ATOM 2586 C C . LEU D 1 27 ? -21.679 11.998 -39.935 1.00 86.83 27 LEU D C 1
ATOM 2587 O O . LEU D 1 27 ? -22.387 12.319 -38.980 1.00 88.99 27 LEU D O 1
ATOM 2592 N N . LEU D 1 28 ? -20.834 10.954 -39.887 1.00 78.90 28 LEU D N 1
ATOM 2593 C CA . LEU D 1 28 ? -20.767 10.044 -38.749 1.00 75.13 28 LEU D CA 1
ATOM 2594 C C . LEU D 1 28 ? -19.711 10.314 -37.692 1.00 74.11 28 LEU D C 1
ATOM 2595 O O . LEU D 1 28 ? -19.973 10.019 -36.530 1.00 72.78 28 LEU D O 1
ATOM 2600 N N . VAL D 1 29 ? -18.504 10.762 -38.071 1.00 68.11 29 VAL D N 1
ATOM 2601 C CA . VAL D 1 29 ? -17.424 10.999 -37.116 1.00 67.64 29 VAL D CA 1
ATOM 2602 C C . VAL D 1 29 ? -17.865 12.083 -36.104 1.00 75.92 29 VAL D C 1
ATOM 2603 O O . VAL D 1 29 ? -18.267 13.177 -36.519 1.00 78.47 29 VAL D O 1
ATOM 2607 N N . GLY D 1 30 ? -17.857 11.725 -34.811 1.00 72.46 30 GLY D N 1
ATOM 2608 C CA . GLY D 1 30 ? -18.279 12.593 -33.711 1.00 73.72 30 GLY D CA 1
ATOM 2609 C C . GLY D 1 30 ? -19.659 12.262 -33.162 1.00 77.59 30 GLY D C 1
ATOM 2610 O O . GLY D 1 30 ? -20.003 12.674 -32.051 1.00 79.42 30 GLY D O 1
ATOM 2611 N N . ASN D 1 31 ? -20.460 11.518 -33.953 1.00 71.10 31 ASN D N 1
ATOM 2612 C CA . ASN D 1 31 ? -21.815 11.076 -33.637 1.00 70.36 31 ASN D CA 1
ATOM 2613 C C . ASN D 1 31 ? -21.764 9.859 -32.723 1.00 70.07 31 ASN D C 1
ATOM 2614 O O . ASN D 1 31 ? -20.841 9.034 -32.789 1.00 66.48 31 ASN D O 1
ATOM 2619 N N . ILE D 1 32 ? -22.791 9.749 -31.882 1.00 65.53 32 ILE D N 1
ATOM 2620 C CA . ILE D 1 32 ? -22.985 8.662 -30.932 1.00 62.11 32 ILE D CA 1
ATOM 2621 C C . ILE D 1 32 ? -24.004 7.726 -31.570 1.00 63.16 32 ILE D C 1
ATOM 2622 O O . ILE D 1 32 ? -25.072 8.168 -32.001 1.00 66.17 32 ILE D O 1
ATOM 2626 N N . VAL D 1 33 ? -23.694 6.456 -31.599 1.00 56.59 33 VAL D N 1
ATOM 2627 C CA . VAL D 1 33 ? -24.581 5.417 -32.113 1.00 56.93 33 VAL D CA 1
ATOM 2628 C C . VAL D 1 33 ? -25.001 4.494 -30.977 1.00 61.83 33 VAL D C 1
ATOM 2629 O O . VAL D 1 33 ? -24.275 4.358 -30.001 1.00 61.48 33 VAL D O 1
ATOM 2633 N N . ILE D 1 34 ? -26.136 3.822 -31.150 1.00 60.50 34 ILE D N 1
ATOM 2634 C CA . ILE D 1 34 ? -26.685 2.840 -30.229 1.00 60.99 34 ILE D CA 1
ATOM 2635 C C . ILE D 1 34 ? -26.749 1.518 -30.990 1.00 67.98 34 ILE D C 1
ATOM 2636 O O . ILE D 1 34 ? -27.193 1.483 -32.150 1.00 67.18 34 ILE D O 1
ATOM 2639 N N . THR D 1 35 ? -26.251 0.448 -30.368 1.00 64.62 35 THR D N 1
ATOM 2640 C CA . THR D 1 35 ? -26.350 -0.889 -30.921 1.00 64.64 35 THR D CA 1
ATOM 2641 C C . THR D 1 35 ? -27.506 -1.463 -30.140 1.00 73.12 35 THR D C 1
ATOM 2642 O O . THR D 1 35 ? -27.385 -1.680 -28.941 1.00 74.72 35 THR D O 1
ATOM 2646 N N . ARG D 1 36 ? -28.662 -1.583 -30.781 1.00 72.78 36 ARG D N 1
ATOM 2647 C CA . ARG D 1 36 ? -29.899 -2.010 -30.128 1.00 75.81 36 ARG D CA 1
ATOM 2648 C C . ARG D 1 36 ? -29.863 -3.440 -29.557 1.00 82.39 36 ARG D C 1
ATOM 2649 O O . ARG D 1 36 ? -30.627 -3.707 -28.622 1.00 86.86 36 ARG D O 1
ATOM 2657 N N . TYR D 1 37 ? -28.989 -4.347 -30.071 1.00 75.11 37 TYR D N 1
ATOM 2658 C CA . TYR D 1 37 ? -28.924 -5.735 -29.573 1.00 74.84 37 TYR D CA 1
ATOM 2659 C C . TYR D 1 37 ? -28.453 -5.841 -28.096 1.00 79.43 37 TYR D C 1
ATOM 2660 O O . TYR D 1 37 ? -28.797 -6.802 -27.402 1.00 81.86 37 TYR D O 1
ATOM 2669 N N . ASN D 1 38 ? -27.694 -4.849 -27.617 1.00 74.38 38 ASN D N 1
ATOM 2670 C CA . ASN D 1 38 ? -27.173 -4.819 -26.246 1.00 73.91 38 ASN D CA 1
ATOM 2671 C C . ASN D 1 38 ? -27.418 -3.465 -25.587 1.00 79.87 38 ASN D C 1
ATOM 2672 O O . ASN D 1 38 ? -26.986 -3.264 -24.454 1.00 81.71 38 ASN D O 1
ATOM 2677 N N . ASN D 1 39 ? -28.091 -2.534 -26.295 1.00 76.11 39 ASN D N 1
ATOM 2678 C CA . ASN D 1 39 ? -28.407 -1.180 -25.824 1.00 76.66 39 ASN D CA 1
ATOM 2679 C C . ASN D 1 39 ? -27.172 -0.430 -25.285 1.00 77.66 39 ASN D C 1
ATOM 2680 O O . ASN D 1 39 ? -27.213 0.193 -24.218 1.00 79.48 39 ASN D O 1
ATOM 2685 N N . ARG D 1 40 ? -26.080 -0.503 -26.037 1.00 69.07 40 ARG D N 1
ATOM 2686 C CA . ARG D 1 40 ? -24.838 0.178 -25.709 1.00 64.82 40 ARG D CA 1
ATOM 2687 C C . ARG D 1 40 ? -24.664 1.361 -26.625 1.00 61.67 40 ARG D C 1
ATOM 2688 O O . ARG D 1 40 ? -25.063 1.337 -27.792 1.00 59.97 40 ARG D O 1
ATOM 2696 N N . THR D 1 41 ? -24.033 2.381 -26.100 1.00 56.69 41 THR D N 1
ATOM 2697 C CA . THR D 1 41 ? -23.829 3.631 -26.805 1.00 56.89 41 THR D CA 1
ATOM 2698 C C . THR D 1 41 ? -22.338 3.871 -27.023 1.00 59.33 41 THR D C 1
ATOM 2699 O O . THR D 1 41 ? -21.563 3.630 -26.117 1.00 56.86 41 THR D O 1
ATOM 2703 N N . TYR D 1 42 ? -21.938 4.350 -28.222 1.00 57.98 42 TYR D N 1
ATOM 2704 C CA . TYR D 1 42 ? -20.528 4.640 -28.533 1.00 57.44 42 TYR D CA 1
ATOM 2705 C C . TYR D 1 42 ? -20.424 5.819 -29.467 1.00 62.18 42 TYR D C 1
ATOM 2706 O O . TYR D 1 42 ? -21.191 5.908 -30.431 1.00 62.25 42 TYR D O 1
ATOM 2715 N N . ARG D 1 43 ? -19.385 6.635 -29.291 1.00 59.99 43 ARG D N 1
ATOM 2716 C CA . ARG D 1 43 ? -19.115 7.739 -30.211 1.00 61.14 43 ARG D CA 1
ATOM 2717 C C . ARG D 1 43 ? -18.213 7.218 -31.323 1.00 66.22 43 ARG D C 1
ATOM 2718 O O . ARG D 1 43 ? -17.257 6.500 -31.036 1.00 66.16 43 ARG D O 1
ATOM 2726 N N . ILE D 1 44 ? -18.518 7.562 -32.590 1.00 63.70 44 ILE D N 1
ATOM 2727 C CA . ILE D 1 44 ? -17.733 7.113 -33.763 1.00 61.79 44 ILE D CA 1
ATOM 2728 C C . ILE D 1 44 ? -16.572 8.054 -33.991 1.00 62.87 44 ILE D C 1
ATOM 2729 O O . ILE D 1 44 ? -16.747 9.267 -34.036 1.00 63.70 44 ILE D O 1
ATOM 2734 N N . ASP D 1 45 ? -15.383 7.472 -34.082 1.00 58.56 45 ASP D N 1
ATOM 2735 C CA . ASP D 1 45 ? -14.117 8.157 -34.276 1.00 59.48 45 ASP D CA 1
ATOM 2736 C C . ASP D 1 45 ? -13.673 8.066 -35.713 1.00 65.29 45 ASP D C 1
ATOM 2737 O O . ASP D 1 45 ? -12.981 8.967 -36.173 1.00 68.27 45 ASP D O 1
ATOM 2742 N N . ASP D 1 46 ? -14.076 6.995 -36.432 1.00 61.13 46 ASP D N 1
ATOM 2743 C CA . ASP D 1 46 ? -13.690 6.738 -37.816 1.00 61.34 46 ASP D CA 1
ATOM 2744 C C . ASP D 1 46 ? -14.536 5.627 -38.432 1.00 62.91 46 ASP D C 1
ATOM 2745 O O . ASP D 1 46 ? -15.281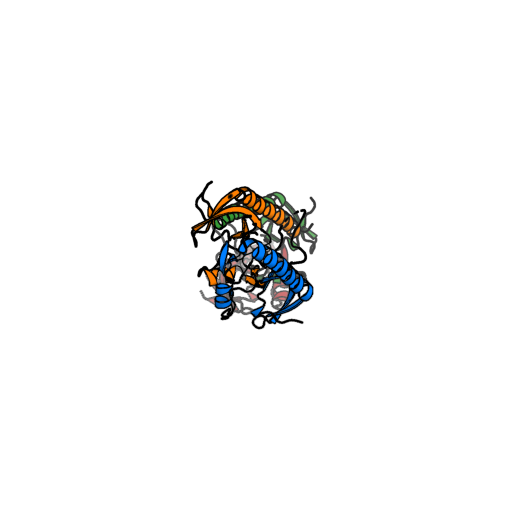 4.943 -37.728 1.00 60.62 46 ASP D O 1
ATOM 2750 N N . VAL D 1 47 ? -14.405 5.457 -39.772 1.00 59.67 47 VAL D N 1
ATOM 2751 C CA . VAL D 1 47 ? -15.036 4.403 -40.568 1.00 58.03 47 VAL D CA 1
ATOM 2752 C C . VAL D 1 47 ? -13.924 3.670 -41.305 1.00 62.80 47 VAL D C 1
ATOM 2753 O O . VAL D 1 47 ? -13.127 4.322 -41.984 1.00 63.47 47 VAL D O 1
ATOM 2757 N N . ASP D 1 48 ? -13.821 2.336 -41.125 1.00 58.37 48 ASP D N 1
ATOM 2758 C CA . ASP D 1 48 ? -12.823 1.564 -41.864 1.00 59.68 48 ASP D CA 1
ATOM 2759 C C . ASP D 1 48 ? -13.496 1.068 -43.125 1.00 62.74 48 ASP D C 1
ATOM 2760 O O . ASP D 1 48 ? -14.322 0.144 -43.087 1.00 60.67 48 ASP D O 1
ATOM 2765 N N . TRP D 1 49 ? -13.171 1.714 -44.237 1.00 60.35 49 TRP D N 1
ATOM 2766 C CA . TRP D 1 49 ? -13.726 1.361 -45.534 1.00 59.08 49 TRP D CA 1
ATOM 2767 C C . TRP D 1 49 ? -13.047 0.129 -46.146 1.00 67.14 49 TRP D C 1
ATOM 2768 O O . TRP D 1 49 ? -13.630 -0.514 -47.020 1.00 67.76 49 TRP D O 1
ATOM 2779 N N . ASN D 1 50 ? -11.862 -0.242 -45.626 1.00 66.86 50 ASN D N 1
ATOM 2780 C CA . ASN D 1 50 ? -11.061 -1.373 -46.086 1.00 68.89 50 ASN D CA 1
ATOM 2781 C C . ASN D 1 50 ? -11.373 -2.692 -45.342 1.00 74.69 50 ASN D C 1
ATOM 2782 O O . ASN D 1 50 ? -10.813 -3.732 -45.689 1.00 78.60 50 ASN D O 1
ATOM 2787 N N . LYS D 1 51 ? -12.265 -2.654 -44.341 1.00 67.31 51 LYS D N 1
ATOM 2788 C CA . LYS D 1 51 ? -12.678 -3.830 -43.570 1.00 64.83 51 LYS D CA 1
ATOM 2789 C C . LYS D 1 51 ? -14.155 -4.108 -43.795 1.00 64.49 51 LYS D C 1
ATOM 2790 O O . LYS D 1 51 ? -14.921 -3.207 -44.125 1.00 62.94 51 LYS D O 1
ATOM 2795 N N . THR D 1 52 ? -14.542 -5.360 -43.630 1.00 60.95 52 THR D N 1
ATOM 2796 C CA . THR D 1 52 ? -15.887 -5.854 -43.909 1.00 60.70 52 THR D CA 1
ATOM 2797 C C . THR D 1 52 ? -16.253 -6.976 -42.878 1.00 63.64 52 THR D C 1
ATOM 2798 O O . THR D 1 52 ? -15.330 -7.591 -42.336 1.00 63.12 52 THR D O 1
ATOM 2802 N N . PRO D 1 53 ? -17.552 -7.295 -42.611 1.00 57.82 53 PRO D N 1
ATOM 2803 C CA . PRO D 1 53 ? -17.851 -8.383 -41.664 1.00 58.21 53 PRO D CA 1
ATOM 2804 C C . PRO D 1 53 ? -17.251 -9.746 -42.062 1.00 66.40 53 PRO D C 1
ATOM 2805 O O . PRO D 1 53 ? -17.140 -10.643 -41.220 1.00 67.55 53 PRO D O 1
ATOM 2809 N N . LYS D 1 54 ? -16.840 -9.888 -43.334 1.00 66.11 54 LYS D N 1
ATOM 2810 C CA . LYS D 1 54 ? -16.194 -11.086 -43.894 1.00 68.58 54 LYS D CA 1
ATOM 2811 C C . LYS D 1 54 ? -14.785 -11.220 -43.281 1.00 73.94 54 LYS D C 1
ATOM 2812 O O . LYS D 1 54 ? -14.251 -12.327 -43.226 1.00 76.84 54 LYS D O 1
ATOM 2815 N N . ASP D 1 55 ? -14.190 -10.098 -42.845 1.00 69.02 55 ASP D N 1
ATOM 2816 C CA . ASP D 1 55 ? -12.859 -10.069 -42.253 1.00 71.04 55 ASP D CA 1
ATOM 2817 C C . ASP D 1 55 ? -12.824 -10.699 -40.855 1.00 80.43 55 ASP D C 1
ATOM 2818 O O . ASP D 1 55 ? -13.856 -10.889 -40.213 1.00 79.32 55 ASP D O 1
ATOM 2823 N N . SER D 1 56 ? -11.627 -11.056 -40.412 1.00 82.87 56 SER D N 1
ATOM 2824 C CA . SER D 1 56 ? -11.407 -11.699 -39.125 1.00 85.30 56 SER D CA 1
ATOM 2825 C C . SER D 1 56 ? -10.691 -10.794 -38.136 1.00 91.33 56 SER D C 1
ATOM 2826 O O . SER D 1 56 ? -10.001 -9.852 -38.531 1.00 92.60 56 SER D O 1
ATOM 2829 N N . PHE D 1 57 ? -10.871 -11.083 -36.847 1.00 86.72 57 PHE D N 1
ATOM 2830 C CA . PHE D 1 57 ? -10.171 -10.423 -35.762 1.00 85.52 57 PHE D CA 1
ATOM 2831 C C . PHE D 1 57 ? -9.607 -11.504 -34.844 1.00 91.79 57 PHE D C 1
ATOM 2832 O O . PHE D 1 57 ? -10.160 -12.612 -34.776 1.00 92.46 57 PHE D O 1
ATOM 2840 N N . THR D 1 58 ? -8.470 -11.209 -34.194 1.00 87.83 58 THR D N 1
ATOM 2841 C CA . THR D 1 58 ? -7.791 -12.156 -33.314 1.00 88.09 58 THR D CA 1
ATOM 2842 C C . THR D 1 58 ? -8.299 -12.010 -31.894 1.00 88.76 58 THR D C 1
ATOM 2843 O O . THR D 1 58 ? -8.420 -10.890 -31.397 1.00 86.20 58 THR D O 1
ATOM 2845 N N . MET D 1 59 ? -8.609 -13.138 -31.242 1.00 85.33 59 MET D N 1
ATOM 2846 C CA . MET D 1 59 ? -9.053 -13.153 -29.842 1.00 83.06 59 MET D CA 1
ATOM 2847 C C . MET D 1 59 ? -7.828 -13.252 -28.903 1.00 83.26 59 MET D C 1
ATOM 2848 O O . MET D 1 59 ? -6.694 -13.238 -29.387 1.00 83.17 59 MET D O 1
ATOM 2853 N N . SER D 1 60 ? -8.046 -13.267 -27.570 1.00 77.01 60 SER D N 1
ATOM 2854 C CA . SER D 1 60 ? -6.982 -13.228 -26.562 1.00 75.76 60 SER D CA 1
ATOM 2855 C C . SER D 1 60 ? -5.894 -14.269 -26.741 1.00 79.57 60 SER D C 1
ATOM 2856 O O . SER D 1 60 ? -4.718 -13.927 -26.589 1.00 79.33 60 SER D O 1
ATOM 2859 N N . ASP D 1 61 ? -6.254 -15.520 -27.072 1.00 76.82 61 ASP D N 1
ATOM 2860 C CA . ASP D 1 61 ? -5.252 -16.577 -27.218 1.00 79.56 61 ASP D CA 1
ATOM 2861 C C . ASP D 1 61 ? -4.775 -16.719 -28.674 1.00 88.84 61 ASP D C 1
ATOM 2862 O O . ASP D 1 61 ? -3.958 -17.592 -28.980 1.00 94.01 61 ASP D O 1
ATOM 2867 N N . GLY D 1 62 ? -5.271 -15.850 -29.546 1.00 83.58 62 GLY D N 1
ATOM 2868 C CA . GLY D 1 62 ? -4.891 -15.851 -30.952 1.00 84.92 62 GLY D CA 1
ATOM 2869 C C . GLY D 1 62 ? -5.886 -16.477 -31.907 1.00 88.73 62 GLY D C 1
ATOM 2870 O O . GLY D 1 62 ? -5.657 -16.451 -33.120 1.00 89.15 62 GLY D O 1
ATOM 2871 N N . LYS D 1 63 ? -6.975 -17.075 -31.381 1.00 84.70 63 LYS D N 1
ATOM 2872 C CA . LYS D 1 63 ? -8.018 -17.678 -32.212 1.00 84.88 63 LYS D CA 1
ATOM 2873 C C . LYS D 1 63 ? -8.667 -16.579 -33.058 1.00 86.17 63 LYS D C 1
ATOM 2874 O O . LYS D 1 63 ? -8.989 -15.508 -32.543 1.00 84.32 63 LYS D O 1
ATOM 2879 N N . GLU D 1 64 ? -8.785 -16.839 -34.356 1.00 83.51 64 GLU D N 1
ATOM 2880 C CA . GLU D 1 64 ? -9.397 -15.938 -35.327 1.00 80.95 64 GLU D CA 1
ATOM 2881 C C . GLU D 1 64 ? -10.857 -16.324 -35.562 1.00 84.67 64 GLU D C 1
ATOM 2882 O O . GLU D 1 64 ? -11.194 -17.509 -35.687 1.00 86.56 64 GLU D O 1
ATOM 2885 N N . ILE D 1 65 ? -11.711 -15.312 -35.636 1.00 78.79 65 ILE D N 1
ATOM 2886 C CA . ILE D 1 65 ? -13.149 -15.456 -35.858 1.00 77.31 65 ILE D CA 1
ATOM 2887 C C . ILE D 1 65 ? -13.573 -14.333 -36.807 1.00 78.78 65 ILE D C 1
ATOM 2888 O O . ILE D 1 65 ? -13.072 -13.213 -36.682 1.00 77.82 65 ILE D O 1
ATOM 2892 N N . THR D 1 66 ? -14.443 -14.621 -37.782 1.00 74.72 66 THR D N 1
ATOM 2893 C CA . THR D 1 66 ? -14.924 -13.542 -38.654 1.00 71.15 66 THR D CA 1
ATOM 2894 C C . THR D 1 66 ? -15.981 -12.779 -37.868 1.00 72.93 66 THR D C 1
ATOM 2895 O O . THR D 1 66 ? -16.484 -13.288 -36.865 1.00 74.35 66 THR D O 1
ATOM 2899 N N . PHE D 1 67 ? -16.320 -11.563 -38.295 1.00 67.60 67 PHE D N 1
ATOM 2900 C CA . PHE D 1 67 ? -17.359 -10.800 -37.619 1.00 64.43 67 PHE D CA 1
ATOM 2901 C C . PHE D 1 67 ? -18.700 -11.513 -37.797 1.00 71.27 67 PHE D C 1
ATOM 2902 O O . PHE D 1 67 ? -19.489 -11.541 -36.857 1.00 73.18 67 PHE D O 1
ATOM 2910 N N . LEU D 1 68 ? -18.905 -12.174 -38.956 1.00 68.40 68 LEU D N 1
ATOM 2911 C CA . LEU D 1 68 ? -20.122 -12.942 -39.280 1.00 69.30 68 LEU D CA 1
ATOM 2912 C C . LEU D 1 68 ? -20.376 -14.031 -38.248 1.00 75.90 68 LEU D C 1
ATOM 2913 O O . LEU D 1 68 ? -21.466 -14.087 -37.681 1.00 76.65 68 LEU D O 1
ATOM 2918 N N . GLU D 1 69 ? -19.359 -14.861 -37.967 1.00 75.30 69 GLU D N 1
ATOM 2919 C CA . GLU D 1 69 ? -19.442 -15.958 -37.001 1.00 77.96 69 GLU D CA 1
ATOM 2920 C C . GLU D 1 69 ? -19.556 -15.428 -35.563 1.00 80.89 69 GLU D C 1
ATOM 2921 O O . GLU D 1 69 ? -20.288 -16.018 -34.761 1.00 81.27 69 GLU D O 1
ATOM 2923 N N . TYR D 1 70 ? -18.892 -14.270 -35.263 1.00 76.11 70 TYR D N 1
ATOM 2924 C CA . TYR D 1 70 ? -18.952 -13.595 -33.961 1.00 74.74 70 TYR D CA 1
ATOM 2925 C C . TYR D 1 70 ? -20.383 -13.207 -33.595 1.00 78.64 70 TYR D C 1
ATOM 2926 O O . TYR D 1 70 ? -20.831 -13.538 -32.501 1.00 79.97 70 TYR D O 1
ATOM 2935 N N . TYR D 1 71 ? -21.100 -12.523 -34.496 1.00 74.17 71 TYR D N 1
ATOM 2936 C CA . TYR D 1 71 ? -22.463 -12.076 -34.213 1.00 74.09 71 TYR D CA 1
ATOM 2937 C C . TYR D 1 71 ? -23.473 -13.226 -34.195 1.00 80.77 71 TYR D C 1
ATOM 2938 O O . TYR D 1 71 ? -24.377 -13.201 -33.354 1.00 81.88 71 TYR D O 1
ATOM 2947 N N . SER D 1 72 ? -23.286 -14.248 -35.063 1.00 78.64 72 SER D N 1
ATOM 2948 C CA . SER D 1 72 ? -24.129 -15.453 -35.075 1.00 81.75 72 SER D CA 1
ATOM 2949 C C . SER D 1 72 ? -23.935 -16.285 -33.791 1.00 86.59 72 SER D C 1
ATOM 2950 O O . SER D 1 72 ? -24.934 -16.609 -33.157 1.00 88.52 72 SER D O 1
ATOM 2952 N N . LYS D 1 73 ? -22.678 -16.571 -33.373 1.00 82.74 73 LYS D N 1
ATOM 2953 C CA . LYS D 1 73 ? -22.388 -17.371 -32.163 1.00 85.60 73 LYS D CA 1
ATOM 2954 C C . LYS D 1 73 ? -22.710 -16.660 -30.847 1.00 89.48 73 LYS D C 1
ATOM 2955 O O . LYS D 1 73 ? -23.131 -17.325 -29.904 1.00 91.66 73 LYS D O 1
ATOM 2957 N N . ASN D 1 74 ? -22.489 -15.333 -30.762 1.00 83.67 74 ASN D N 1
ATOM 2958 C CA . ASN D 1 74 ? -22.710 -14.584 -29.515 1.00 83.15 74 ASN D CA 1
ATOM 2959 C C . ASN D 1 74 ? -24.105 -13.997 -29.327 1.00 88.07 74 ASN D C 1
ATOM 2960 O O . ASN D 1 74 ? -24.524 -13.859 -28.180 1.00 89.71 74 ASN D O 1
ATOM 2965 N N . TYR D 1 75 ? -24.804 -13.606 -30.412 1.00 83.44 75 TYR D N 1
ATOM 2966 C CA . TYR D 1 75 ? -26.108 -12.944 -30.272 1.00 83.12 75 TYR D CA 1
ATOM 2967 C C . TYR D 1 75 ? -27.251 -13.583 -31.056 1.00 88.91 75 TYR D C 1
ATOM 2968 O O . TYR D 1 75 ? -28.400 -13.163 -30.895 1.00 90.06 75 TYR D O 1
ATOM 2977 N N . GLY D 1 76 ? -26.939 -14.555 -31.906 1.00 85.81 76 GLY D N 1
ATOM 2978 C CA . GLY D 1 76 ? -27.938 -15.211 -32.743 1.00 88.15 76 GLY D CA 1
ATOM 2979 C C . GLY D 1 76 ? -28.377 -14.321 -33.892 1.00 91.59 76 GLY D C 1
ATOM 2980 O O . GLY D 1 76 ? -29.458 -14.514 -34.457 1.00 92.96 76 GLY D O 1
ATOM 2981 N N . ILE D 1 77 ? -27.522 -13.329 -34.240 1.00 85.06 77 ILE D N 1
ATOM 2982 C CA . ILE D 1 77 ? -27.738 -12.352 -35.296 1.00 82.33 77 ILE D CA 1
ATOM 2983 C C . ILE D 1 77 ? -27.050 -12.809 -36.591 1.00 87.66 77 ILE D C 1
ATOM 2984 O O . ILE D 1 77 ? -25.849 -13.121 -36.600 1.00 88.01 77 ILE D O 1
ATOM 2989 N N . THR D 1 78 ? -27.825 -12.824 -37.684 1.00 83.11 78 THR D N 1
ATOM 2990 C CA . THR D 1 78 ? -27.330 -13.152 -39.002 1.00 82.35 78 THR D CA 1
ATOM 2991 C C . THR D 1 78 ? -27.136 -11.805 -39.722 1.00 85.45 78 THR D C 1
ATOM 2992 O O . THR D 1 78 ? -28.111 -11.067 -39.947 1.00 86.75 78 THR D O 1
ATOM 2996 N N . VAL D 1 79 ? -25.868 -11.480 -40.042 1.00 77.54 79 VAL D N 1
ATOM 2997 C CA . VAL D 1 79 ? -25.498 -10.251 -40.734 1.00 74.05 79 VAL D CA 1
ATOM 2998 C C . VAL D 1 79 ? -25.887 -10.415 -42.209 1.00 78.73 79 VAL D C 1
ATOM 2999 O O . VAL D 1 79 ? -25.378 -11.314 -42.875 1.00 80.74 79 VAL D O 1
ATOM 3003 N N . LYS D 1 80 ? -26.833 -9.590 -42.689 1.00 73.96 80 LYS D N 1
ATOM 3004 C CA . LYS D 1 80 ? -27.348 -9.657 -44.060 1.00 74.00 80 LYS D CA 1
ATOM 3005 C C . LYS D 1 80 ? -26.392 -9.028 -45.084 1.00 78.89 80 LYS D C 1
ATOM 3006 O O . LYS D 1 80 ? -26.127 -9.648 -46.113 1.00 80.61 80 LYS D O 1
ATOM 3008 N N . GLU D 1 81 ? -25.868 -7.818 -44.814 1.00 74.42 81 GLU D N 1
ATOM 3009 C CA . GLU D 1 81 ? -24.949 -7.118 -45.719 1.00 72.90 81 GLU D CA 1
ATOM 3010 C C . GLU D 1 81 ? -23.492 -7.406 -45.359 1.00 76.41 81 GLU D C 1
ATOM 3011 O O . GLU D 1 81 ? -22.938 -6.789 -44.454 1.00 76.49 81 GLU D O 1
ATOM 3017 N N . GLU D 1 82 ? -22.877 -8.358 -46.066 1.00 73.74 82 GLU D N 1
ATOM 3018 C CA . GLU D 1 82 ? -21.497 -8.806 -45.836 1.00 74.30 82 GLU D CA 1
ATOM 3019 C C . GLU D 1 82 ? -20.440 -7.883 -46.467 1.00 77.87 82 GLU D C 1
ATOM 3020 O O . GLU D 1 82 ? -19.251 -8.171 -46.338 1.00 79.25 82 GLU D O 1
ATOM 3026 N N . ASP D 1 83 ? -20.860 -6.788 -47.141 1.00 72.58 83 ASP D N 1
ATOM 3027 C CA . ASP D 1 83 ? -19.952 -5.856 -47.826 1.00 71.86 83 ASP D CA 1
ATOM 3028 C C . ASP D 1 83 ? -19.853 -4.462 -47.169 1.00 73.16 83 ASP D C 1
ATOM 3029 O O . ASP D 1 83 ? -19.120 -3.603 -47.683 1.00 74.78 83 ASP D O 1
ATOM 3031 N N . GLN D 1 84 ? -20.574 -4.246 -46.046 1.00 64.64 84 GLN D N 1
ATOM 3032 C CA . GLN D 1 84 ? -20.596 -2.975 -45.306 1.00 62.10 84 GLN D CA 1
ATOM 3033 C C . GLN D 1 84 ? -19.248 -2.631 -44.650 1.00 62.80 84 GLN D C 1
ATOM 3034 O O . GLN D 1 84 ? -18.512 -3.545 -44.274 1.00 62.96 84 GLN D O 1
ATOM 3040 N N . PRO D 1 85 ? -18.919 -1.329 -44.449 1.00 57.57 85 PRO D N 1
ATOM 3041 C CA . PRO D 1 85 ? -17.680 -1.002 -43.721 1.00 57.00 85 PRO D CA 1
ATOM 3042 C C . PRO D 1 85 ? -17.854 -1.181 -42.202 1.00 60.55 85 PRO D C 1
ATOM 3043 O O . PRO D 1 85 ? -18.917 -1.586 -41.742 1.00 58.23 85 PRO D O 1
ATOM 3047 N N . LEU D 1 86 ? -16.807 -0.877 -41.428 1.00 57.40 86 LEU D N 1
ATOM 3048 C CA . LEU D 1 86 ? -16.855 -0.994 -39.974 1.00 55.46 86 LEU D CA 1
ATOM 3049 C C . LEU D 1 86 ? -16.728 0.368 -39.322 1.00 57.99 86 LEU D C 1
ATOM 3050 O O . LEU D 1 86 ? -15.960 1.207 -39.792 1.00 58.04 86 LEU D O 1
ATOM 3055 N N . LEU D 1 87 ? -17.479 0.587 -38.243 1.00 53.80 87 LEU D N 1
ATOM 3056 C CA . LEU D 1 87 ? -17.428 1.838 -37.494 1.00 53.52 87 LEU D CA 1
ATOM 3057 C C . LEU D 1 87 ? -16.390 1.641 -36.384 1.00 55.90 87 LEU D C 1
ATOM 3058 O O . LEU D 1 87 ? -16.392 0.612 -35.708 1.00 52.99 87 LEU D O 1
ATOM 3063 N N . ILE D 1 88 ? -15.486 2.610 -36.238 1.00 53.46 88 ILE D N 1
ATOM 3064 C CA . ILE D 1 88 ? -14.414 2.559 -35.256 1.00 53.21 88 ILE D CA 1
ATOM 3065 C C . ILE D 1 88 ? -14.671 3.488 -34.072 1.00 58.09 88 ILE D C 1
ATOM 3066 O O . ILE D 1 88 ? -14.937 4.677 -34.250 1.00 57.01 88 ILE D O 1
ATOM 3071 N N . HIS D 1 89 ? -14.551 2.926 -32.861 1.00 55.03 89 HIS D N 1
ATOM 3072 C CA . HIS D 1 89 ? -14.565 3.652 -31.609 1.00 54.79 89 HIS D CA 1
ATOM 3073 C C . HIS D 1 89 ? -13.252 3.348 -30.909 1.00 59.26 89 HIS D C 1
ATOM 3074 O O . HIS D 1 89 ? -12.893 2.174 -30.712 1.00 56.30 89 HIS D O 1
ATOM 3081 N N . ARG D 1 90 ? -12.509 4.408 -30.575 1.00 60.30 90 ARG D N 1
ATOM 3082 C CA . ARG D 1 90 ? -11.238 4.286 -29.836 1.00 61.78 90 ARG D CA 1
ATOM 3083 C C . ARG D 1 90 ? -11.514 4.554 -28.337 1.00 62.89 90 ARG D C 1
ATOM 3084 O O . ARG D 1 90 ? -11.802 5.686 -27.984 1.00 61.70 90 ARG D O 1
ATOM 3092 N N . PRO D 1 91 ? -11.559 3.526 -27.460 1.00 61.58 91 PRO D N 1
ATOM 3093 C CA . PRO D 1 91 ? -11.946 3.774 -26.036 1.00 61.73 91 PRO D CA 1
ATOM 3094 C C . PRO D 1 91 ? -10.888 4.418 -25.125 1.00 66.37 91 PRO D C 1
ATOM 3095 O O . PRO D 1 91 ? -10.101 5.273 -25.530 1.00 67.30 91 PRO D O 1
ATOM 3099 N N . GLU D 1 93 ? -9.777 4.724 -22.127 1.00 75.74 93 GLU D N 1
ATOM 3100 C CA . GLU D 1 93 ? -8.528 4.544 -21.382 1.00 76.98 93 GLU D CA 1
ATOM 3101 C C . GLU D 1 93 ? -7.770 3.350 -21.988 1.00 82.97 93 GLU D C 1
ATOM 3102 O O . GLU D 1 93 ? -7.548 2.317 -21.333 1.00 84.49 93 GLU D O 1
ATOM 3104 N N . ARG D 1 94 ? -7.351 3.531 -23.255 1.00 77.70 94 ARG D N 1
ATOM 3105 C CA . ARG D 1 94 ? -6.717 2.526 -24.111 1.00 76.05 94 ARG D CA 1
ATOM 3106 C C . ARG D 1 94 ? -5.184 2.360 -24.014 1.00 77.55 94 ARG D C 1
ATOM 3107 O O . ARG D 1 94 ? -4.659 1.367 -24.519 1.00 77.52 94 ARG D O 1
ATOM 3115 N N . GLN D 1 95 ? -4.478 3.320 -23.413 1.00 71.89 95 GLN D N 1
ATOM 3116 C CA . GLN D 1 95 ? -3.024 3.283 -23.321 1.00 70.78 95 GLN D CA 1
ATOM 3117 C C . GLN D 1 95 ? -2.560 3.679 -21.915 1.00 70.83 95 GLN D C 1
ATOM 3118 O O . GLN D 1 95 ? -3.113 4.604 -21.306 1.00 68.00 95 GLN D O 1
ATOM 3124 N N . ASP D 1 96 ? -1.555 2.960 -21.402 1.00 67.15 96 ASP D N 1
ATOM 3125 C CA . ASP D 1 96 ? -0.975 3.253 -20.095 1.00 66.71 96 ASP D CA 1
ATOM 3126 C C . ASP D 1 96 ? 0.247 4.156 -20.307 1.00 71.82 96 ASP D C 1
ATOM 3127 O O . ASP D 1 96 ? 0.560 4.484 -21.454 1.00 73.95 96 ASP D O 1
ATOM 3132 N N . ASN D 1 97 ? 0.928 4.562 -19.236 1.00 68.58 97 ASN D N 1
ATOM 3133 C CA . ASN D 1 97 ? 2.101 5.449 -19.338 1.00 71.72 97 ASN D CA 1
ATOM 3134 C C . ASN D 1 97 ? 3.343 4.796 -20.019 1.00 79.37 97 ASN D C 1
ATOM 3135 O O . ASN D 1 97 ? 4.212 5.517 -20.529 1.00 81.72 97 ASN D O 1
ATOM 3140 N N . HIS D 1 98 ? 3.388 3.437 -20.075 1.00 74.82 98 HIS D N 1
ATOM 3141 C CA . HIS D 1 98 ? 4.468 2.671 -20.710 1.00 76.44 98 HIS D CA 1
ATOM 3142 C C . HIS D 1 98 ? 4.251 2.534 -22.220 1.00 81.40 98 HIS D C 1
ATOM 3143 O O . HIS D 1 98 ? 5.074 1.934 -22.919 1.00 84.34 98 HIS D O 1
ATOM 3150 N N . GLY D 1 99 ? 3.157 3.121 -22.700 1.00 75.51 99 GLY D N 1
ATOM 3151 C CA . GLY D 1 99 ? 2.766 3.126 -24.097 1.00 76.11 99 GLY D CA 1
ATOM 3152 C C . GLY D 1 99 ? 2.052 1.856 -24.511 1.00 80.10 99 GLY D C 1
ATOM 3153 O O . GLY D 1 99 ? 1.697 1.701 -25.680 1.00 79.71 99 GLY D O 1
ATOM 3154 N N . MET D 1 100 ? 1.838 0.932 -23.556 1.00 76.05 100 MET D N 1
ATOM 3155 C CA . MET D 1 100 ? 1.170 -0.333 -23.829 1.00 74.34 100 MET D CA 1
ATOM 3156 C C . MET D 1 100 ? -0.330 -0.129 -24.034 1.00 75.91 100 MET D C 1
ATOM 3157 O O . MET D 1 100 ? -0.988 0.626 -23.300 1.00 72.91 100 MET D O 1
ATOM 3159 N N . LEU D 1 101 ? -0.851 -0.802 -25.055 1.00 74.25 101 LEU D N 1
ATOM 3160 C CA . LEU D 1 101 ? -2.260 -0.824 -25.401 1.00 72.96 101 LEU D CA 1
ATOM 3161 C C . LEU D 1 101 ? -2.983 -1.600 -24.299 1.00 78.35 101 LEU D C 1
ATOM 3162 O O . LEU D 1 101 ? -2.653 -2.756 -24.050 1.00 79.90 101 LEU D O 1
ATOM 3164 N N . LEU D 1 102 ? -3.890 -0.940 -23.581 1.00 75.73 102 LEU D N 1
ATOM 3165 C CA . LEU D 1 102 ? -4.666 -1.549 -22.490 1.00 75.58 102 LEU D CA 1
ATOM 3166 C C . LEU D 1 102 ? -5.997 -2.091 -23.032 1.00 80.00 102 LEU D C 1
ATOM 3167 O O . LEU D 1 102 ? -6.428 -3.185 -22.649 1.00 81.15 102 LEU D O 1
ATOM 3172 N N . LYS D 1 103 ? -6.650 -1.297 -23.893 1.00 73.05 103 LYS D N 1
ATOM 3173 C CA . LYS D 1 103 ? -7.916 -1.633 -24.531 1.00 71.56 103 LYS D CA 1
ATOM 3174 C C . LYS D 1 103 ? -7.705 -1.557 -26.047 1.00 75.52 103 LYS D C 1
ATOM 3175 O O . LYS D 1 103 ? -7.040 -0.635 -26.538 1.00 76.89 103 LYS D O 1
ATOM 3181 N N . GLY D 1 104 ? -8.289 -2.481 -26.791 1.00 69.14 104 GLY D N 1
ATOM 3182 C CA . GLY D 1 104 ? -8.208 -2.402 -28.249 1.00 68.34 104 GLY D CA 1
ATOM 3183 C C . GLY D 1 104 ? -9.286 -1.471 -28.780 1.00 68.28 104 GLY D C 1
ATOM 3184 O O . GLY D 1 104 ? -10.131 -1.004 -28.008 1.00 66.35 104 GLY D O 1
ATOM 3185 N N . GLU D 1 105 ? -9.308 -1.199 -30.089 1.00 63.68 105 GLU D N 1
ATOM 3186 C CA . GLU D 1 105 ? -10.399 -0.369 -30.590 1.00 61.20 105 GLU D CA 1
ATOM 3187 C C . GLU D 1 105 ? -11.699 -1.220 -30.686 1.00 62.42 105 GLU D C 1
ATOM 3188 O O . GLU D 1 105 ? -11.649 -2.463 -30.684 1.00 61.19 105 GLU D O 1
ATOM 3194 N N . ILE D 1 106 ? -12.847 -0.537 -30.572 1.00 56.65 106 ILE D N 1
ATOM 3195 C CA . ILE D 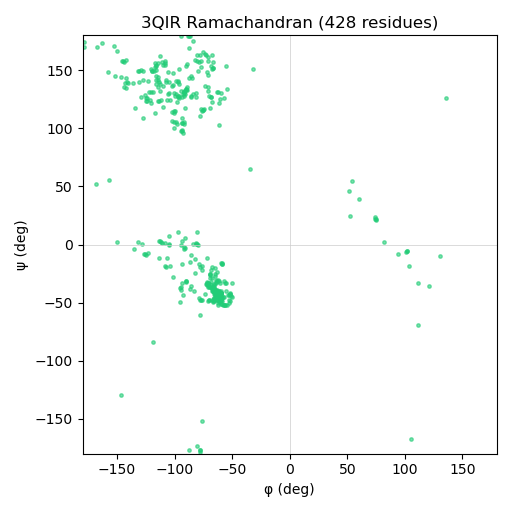1 106 ? -14.156 -1.162 -30.617 1.00 54.16 106 ILE D CA 1
ATOM 3196 C C . ILE D 1 106 ? -14.677 -1.037 -32.040 1.00 56.60 106 ILE D C 1
ATOM 3197 O O . ILE D 1 106 ? -14.689 0.056 -32.606 1.00 54.35 106 ILE D O 1
ATOM 3202 N N . LEU D 1 107 ? -15.058 -2.178 -32.627 1.00 54.60 107 LEU D N 1
ATOM 3203 C CA . LEU D 1 107 ? -15.565 -2.225 -33.974 1.00 55.23 107 LEU D CA 1
ATOM 3204 C C . LEU D 1 107 ? -17.052 -2.591 -33.994 1.00 56.93 107 LEU D C 1
ATOM 3205 O O . LEU D 1 107 ? -17.464 -3.594 -33.404 1.00 58.15 107 LEU D O 1
ATOM 3210 N N . LEU D 1 108 ? -17.848 -1.722 -34.636 1.00 49.41 108 LEU D N 1
ATOM 3211 C CA . LEU D 1 108 ? -19.304 -1.836 -34.750 1.00 49.00 108 LEU D CA 1
ATOM 3212 C C . LEU D 1 108 ? -19.763 -1.933 -36.186 1.00 53.32 108 LEU D C 1
ATOM 3213 O O . LEU D 1 108 ? -19.149 -1.349 -37.068 1.00 55.35 108 LEU D O 1
ATOM 3218 N N . LEU D 1 109 ? -20.866 -2.637 -36.406 1.00 50.09 109 LEU D N 1
ATOM 3219 C CA . LEU D 1 109 ? -21.445 -2.802 -37.735 1.00 51.12 109 LEU D CA 1
ATOM 3220 C C . LEU D 1 109 ? -22.508 -1.746 -37.989 1.00 53.73 109 LEU D C 1
ATOM 3221 O O . LEU D 1 109 ? -23.446 -1.647 -37.205 1.00 55.16 109 LEU D O 1
ATOM 3226 N N . PRO D 1 110 ? -22.416 -0.985 -39.104 1.00 48.74 110 PRO D N 1
ATOM 3227 C CA . PRO D 1 110 ? -23.485 -0.023 -39.455 1.00 47.87 110 PRO D CA 1
ATOM 3228 C C . PRO D 1 110 ? -24.912 -0.585 -39.440 1.00 53.43 110 PRO D C 1
ATOM 3229 O O . PRO D 1 110 ? -25.836 0.172 -39.160 1.00 53.53 110 PRO D O 1
ATOM 3233 N N . GLU D 1 111 ? -25.091 -1.889 -39.794 1.00 52.47 111 GLU D N 1
ATOM 3234 C CA . GLU D 1 111 ? -26.351 -2.643 -39.846 1.00 54.95 111 GLU D CA 1
ATOM 3235 C C . GLU D 1 111 ? -26.984 -2.770 -38.449 1.00 64.23 111 GLU D C 1
ATOM 3236 O O . GLU D 1 111 ? -28.210 -2.832 -38.343 1.00 67.46 111 GLU D O 1
ATOM 3242 N N . LEU D 1 112 ? -26.156 -2.807 -37.376 1.00 60.02 112 LEU D N 1
ATOM 3243 C CA . LEU D 1 112 ? -26.633 -2.968 -35.998 1.00 59.00 112 LEU D CA 1
ATOM 3244 C C . LEU D 1 112 ? -26.597 -1.670 -35.194 1.00 59.43 112 LEU D C 1
ATOM 3245 O O . LEU D 1 112 ? -27.015 -1.666 -34.024 1.00 60.05 112 LEU D O 1
ATOM 3250 N N . SER D 1 113 ? -26.129 -0.569 -35.830 1.00 52.64 113 SER D N 1
ATOM 3251 C CA . SER D 1 113 ? -25.959 0.750 -35.209 1.00 51.70 113 SER D CA 1
ATOM 3252 C C . SER D 1 113 ? -26.997 1.756 -35.670 1.00 57.23 113 SER D C 1
ATOM 3253 O O . SER D 1 113 ? -27.373 1.795 -36.839 1.00 56.82 113 SER D O 1
ATOM 3256 N N . PHE D 1 114 ? -27.448 2.581 -34.723 1.00 57.54 114 PHE D N 1
ATOM 3257 C CA . PHE D 1 114 ? -28.473 3.598 -34.913 1.00 59.90 114 PHE D CA 1
ATOM 3258 C C . PHE D 1 114 ? -27.956 4.914 -34.382 1.00 67.20 114 PHE D C 1
ATOM 3259 O O . PHE D 1 114 ? -27.466 4.971 -33.263 1.00 66.22 114 PHE D O 1
ATOM 3267 N N . MET D 1 115 ? -28.008 5.962 -35.203 1.00 68.16 115 MET D N 1
ATOM 3268 C CA . MET D 1 115 ? -27.552 7.301 -34.819 1.00 70.29 115 MET D CA 1
ATOM 3269 C C . MET D 1 115 ? -28.491 7.934 -33.807 1.00 73.80 115 MET D C 1
ATOM 3270 O O . MET D 1 115 ? -29.705 7.806 -33.944 1.00 73.82 115 MET D O 1
ATOM 3275 N N . THR D 1 116 ? -27.912 8.556 -32.760 1.00 69.97 116 THR D N 1
ATOM 3276 C CA . THR D 1 116 ? -28.615 9.214 -31.661 1.00 72.00 116 THR D CA 1
ATOM 3277 C C . THR D 1 116 ? -28.355 10.732 -31.709 1.00 80.21 116 THR D C 1
ATOM 3278 O O . THR D 1 116 ? -29.016 11.508 -31.008 1.00 80.89 116 THR D O 1
ATOM 3282 N N . GLY D 1 117 ? -27.386 11.113 -32.543 1.00 79.08 117 GLY D N 1
ATOM 3283 C CA . GLY D 1 117 ? -26.915 12.480 -32.733 1.00 81.73 117 GLY D CA 1
ATOM 3284 C C . GLY D 1 117 ? -25.560 12.702 -32.077 1.00 87.31 117 GLY D C 1
ATOM 3285 O O . GLY D 1 117 ? -24.889 11.742 -31.667 1.00 84.55 117 GLY D O 1
ATOM 3286 N N . ILE D 1 118 ? -25.156 13.979 -31.961 1.00 87.65 118 ILE D N 1
ATOM 3287 C CA . ILE D 1 118 ? -23.911 14.393 -31.316 1.00 114.42 118 ILE D CA 1
ATOM 3288 C C . ILE D 1 118 ? -24.189 14.806 -29.864 1.00 138.04 118 ILE D C 1
ATOM 3289 O O . ILE D 1 118 ? -24.534 13.967 -29.028 1.00 93.17 118 ILE D O 1
#

Foldseek 3Di:
DDDPVVVVVVVVVVVVVVVQVVVCVVQAQWWWAFPQHRDIAGFNHWAQPDWLQDWDADPVGDIDRNQRVCCVPRVDHDPDRNFIWTWGDDDCCDPCRPDDIDTDTPVRIDTD/DDPVVVVVVVVVVVVVVVQVVVQVVQQQFWKAQVLVGDIARFHGWALVDWLQDWDADDVGDIDRNQRVCCVPRVDHDPDRNFIWTWGDVVIDTDTPVRIGGDGD/DPDDPVVVVVVVVVVVVVVVQVVVCVVQQQFWKAQVQVRDIARFNHWALPDWQQDWDADPVGDIDRNQRVCCVPRVDHDDDRNFIWTDGDCPDTHGPVRIDTPDD/DPPVVVVVVVVVVVVVVVQVVVFVVQQQFWKAQVLVRDIAHFNGKALPDWLQDWDADPVGDIDRNQRVCCVPRVDHDPDRNFIWTWGADPQADPVRDGPDDIDIDTPVRIDTPTD

Secondary structure (DSSP, 8-state):
---HHHHHHHHHHHHHHHHHHHHHHHHTT-EEEETTT--EEE--EEETT--TTSEEE-TTS-EEEHHHHHHHHH----S-TT--EEEE--TT------SPPEEE-GGGEE--/-BHHHHHHHHHHHHHHHHHHHHHHHHTT-EEEETTTTEEEE--EEETT--TTSEEE-SSS-EEEHHHHHHHHH----S-TT--EEEE----EEE-GGGEEE---/--SBHHHHHHHHHHHHHHHHHHHHHHHHTTSEEEETTTTEEEE--EEETT--TTSEEE-TTS-EEEHHHHHHHHH------TT--EEEE---EEE-GGGEEES--/--HHHHHHHHHHHHHHHHHHHHHHHHTT-EEEETTTTEEEE--EEETT--TTSEEE-TTS-EEEHHHHHHHHH----S-TT--EEEE----B-TT--BSS--EEE-TTTEEEEE-

CATH classification: 2.170.260.10

InterPro domains:
  IPR003100 PAZ domain [PF02170] (391-523)
  IPR003100 PAZ domain [PS50821] (389-502)
  IPR003100 PAZ domain [SM00949] (388-526)
  IPR003165 Piwi domain [PF02171] (669-956)
  IPR003165 Piwi domain [PS50822] (668-959)
  IPR003165 Piwi domain [SM00950] (668-959)
  IPR012337 Ribonuclease H-like superfamily [SSF53098] (521-973)
  IPR014811 Argonaute, linker 1 domain [PF08699] (339-386)
  IPR014811 Argonaute, linker 1 domain [SM01163] (337-388)
  IPR036085 PAZ domain superfamily [SSF101690] (230-543)
  IPR036397 Ribonuclease H superfamily [G3DSA:3.30.420.10] (734-966)

GO terms:
  GO:0005634 nucleus (C, IDA)
  GO:0005737 cytoplasm (C, IDA)
  GO:0034584 piRNA binding (F, IDA)
  GO:0042754 negative regulation of circadian rhythm (P, IMP)
  GO:0005515 protein binding (F, IPI)

B-factor: mean 83.37, std 18.61, range [20.0, 168.67]

Nearest PDB structures (foldseek):
  3qir-assembly2_B  TM=1.010E+00  e=1.379E-19  Homo sapiens
  3qir-assembly3_D-3  TM=9.986E-01  e=6.466E-18  Homo sapiens
  3o7x-assembly2_C  TM=9.806E-01  e=3.506E-17  Homo sapiens
  3o7x-assembly3_D-3  TM=9.985E-01  e=6.281E-17  Homo sapiens
  3qir-assembly2_C  TM=9.545E-01  e=1.550E-17  Homo sapiens

Solvent-accessible surface area: 24592 Å² total; per-residue (Å²): 205,126,58,131,122,93,50,44,102,66,112,146,89,60,91,29,106,139,108,49,67,53,48,38,84,89,33,52,49,38,42,6,48,6,86,58,45,92,40,77,32,86,10,45,76,20,44,72,143,34,27,0,83,53,58,30,68,21,11,0,16,72,127,27,45,4,47,46,6,0,62,94,58,57,66,36,122,9,90,52,85,96,20,35,0,19,9,43,57,39,117,76,28,148,76,160,117,115,65,58,107,24,29,5,2,47,66,20,20,115,117,113,84,19,0,14,87,36,6,101,65,23,96,80,88,11,99,49,108,20,38,100,66,1,30,110,93,1,64,49,53,48,0,11,1,134,57,55,109,111,78,14,102,0,33,50,10,46,60,145,39,28,0,114,51,50,26,80,18,12,2,22,67,119,25,35,4,45,100,1,1,51,88,52,61,68,38,118,10,88,32,72,91,10,7,0,0,5,24,113,118,96,92,14,29,0,2,0,37,20,0,50,20,60,64,116,117,74,51,17,1,7,86,43,10,101,65,27,88,100,92,13,89,51,107,23,42,94,70,0,32,84,67,5,44,61,46,36,1,31,4,177,55,72,131,25,82,33,52,3,60,52,13,57,67,151,20,31,0,84,47,55,32,59,21,10,0,5,70,110,22,44,6,44,51,4,0,55,94,56,60,67,38,103,9,128,34,86,95,6,15,2,1,14,30,143,130,101,16,45,4,2,0,33,19,2,42,19,89,40,163,174,68,105,106,80,71,109,99,55,102,137,94,130,92,84,49,122,109,37,96,112,32,32,84,122,28,71,26,18,28,1,27,0,170,58,50,122,94,85,16,121,1,49,51,10,29,67,145,69,33,0,63,51,66,30,74,18,12,3,26,72,84,26,48,2,45,48,2,1,51,92,56,60,66,37,120,9,84,117,90,92,19,26,0,5,13,33,88,31,87,109,119,48,146,160,42,53,91,110,90,52,82,13,19,1,2,45,65,20,16,100,94,86,28,119

Organism: Homo sapiens (NCBI:txid9606)